Protein AF-A0A0M0J5E9-F1 (afdb_monomer)

Radius of gyration: 32.1 Å; Cα contacts (8 Å, |Δi|>4): 306; chains: 1; bounding box: 68×88×89 Å

Solvent-accessible surface area (backbone atoms only — not comparable to full-atom values): 22358 Å² total; per-residue (Å²): 133,86,81,78,86,78,80,90,80,79,86,72,91,61,78,83,79,73,50,68,64,65,60,50,52,49,55,52,57,64,67,69,70,68,79,88,73,79,88,73,97,67,86,72,73,77,78,82,42,68,33,54,57,40,50,77,71,62,73,48,63,61,46,77,51,90,61,100,62,83,49,80,44,67,73,48,93,90,55,81,80,63,54,76,76,41,45,73,37,80,64,39,54,64,49,46,74,68,38,50,54,49,46,50,54,49,62,57,69,53,63,49,77,61,50,51,41,36,29,46,34,16,38,59,46,76,56,82,65,54,29,56,51,18,52,50,51,42,54,58,64,43,29,71,92,60,25,40,14,62,62,48,50,82,35,47,76,66,39,51,59,36,46,35,54,23,46,68,65,75,42,68,72,33,30,48,50,39,51,52,50,51,47,43,54,44,65,30,42,65,41,18,82,88,80,64,37,34,36,23,34,71,45,51,85,51,41,82,70,55,50,69,59,56,67,75,43,60,82,53,69,64,70,85,78,83,90,71,100,63,93,68,43,70,31,58,54,49,52,52,43,54,52,52,46,56,60,43,45,64,67,79,55,69,71,66,57,68,77,50,54,70,69,58,54,50,51,55,44,50,53,48,49,55,51,49,52,54,42,52,54,35,57,76,71,70,47,63,66,78,61,51,63,44,53,66,53,49,55,52,48,50,53,51,54,53,49,49,54,53,50,51,52,51,51,53,50,48,65,75,38,65,90,44,94,81,64,60,79,90,77,50,81,89,66,54,73,65,66,71,69,47,73,51,73,66,63,67,66,59,68,51,72,70,52,51,50,46,46,71,78,56,60,84,82,83,77,83,80,82,128

Mean predicted aligned error: 16.76 Å

Organism: NCBI:txid1460289

Structure (mmCIF, N/CA/C/O backbone):
data_AF-A0A0M0J5E9-F1
#
_entry.id   AF-A0A0M0J5E9-F1
#
loop_
_atom_site.group_PDB
_atom_site.id
_atom_site.type_symbol
_atom_site.label_atom_id
_atom_site.label_alt_id
_atom_site.label_comp_id
_atom_site.label_asym_id
_atom_site.label_entity_id
_atom_site.label_seq_id
_atom_site.pdbx_PDB_ins_code
_atom_site.Cartn_x
_atom_site.Cartn_y
_atom_site.Cartn_z
_atom_site.occupancy
_atom_site.B_iso_or_equiv
_atom_site.auth_seq_id
_atom_site.auth_comp_id
_atom_site.auth_asym_id
_atom_site.auth_atom_id
_atom_site.pdbx_PDB_model_num
ATOM 1 N N . MET A 1 1 ? 25.572 13.456 -36.551 1.00 31.27 1 MET A N 1
ATOM 2 C CA . MET A 1 1 ? 24.627 13.398 -37.688 1.00 31.27 1 MET A CA 1
ATOM 3 C C . MET A 1 1 ? 23.351 14.129 -37.302 1.00 31.27 1 MET A C 1
ATOM 5 O O . MET A 1 1 ? 22.867 13.868 -36.205 1.00 31.27 1 MET A O 1
ATOM 9 N N . PRO A 1 2 ? 22.829 15.054 -38.122 1.00 29.84 2 PRO A N 1
ATOM 10 C CA . PRO A 1 2 ? 21.558 15.702 -37.829 1.00 29.84 2 PRO A CA 1
ATOM 11 C C . PRO A 1 2 ? 20.419 14.691 -38.028 1.00 29.84 2 PRO A C 1
ATOM 13 O O . PRO A 1 2 ? 20.312 14.066 -39.080 1.00 29.84 2 PRO A O 1
ATOM 16 N N . LEU A 1 3 ? 19.599 14.498 -36.993 1.00 34.84 3 LEU A N 1
ATOM 17 C CA . LEU A 1 3 ? 18.410 13.647 -37.047 1.00 34.84 3 LEU A CA 1
ATOM 18 C C . LEU A 1 3 ? 17.380 14.297 -37.982 1.00 34.84 3 LEU A C 1
ATOM 20 O O . LEU A 1 3 ? 16.943 15.424 -37.738 1.00 34.84 3 LEU A O 1
ATOM 24 N N . GLN A 1 4 ? 17.018 13.603 -39.062 1.00 29.45 4 GLN A N 1
ATOM 25 C CA . GLN A 1 4 ? 15.981 14.052 -39.992 1.00 29.45 4 GLN A CA 1
ATOM 26 C C . GLN A 1 4 ? 14.609 14.141 -39.293 1.00 29.45 4 GLN A C 1
ATOM 28 O O . GLN A 1 4 ? 14.309 13.318 -38.424 1.00 29.45 4 GLN A O 1
ATOM 33 N N . PRO A 1 5 ? 13.762 15.127 -39.649 1.00 32.84 5 PRO A N 1
ATOM 34 C CA . PRO A 1 5 ? 12.410 15.233 -39.114 1.00 32.84 5 PRO A CA 1
ATOM 35 C C . PRO A 1 5 ? 11.516 14.127 -39.697 1.00 32.84 5 PRO A C 1
ATOM 37 O O . PRO A 1 5 ? 11.436 13.964 -40.912 1.00 32.84 5 PRO A O 1
ATOM 40 N N . TYR A 1 6 ? 10.836 13.377 -38.828 1.00 32.84 6 TYR A N 1
ATOM 41 C CA . TYR A 1 6 ? 9.850 12.374 -39.238 1.00 32.84 6 TYR A CA 1
ATOM 42 C C . TYR A 1 6 ? 8.520 13.031 -39.660 1.00 32.84 6 TYR A C 1
ATOM 44 O O . TYR A 1 6 ? 8.147 14.061 -39.089 1.00 32.84 6 TYR A O 1
ATOM 52 N N . PRO A 1 7 ? 7.795 12.448 -40.634 1.00 27.67 7 PRO A N 1
ATOM 53 C CA . PRO A 1 7 ? 6.549 13.003 -41.164 1.00 27.67 7 PRO A CA 1
ATOM 54 C C . PRO A 1 7 ? 5.390 12.955 -40.144 1.00 27.67 7 PRO A C 1
ATOM 56 O O . PRO A 1 7 ? 5.396 12.109 -39.244 1.00 27.67 7 PRO A O 1
ATOM 59 N N . PRO A 1 8 ? 4.372 13.831 -40.276 1.00 29.66 8 PRO A N 1
ATOM 60 C CA . PRO A 1 8 ? 3.209 13.840 -39.392 1.00 29.66 8 PRO A CA 1
ATOM 61 C C . PRO A 1 8 ? 2.333 12.606 -39.646 1.00 29.66 8 PRO A C 1
ATOM 63 O O . PRO A 1 8 ? 1.921 12.355 -40.778 1.00 29.66 8 PRO A O 1
ATOM 66 N N . LEU A 1 9 ? 2.027 11.831 -38.601 1.00 32.59 9 LEU A N 1
ATOM 67 C CA . LEU A 1 9 ? 1.165 10.653 -38.727 1.00 32.59 9 LEU A CA 1
ATOM 68 C C . LEU A 1 9 ? -0.271 10.942 -38.284 1.00 32.59 9 LEU A C 1
ATOM 70 O O . LEU A 1 9 ? -0.553 11.234 -37.124 1.00 32.59 9 LEU A O 1
ATOM 74 N N . ILE A 1 10 ? -1.170 10.787 -39.254 1.00 28.19 10 ILE A N 1
ATOM 75 C CA . ILE A 1 10 ? -2.619 10.670 -39.112 1.00 28.19 10 ILE A CA 1
ATOM 76 C C . ILE A 1 10 ? -2.926 9.374 -38.350 1.00 28.19 10 ILE A C 1
ATOM 78 O O . ILE A 1 10 ? -2.504 8.286 -38.749 1.00 28.19 10 ILE A O 1
ATOM 82 N N . TYR A 1 11 ? -3.693 9.471 -37.265 1.00 32.41 11 TYR A N 1
ATOM 83 C CA . TYR A 1 11 ? -4.140 8.309 -36.504 1.00 32.41 11 TYR A CA 1
ATOM 84 C C . TYR A 1 11 ? -5.205 7.505 -37.285 1.00 32.41 11 TYR A C 1
ATOM 86 O O . TYR A 1 11 ? -6.383 7.844 -37.289 1.00 32.41 11 TYR A O 1
ATOM 94 N N . ARG A 1 12 ? -4.759 6.417 -37.924 1.00 24.50 12 ARG A N 1
ATOM 95 C CA . ARG A 1 12 ? -5.424 5.103 -38.071 1.00 24.50 12 ARG A CA 1
ATOM 96 C C . ARG A 1 12 ? -6.093 4.523 -36.809 1.00 24.50 12 ARG A C 1
ATOM 98 O O . ARG A 1 12 ? -5.331 3.903 -36.071 1.00 24.50 12 ARG A O 1
ATOM 105 N N . PRO A 1 13 ? -7.418 4.577 -36.523 1.00 30.75 13 PRO A N 1
ATOM 106 C CA . PRO A 1 13 ? -7.997 3.673 -35.532 1.00 30.75 13 PRO A CA 1
ATOM 107 C C . PRO A 1 13 ? -8.127 2.293 -36.188 1.00 30.75 13 PRO A C 1
ATOM 109 O O . PRO A 1 13 ? -9.216 1.862 -36.548 1.00 30.75 13 PRO A O 1
ATOM 112 N N . ALA A 1 14 ? -7.001 1.625 -36.420 1.00 26.86 14 ALA A N 1
ATOM 113 C CA . ALA A 1 14 ? -7.002 0.184 -36.581 1.00 26.86 14 ALA A CA 1
ATOM 114 C C . ALA A 1 14 ? -6.906 -0.381 -35.169 1.00 26.86 14 ALA A C 1
ATOM 116 O O . ALA A 1 14 ? -6.099 0.091 -34.365 1.00 26.86 14 ALA A O 1
ATOM 117 N N . THR A 1 15 ? -7.782 -1.326 -34.852 1.00 33.47 15 THR A N 1
ATOM 118 C CA . THR A 1 15 ? -7.737 -2.096 -33.617 1.00 33.47 15 THR A CA 1
ATOM 119 C C . THR A 1 15 ? -6.288 -2.446 -33.302 1.00 33.47 15 THR A C 1
ATOM 121 O O . THR A 1 15 ? -5.539 -2.916 -34.158 1.00 33.47 15 THR A O 1
ATOM 124 N N . MET A 1 16 ? -5.861 -2.123 -32.084 1.00 35.62 16 MET A N 1
ATOM 125 C CA . MET A 1 16 ? -4.578 -2.543 -31.549 1.00 35.62 16 MET A CA 1
ATOM 126 C C . MET A 1 16 ? -4.659 -4.072 -31.439 1.00 35.62 16 MET A C 1
ATOM 128 O O . MET A 1 16 ? -5.006 -4.606 -30.393 1.00 35.62 16 MET A O 1
ATOM 132 N N . ASP A 1 17 ? -4.445 -4.780 -32.551 1.00 32.12 17 ASP A N 1
ATOM 133 C CA . ASP A 1 17 ? -4.603 -6.231 -32.690 1.00 32.12 17 ASP A CA 1
ATOM 134 C C . ASP A 1 17 ? -3.389 -6.944 -32.068 1.00 32.12 17 ASP A C 1
ATOM 136 O O . ASP A 1 17 ? -2.737 -7.816 -32.641 1.00 32.12 17 ASP A O 1
ATOM 140 N N . LEU A 1 18 ? -3.086 -6.581 -30.824 1.00 42.72 18 LEU A N 1
ATOM 141 C CA . LEU A 1 18 ? -2.305 -7.388 -29.905 1.00 42.72 18 LEU A CA 1
ATOM 142 C C . LEU A 1 18 ? -3.254 -8.448 -29.352 1.00 42.72 18 LEU A C 1
ATOM 144 O O . LEU A 1 18 ?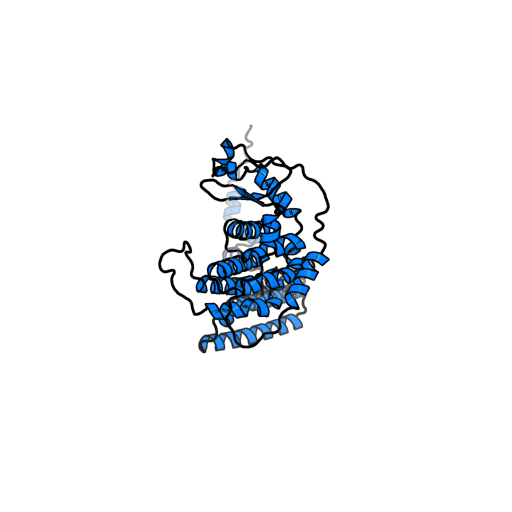 -3.678 -8.385 -28.200 1.00 42.72 18 LEU A O 1
ATOM 148 N N . ARG A 1 19 ? -3.639 -9.412 -30.20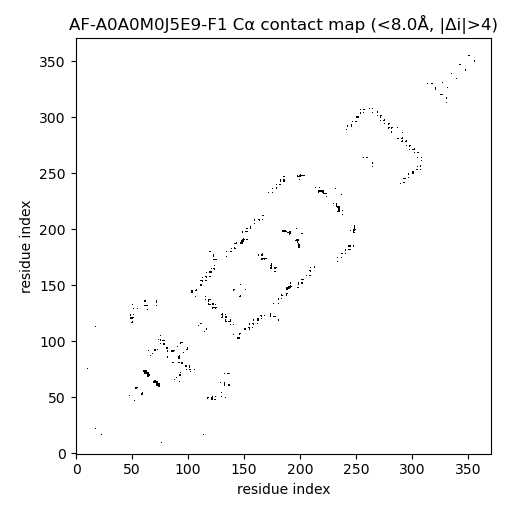2 1.00 34.09 19 ARG A N 1
ATOM 149 C CA . ARG A 1 19 ? -4.454 -10.547 -29.757 1.00 34.09 19 ARG A CA 1
ATOM 150 C C . ARG A 1 19 ? -3.793 -11.143 -28.507 1.00 34.09 19 ARG A C 1
ATOM 152 O O . ARG A 1 19 ? -2.586 -11.412 -28.559 1.00 34.09 19 ARG A O 1
ATOM 159 N N . PRO A 1 20 ? -4.550 -11.416 -27.428 1.00 38.06 20 PRO A N 1
ATOM 160 C CA . PRO A 1 20 ? -4.019 -12.045 -26.217 1.00 38.06 20 PRO A CA 1
ATOM 161 C C . PRO A 1 20 ? -3.192 -13.301 -26.531 1.00 38.06 20 PRO A C 1
ATOM 163 O O . PRO A 1 20 ? -2.174 -13.565 -25.901 1.00 38.06 20 PRO A O 1
ATOM 166 N N . SER A 1 21 ? -3.556 -14.018 -27.599 1.00 33.69 21 SER A N 1
ATOM 167 C CA . SER A 1 21 ? -2.858 -15.202 -28.094 1.00 33.69 21 SER A CA 1
ATOM 168 C C . SER A 1 21 ? -1.421 -14.967 -28.567 1.00 33.69 21 SER A C 1
ATOM 170 O O . SER A 1 21 ? -0.639 -15.903 -28.509 1.00 33.69 21 SER A O 1
ATOM 172 N N . THR A 1 22 ? -1.034 -13.785 -29.051 1.00 39.44 22 THR A N 1
ATOM 173 C CA . THR A 1 22 ? 0.316 -13.562 -29.617 1.00 39.44 22 THR A CA 1
ATOM 174 C C . THR A 1 22 ? 1.338 -13.234 -28.531 1.00 39.44 22 THR A C 1
ATOM 176 O O . THR A 1 22 ? 2.498 -13.632 -28.628 1.00 39.44 22 THR A O 1
ATOM 179 N N . VAL A 1 23 ? 0.889 -12.550 -27.476 1.00 40.12 23 VAL A N 1
ATOM 180 C CA . VAL A 1 23 ? 1.685 -12.262 -26.279 1.00 40.12 23 VAL A CA 1
ATOM 181 C C . VAL A 1 23 ? 1.757 -13.518 -25.404 1.00 40.12 23 VAL A C 1
ATOM 183 O O . VAL A 1 23 ? 2.854 -13.965 -25.083 1.00 40.12 23 VAL A O 1
ATOM 186 N N . GLN A 1 24 ? 0.619 -14.173 -25.136 1.00 37.47 24 GLN A N 1
ATOM 187 C CA . GLN A 1 24 ? 0.556 -15.383 -24.308 1.00 37.47 24 GLN A CA 1
ATOM 188 C C . GLN A 1 24 ? 1.248 -16.596 -24.964 1.00 37.47 24 GLN A C 1
ATOM 190 O O . GLN A 1 24 ? 2.087 -17.221 -24.322 1.00 37.47 24 GLN A O 1
ATOM 195 N N . ARG A 1 25 ? 1.013 -16.889 -26.263 1.00 34.94 25 ARG A N 1
ATOM 196 C CA . ARG A 1 25 ? 1.692 -18.020 -26.942 1.00 34.94 25 ARG A CA 1
ATOM 197 C C . ARG A 1 25 ? 3.201 -17.842 -27.016 1.00 34.94 25 ARG A C 1
ATOM 199 O O . ARG A 1 25 ? 3.900 -18.847 -27.066 1.00 34.94 25 ARG A O 1
ATOM 206 N N . ARG A 1 26 ? 3.715 -16.604 -27.045 1.00 42.16 26 ARG A N 1
ATOM 207 C CA . ARG A 1 26 ? 5.163 -16.345 -27.020 1.00 42.16 26 ARG A CA 1
ATOM 208 C C . ARG A 1 26 ? 5.750 -16.488 -25.620 1.00 42.16 26 ARG A C 1
ATOM 210 O O . ARG A 1 26 ? 6.838 -17.036 -25.504 1.00 42.16 26 ARG A O 1
ATOM 217 N N . TYR A 1 27 ? 5.030 -16.096 -24.569 1.00 42.25 27 TYR A N 1
ATOM 218 C CA . TYR A 1 27 ? 5.440 -16.430 -23.201 1.00 42.25 27 TYR A CA 1
ATOM 219 C C . TYR A 1 27 ? 5.514 -17.950 -22.984 1.00 42.25 27 TYR A C 1
ATOM 221 O O . TYR A 1 27 ? 6.499 -18.422 -22.420 1.00 42.25 27 TYR A O 1
ATOM 229 N N . ASP A 1 28 ? 4.548 -18.710 -23.507 1.00 34.41 28 ASP A N 1
ATOM 230 C CA . ASP A 1 28 ? 4.514 -20.171 -23.363 1.00 34.41 28 ASP A CA 1
ATOM 231 C C . ASP A 1 28 ? 5.556 -20.884 -24.247 1.00 34.41 28 ASP A C 1
ATOM 233 O O . ASP A 1 28 ? 6.241 -21.787 -23.776 1.00 34.41 28 ASP A O 1
ATOM 237 N N . THR A 1 29 ? 5.774 -20.452 -25.498 1.00 33.16 29 THR A N 1
ATOM 238 C CA . THR A 1 29 ? 6.814 -21.054 -26.367 1.00 33.16 29 THR A CA 1
ATOM 239 C C . THR A 1 29 ? 8.239 -20.778 -25.882 1.00 33.16 29 THR A C 1
ATOM 241 O O . THR A 1 29 ? 9.086 -21.658 -25.990 1.00 33.16 29 THR A O 1
ATOM 244 N N . PHE A 1 30 ? 8.513 -19.618 -25.276 1.00 36.84 30 PHE A N 1
ATOM 245 C CA . PHE A 1 30 ? 9.828 -19.337 -24.680 1.00 36.84 30 PHE A CA 1
ATOM 246 C C . PHE A 1 30 ? 10.031 -19.973 -23.294 1.00 36.84 30 PHE A C 1
ATOM 248 O O . PHE A 1 30 ? 11.172 -20.091 -22.851 1.00 36.84 30 PHE A O 1
ATOM 255 N N . ALA A 1 31 ? 8.960 -20.372 -22.600 1.00 34.84 31 ALA A N 1
ATOM 256 C CA . ALA A 1 31 ? 9.044 -21.084 -21.323 1.00 34.84 31 ALA A CA 1
ATOM 257 C C . ALA A 1 31 ? 9.229 -22.606 -21.489 1.00 34.84 31 ALA A C 1
ATOM 259 O O . ALA A 1 31 ? 9.729 -23.252 -20.569 1.00 34.84 31 ALA A O 1
ATOM 260 N N . VAL A 1 32 ? 8.838 -23.171 -22.639 1.00 33.06 32 VAL A N 1
ATOM 261 C CA . VAL A 1 32 ? 8.880 -24.621 -22.911 1.00 33.06 32 VAL A CA 1
ATOM 262 C C . VAL A 1 32 ? 10.236 -25.095 -23.451 1.00 33.06 32 VAL A C 1
ATOM 264 O O . VAL A 1 32 ? 10.626 -26.232 -23.192 1.00 33.06 32 VAL A O 1
ATOM 267 N N . GLU A 1 33 ? 11.027 -24.247 -24.108 1.00 32.06 33 GLU A N 1
ATOM 268 C CA . GLU A 1 33 ? 12.373 -24.634 -24.545 1.00 32.06 33 GLU A CA 1
ATOM 269 C C . GLU A 1 33 ? 13.451 -24.169 -23.566 1.00 32.06 33 GLU A C 1
ATOM 271 O O . GLU A 1 33 ? 13.966 -23.055 -23.668 1.00 32.06 33 GLU A O 1
ATOM 276 N N . ARG A 1 34 ? 13.831 -25.063 -22.644 1.00 36.34 34 ARG A N 1
ATOM 277 C CA . ARG A 1 34 ? 15.221 -25.535 -22.449 1.00 36.34 34 ARG A CA 1
ATOM 278 C C . ARG A 1 34 ? 15.349 -26.241 -21.102 1.00 36.34 34 ARG A C 1
ATOM 280 O O . ARG A 1 34 ? 15.393 -25.612 -20.046 1.00 36.34 34 ARG A O 1
ATOM 287 N N . ALA A 1 35 ? 15.449 -27.567 -21.163 1.00 31.16 35 ALA A N 1
ATOM 288 C CA . ALA A 1 35 ? 16.014 -28.359 -20.080 1.00 31.16 35 ALA A CA 1
ATOM 289 C C . ALA A 1 35 ? 17.440 -27.858 -19.767 1.00 31.16 35 ALA A C 1
ATOM 291 O O . ALA A 1 35 ? 18.141 -27.419 -20.685 1.00 31.16 35 ALA A O 1
ATOM 292 N N . PRO A 1 36 ? 17.891 -27.899 -18.502 1.00 36.91 36 PRO A N 1
ATOM 293 C CA . PRO A 1 36 ? 19.274 -27.586 -18.186 1.00 36.91 36 PRO A CA 1
ATOM 294 C C . PRO A 1 36 ? 20.162 -28.681 -18.787 1.00 36.91 36 PRO A C 1
ATOM 296 O O . PRO A 1 36 ? 20.123 -29.821 -18.333 1.00 36.91 36 PRO A O 1
ATOM 299 N N . SER A 1 37 ? 20.936 -28.356 -19.822 1.00 37.16 37 SER A N 1
ATOM 300 C CA . SER A 1 37 ? 22.072 -29.189 -20.205 1.00 37.16 37 SER A CA 1
ATOM 301 C C . SER A 1 37 ? 23.213 -28.906 -19.237 1.00 37.16 37 SER A C 1
ATOM 303 O O . SER A 1 37 ? 23.553 -27.744 -18.992 1.00 37.16 37 SER A O 1
ATOM 305 N N . ASP A 1 38 ? 23.760 -29.979 -18.682 1.00 39.19 38 ASP A N 1
ATOM 306 C CA . ASP A 1 38 ? 24.918 -29.975 -17.804 1.00 39.19 38 ASP A CA 1
ATOM 307 C C . ASP A 1 38 ? 26.083 -29.127 -18.345 1.00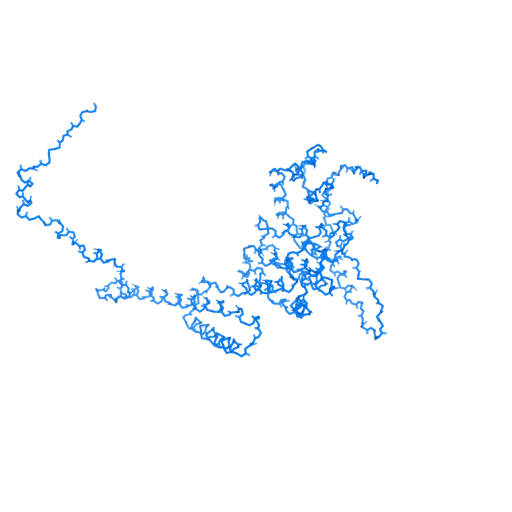 39.19 38 ASP A C 1
ATOM 309 O O . ASP A 1 38 ? 26.319 -29.029 -19.548 1.00 39.19 38 ASP A O 1
ATOM 313 N N . SER A 1 39 ? 26.791 -28.513 -17.392 1.00 44.09 39 SER A N 1
ATOM 314 C CA . SER A 1 39 ? 28.188 -28.063 -17.478 1.00 44.09 39 SER A CA 1
ATOM 315 C C . SER A 1 39 ? 28.617 -27.268 -18.726 1.00 44.09 39 SER A C 1
ATOM 317 O O . SER A 1 39 ? 29.278 -27.763 -19.632 1.00 44.09 39 SER A O 1
ATOM 319 N N . GLY A 1 40 ? 28.412 -25.949 -18.699 1.00 35.22 40 GLY A N 1
ATOM 320 C CA . GLY A 1 40 ? 29.147 -25.057 -19.599 1.00 35.22 40 GLY A CA 1
ATOM 321 C C . GLY A 1 40 ? 28.665 -23.618 -19.560 1.00 35.22 40 GLY A C 1
ATOM 322 O O . GLY A 1 40 ? 27.653 -23.277 -20.162 1.00 35.22 40 GLY A O 1
ATOM 323 N N . SER A 1 41 ? 29.410 -22.753 -18.870 1.00 39.72 41 SER A N 1
ATOM 324 C CA . SER A 1 41 ? 29.223 -21.300 -18.882 1.00 39.72 41 SER A CA 1
ATOM 325 C C . SER A 1 41 ? 29.521 -20.729 -20.273 1.00 39.72 41 SER A C 1
ATOM 327 O O . SER A 1 41 ? 30.589 -20.174 -20.513 1.00 39.72 41 SER A O 1
ATOM 329 N N . THR A 1 42 ? 28.561 -20.826 -21.188 1.00 32.22 42 THR A N 1
ATOM 330 C CA . THR A 1 42 ? 28.466 -19.926 -22.336 1.00 32.22 42 THR A CA 1
ATOM 331 C C . THR A 1 42 ? 27.349 -18.937 -22.034 1.00 32.22 42 THR A C 1
ATOM 333 O O . THR A 1 42 ? 26.202 -19.304 -21.784 1.00 32.22 42 THR A O 1
ATOM 336 N N . TYR A 1 43 ? 27.710 -17.657 -21.942 1.00 35.66 43 TYR A N 1
ATOM 337 C CA . TYR A 1 43 ? 26.771 -16.570 -21.696 1.00 35.66 43 TYR A CA 1
ATOM 338 C C . TYR A 1 43 ? 25.813 -16.457 -22.885 1.00 35.66 43 TYR A C 1
ATOM 340 O O . TYR A 1 43 ? 26.072 -15.726 -23.837 1.00 35.66 43 TYR A O 1
ATOM 348 N N . PHE A 1 44 ? 24.692 -17.174 -22.844 1.00 37.06 44 PHE A N 1
ATOM 349 C CA . PHE A 1 44 ? 23.589 -16.900 -23.752 1.00 37.06 44 PHE A CA 1
ATOM 350 C C . PHE A 1 44 ? 23.045 -15.508 -23.421 1.00 37.06 44 PHE A C 1
ATOM 352 O O . PHE A 1 44 ? 22.544 -15.268 -22.318 1.00 37.06 44 PHE A O 1
ATOM 359 N N . ALA A 1 45 ? 23.185 -14.574 -24.366 1.00 49.50 45 ALA A N 1
ATOM 360 C CA . ALA A 1 45 ? 22.589 -13.251 -24.265 1.00 49.50 45 ALA A CA 1
ATOM 361 C C . ALA A 1 45 ? 21.086 -13.410 -23.998 1.00 49.50 45 ALA A C 1
ATOM 363 O O . ALA A 1 45 ? 20.402 -14.169 -24.688 1.00 49.50 45 ALA A O 1
ATOM 364 N N . ALA A 1 46 ? 20.584 -12.736 -22.960 1.00 55.78 46 ALA A N 1
ATOM 365 C CA . ALA A 1 46 ? 19.167 -12.785 -22.628 1.00 55.78 46 ALA A CA 1
ATOM 366 C C . ALA A 1 46 ? 18.339 -12.386 -23.866 1.00 55.78 46 ALA A C 1
ATOM 368 O O . ALA A 1 46 ? 18.720 -11.435 -24.555 1.00 55.78 46 ALA A O 1
ATOM 369 N N . PRO A 1 47 ? 17.228 -13.083 -24.160 1.00 58.09 47 PRO A N 1
ATOM 370 C CA . PRO A 1 47 ? 16.415 -12.777 -25.329 1.00 58.09 47 PRO A CA 1
ATOM 371 C C . PRO A 1 47 ? 15.949 -11.310 -25.302 1.00 58.09 47 PRO A C 1
ATOM 373 O O . PRO A 1 47 ? 15.702 -10.764 -24.213 1.00 58.09 47 PRO A O 1
ATOM 376 N N . PRO A 1 48 ? 15.837 -10.658 -26.476 1.00 67.00 48 PRO A N 1
ATOM 377 C CA . PRO A 1 48 ? 15.423 -9.261 -26.566 1.00 67.00 48 PRO A CA 1
ATOM 378 C C . PRO A 1 48 ? 14.057 -9.070 -25.903 1.00 67.00 48 PRO A C 1
ATOM 380 O O . PRO A 1 48 ? 13.191 -9.943 -25.993 1.00 67.00 48 PRO A O 1
ATOM 383 N N . THR A 1 49 ? 13.870 -7.951 -25.199 1.00 83.19 49 THR A N 1
ATOM 384 C CA . THR A 1 49 ? 12.570 -7.655 -24.584 1.00 83.19 49 THR A CA 1
ATOM 385 C C . THR A 1 49 ? 11.529 -7.382 -25.664 1.00 83.19 49 THR A C 1
ATOM 387 O O . THR A 1 49 ? 11.830 -6.852 -26.739 1.00 83.19 49 THR A O 1
ATOM 390 N N . ILE A 1 50 ? 10.275 -7.708 -25.370 1.00 85.25 50 ILE A N 1
ATOM 391 C CA . ILE A 1 50 ? 9.132 -7.351 -26.210 1.00 85.25 50 ILE A CA 1
ATOM 392 C C . ILE A 1 50 ? 9.051 -5.825 -26.328 1.00 85.25 50 ILE A C 1
ATOM 394 O O . ILE A 1 50 ? 8.740 -5.311 -27.400 1.00 85.25 50 ILE A O 1
ATOM 398 N N . 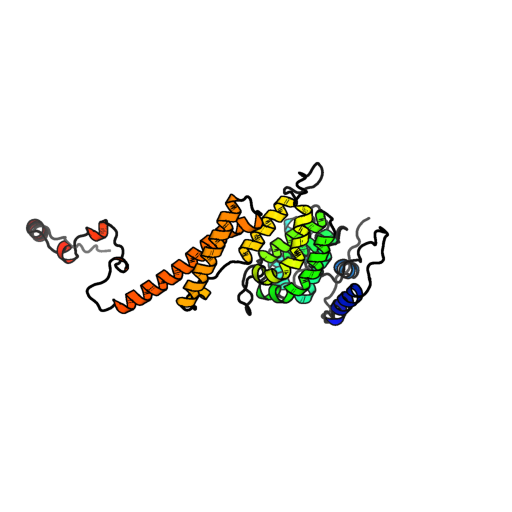PHE A 1 51 ? 9.415 -5.099 -25.266 1.00 88.19 51 PHE A N 1
ATOM 399 C CA . PHE A 1 51 ? 9.513 -3.641 -25.281 1.00 88.19 51 PHE A CA 1
ATOM 400 C C . PHE A 1 51 ? 10.405 -3.124 -26.414 1.00 88.19 51 PHE A C 1
ATOM 402 O O . PHE A 1 51 ? 9.981 -2.255 -27.174 1.00 88.19 51 PHE A O 1
ATOM 409 N N . LYS A 1 52 ? 11.609 -3.687 -26.568 1.00 85.69 52 LYS A N 1
ATOM 410 C CA . LYS A 1 52 ? 12.541 -3.294 -27.630 1.00 85.69 52 LYS A CA 1
ATOM 411 C C . LYS A 1 52 ? 11.980 -3.574 -29.020 1.00 85.69 52 LYS A C 1
ATOM 413 O O . LYS A 1 52 ? 12.053 -2.719 -29.891 1.00 85.69 52 LYS A O 1
ATOM 418 N N . VAL A 1 53 ? 11.322 -4.718 -29.201 1.00 85.56 53 VAL A N 1
ATOM 419 C CA . VAL A 1 53 ? 10.673 -5.059 -30.476 1.00 85.56 53 VAL A CA 1
ATOM 420 C C . VAL A 1 53 ? 9.573 -4.055 -30.839 1.00 85.56 53 VAL A C 1
ATOM 422 O O . VAL A 1 53 ? 9.472 -3.649 -31.993 1.00 85.56 53 VAL A O 1
ATOM 425 N N . VAL A 1 54 ? 8.744 -3.642 -29.877 1.00 84.44 54 VAL A N 1
ATOM 426 C CA . VAL A 1 54 ? 7.680 -2.645 -30.107 1.00 84.44 54 VAL A CA 1
ATOM 427 C C . VAL A 1 54 ? 8.272 -1.245 -30.322 1.00 84.44 54 VAL A C 1
ATOM 429 O O . VAL A 1 54 ? 7.745 -0.471 -31.121 1.00 84.44 54 VAL A O 1
ATOM 432 N N . TYR A 1 55 ? 9.388 -0.928 -29.660 1.00 87.12 55 TYR A N 1
ATOM 433 C CA . TYR A 1 55 ? 10.133 0.309 -29.890 1.00 87.12 55 TYR A CA 1
ATOM 434 C C . TYR A 1 55 ? 10.687 0.393 -31.310 1.00 87.12 55 TYR A C 1
ATOM 436 O O . TYR A 1 55 ? 10.425 1.380 -31.995 1.00 87.12 55 TYR A O 1
ATOM 444 N N . ASP A 1 56 ? 11.372 -0.652 -31.774 1.00 84.06 56 ASP A N 1
ATOM 445 C CA . ASP A 1 56 ? 11.990 -0.688 -33.103 1.00 84.06 56 ASP A CA 1
ATOM 446 C C . ASP A 1 56 ? 10.942 -0.629 -34.230 1.00 84.06 56 ASP A C 1
ATOM 448 O O . ASP A 1 56 ? 11.214 -0.112 -35.310 1.00 84.06 56 ASP A O 1
ATOM 452 N N . ARG A 1 57 ? 9.712 -1.095 -33.967 1.00 79.69 57 ARG A N 1
ATOM 453 C CA . ARG A 1 57 ? 8.563 -0.955 -34.882 1.00 79.69 57 ARG A CA 1
ATOM 454 C C . ARG A 1 57 ? 7.974 0.455 -34.931 1.00 79.69 57 ARG A C 1
ATOM 456 O O . ARG A 1 57 ? 7.267 0.780 -35.876 1.00 79.69 57 ARG A O 1
ATOM 463 N N . GLY A 1 58 ? 8.236 1.284 -33.922 1.00 80.62 58 GLY A N 1
ATOM 464 C CA . GLY A 1 58 ? 7.662 2.626 -33.802 1.00 80.62 58 GLY A CA 1
ATOM 465 C C . GLY A 1 58 ? 6.253 2.674 -33.197 1.00 80.62 58 GLY A C 1
ATOM 466 O O . GLY A 1 58 ? 5.687 3.764 -33.089 1.00 80.62 58 GLY A O 1
ATOM 467 N N . ASP A 1 59 ? 5.720 1.541 -32.733 1.00 79.75 59 ASP A N 1
ATOM 468 C CA . ASP A 1 59 ? 4.347 1.402 -32.217 1.00 79.75 59 ASP A CA 1
ATOM 469 C C . ASP A 1 59 ? 4.174 1.922 -30.775 1.00 79.75 59 ASP A C 1
ATOM 471 O O . ASP A 1 59 ? 3.055 2.048 -30.275 1.00 79.75 59 ASP A O 1
ATOM 475 N N . LEU A 1 60 ? 5.269 2.236 -30.072 1.00 82.56 60 LEU A N 1
ATOM 476 C CA . LEU A 1 60 ? 5.191 2.804 -28.723 1.00 82.56 60 LEU A CA 1
ATOM 477 C C . LEU A 1 60 ? 4.525 4.190 -28.754 1.00 82.56 60 LEU A C 1
ATOM 479 O O . LEU A 1 60 ? 4.969 5.055 -29.508 1.00 82.56 60 LEU A O 1
ATOM 483 N N . PRO A 1 61 ? 3.558 4.486 -27.869 1.00 82.25 61 PRO A N 1
ATOM 484 C CA . PRO A 1 61 ? 2.910 5.797 -27.793 1.00 82.25 61 PRO A CA 1
ATOM 485 C C . PRO A 1 61 ? 3.749 6.833 -27.027 1.00 82.25 61 PRO A C 1
ATOM 487 O O . PRO A 1 61 ? 3.207 7.792 -26.481 1.00 82.25 61 PRO A O 1
ATOM 490 N N . ILE A 1 62 ? 5.067 6.635 -26.955 1.00 84.81 62 ILE A N 1
ATOM 491 C CA . ILE A 1 62 ? 6.005 7.478 -26.220 1.00 84.81 62 ILE A CA 1
ATOM 492 C C . ILE A 1 62 ? 7.205 7.828 -27.106 1.00 84.81 62 ILE A C 1
ATOM 494 O O . ILE A 1 62 ? 7.682 6.996 -27.884 1.00 84.81 62 ILE A O 1
ATOM 498 N N . ARG A 1 63 ? 7.719 9.055 -26.971 1.00 81.62 63 ARG A N 1
ATOM 499 C CA . ARG A 1 63 ? 8.950 9.535 -27.611 1.00 81.62 63 ARG A CA 1
ATOM 500 C C . ARG A 1 63 ? 9.865 10.246 -26.607 1.00 81.62 63 ARG A C 1
ATOM 502 O O . ARG A 1 63 ? 9.392 10.853 -25.645 1.00 81.62 63 ARG A O 1
ATOM 509 N N . VAL A 1 64 ? 11.176 10.170 -26.849 1.00 79.69 64 VAL A N 1
ATOM 510 C CA . VAL A 1 64 ? 12.180 10.999 -26.161 1.00 79.69 64 VAL A CA 1
ATOM 511 C C . VAL A 1 64 ? 12.400 12.252 -26.992 1.00 79.69 64 VAL A C 1
ATOM 513 O O . VAL A 1 64 ? 12.738 12.145 -28.169 1.00 79.69 64 VAL A O 1
ATOM 516 N N . ASN A 1 65 ? 12.267 13.425 -26.380 1.00 69.56 65 ASN A N 1
ATOM 517 C CA . ASN A 1 65 ? 12.694 14.665 -27.016 1.00 69.56 65 ASN A CA 1
ATOM 518 C C . ASN A 1 65 ? 14.149 14.960 -26.629 1.00 69.56 65 ASN A C 1
ATOM 520 O O . ASN A 1 65 ? 14.503 14.992 -25.449 1.00 69.56 65 ASN A O 1
ATOM 524 N N . GLY A 1 66 ? 15.002 15.122 -27.643 1.00 53.88 66 GLY A N 1
ATOM 525 C CA . GLY A 1 66 ? 16.434 15.372 -27.492 1.00 53.88 66 GLY A CA 1
ATOM 526 C C . GLY A 1 66 ? 16.739 16.863 -27.380 1.00 53.88 66 GLY A C 1
ATOM 527 O O . GLY A 1 66 ? 16.858 17.541 -28.395 1.00 53.88 66 GLY A O 1
ATOM 528 N N . GLY A 1 67 ? 16.870 17.353 -26.148 1.00 60.41 67 GLY A N 1
ATOM 529 C CA . GLY A 1 67 ? 17.447 18.658 -25.810 1.00 60.41 67 GLY A CA 1
ATOM 530 C C . GLY A 1 67 ? 18.488 18.517 -24.691 1.00 60.41 67 GLY A C 1
ATOM 531 O O . GLY A 1 67 ? 18.966 17.414 -24.432 1.00 60.41 67 GLY A O 1
ATOM 532 N N . VAL A 1 68 ? 18.818 19.613 -23.994 1.00 56.56 68 VAL A N 1
ATOM 533 C CA . VAL A 1 68 ? 19.766 19.609 -22.852 1.00 56.56 68 VAL A CA 1
ATOM 534 C C . VAL A 1 68 ? 19.265 18.732 -21.691 1.00 56.56 68 VAL A C 1
ATOM 536 O O . VAL A 1 68 ? 20.057 18.069 -21.028 1.00 56.56 68 VAL A O 1
ATOM 539 N N . ALA A 1 69 ? 17.947 18.668 -21.483 1.00 60.78 69 ALA A N 1
ATOM 540 C CA . ALA A 1 69 ? 17.302 17.744 -20.554 1.00 60.78 69 ALA A CA 1
ATOM 541 C C . ALA A 1 69 ? 16.499 16.694 -21.334 1.00 60.78 69 ALA A C 1
ATOM 543 O O . ALA A 1 69 ? 15.693 17.041 -22.199 1.00 60.78 69 ALA A O 1
ATOM 544 N N . LYS A 1 70 ? 16.697 15.408 -21.017 1.00 69.88 70 LYS A N 1
ATOM 545 C CA . LYS A 1 70 ? 15.888 14.312 -21.566 1.00 69.88 70 LYS A CA 1
ATOM 546 C C . LYS A 1 70 ? 14.543 14.279 -20.845 1.00 69.88 70 LYS A C 1
ATOM 548 O O . LYS A 1 70 ? 14.502 14.088 -19.633 1.00 69.88 70 LYS A O 1
ATOM 553 N N . TYR A 1 71 ? 13.451 14.410 -21.585 1.00 74.12 71 TYR A N 1
ATOM 554 C CA . TYR A 1 71 ? 12.099 14.222 -21.063 1.00 74.12 71 TYR A CA 1
ATOM 555 C C . TYR A 1 71 ? 11.277 13.361 -22.017 1.00 74.12 71 TYR A C 1
ATOM 557 O O . TYR A 1 71 ? 11.605 13.194 -23.198 1.00 74.12 71 TYR A O 1
ATOM 565 N N . VAL A 1 72 ? 10.221 12.778 -21.463 1.00 81.69 72 VAL A N 1
ATOM 566 C CA . VAL A 1 72 ? 9.354 11.835 -22.152 1.00 81.69 72 VAL A CA 1
ATOM 567 C C . VAL A 1 72 ? 8.036 12.497 -22.521 1.00 81.69 72 VAL A C 1
ATOM 569 O O . VAL A 1 72 ? 7.423 13.189 -21.711 1.00 81.69 72 VAL A O 1
ATOM 572 N N . ARG A 1 73 ? 7.599 12.283 -23.766 1.00 82.06 73 ARG A N 1
ATOM 573 C CA . ARG A 1 73 ? 6.327 12.792 -24.275 1.00 82.06 73 ARG A CA 1
ATOM 574 C C . ARG A 1 73 ? 5.462 11.649 -24.794 1.00 82.06 73 ARG A C 1
ATOM 576 O O . ARG A 1 73 ? 5.925 10.823 -25.580 1.00 82.06 73 ARG A O 1
ATOM 583 N N . TRP A 1 74 ? 4.204 11.629 -24.374 1.00 84.38 74 TRP A N 1
ATOM 584 C CA . TRP A 1 74 ? 3.182 10.720 -24.874 1.00 84.38 74 TRP A CA 1
ATOM 585 C C . TRP A 1 74 ? 2.544 11.288 -26.137 1.00 84.38 74 TRP A C 1
ATOM 587 O O . TRP A 1 74 ? 2.312 12.493 -26.249 1.00 84.38 74 TRP A O 1
ATOM 597 N N . ALA A 1 75 ? 2.245 10.407 -27.085 1.00 81.19 75 ALA A N 1
ATOM 598 C CA . ALA A 1 75 ? 1.543 10.734 -28.316 1.00 81.19 75 ALA A CA 1
ATOM 599 C C . ALA A 1 75 ? 0.044 10.940 -28.030 1.00 81.19 75 ALA A C 1
ATOM 601 O O . ALA A 1 75 ? -0.771 10.034 -28.198 1.00 81.19 75 ALA A O 1
ATOM 602 N N . VAL A 1 76 ? -0.311 12.133 -27.549 1.00 79.25 76 VAL A N 1
ATOM 603 C CA . VAL A 1 76 ? -1.700 12.537 -27.294 1.00 79.25 76 VAL A CA 1
ATOM 604 C C . VAL A 1 76 ? -2.290 13.134 -28.572 1.00 79.25 76 VAL A C 1
ATOM 606 O O . VAL A 1 76 ? -1.658 13.980 -29.197 1.00 79.25 76 VAL A O 1
ATOM 609 N N . ARG A 1 77 ? -3.492 12.698 -28.973 1.00 64.62 77 ARG A N 1
ATOM 610 C CA . ARG A 1 77 ? -4.115 13.112 -30.248 1.00 64.62 77 ARG A CA 1
ATOM 611 C C . ARG A 1 77 ? -4.493 14.595 -30.300 1.00 64.62 77 ARG A C 1
ATOM 613 O O . ARG A 1 77 ? -4.489 15.175 -31.377 1.00 64.62 77 ARG A O 1
ATOM 620 N N . ASP A 1 78 ? -4.796 15.181 -29.147 1.00 63.62 78 ASP A N 1
ATOM 621 C CA . ASP A 1 78 ? -5.466 16.483 -29.065 1.00 63.62 78 ASP A CA 1
ATOM 622 C C . ASP A 1 78 ? -4.499 17.672 -28.941 1.00 63.62 78 ASP A C 1
ATOM 624 O O . ASP A 1 78 ? -4.940 18.817 -28.944 1.00 63.62 78 ASP A O 1
ATOM 628 N N . VAL A 1 79 ? -3.186 17.427 -28.818 1.00 65.00 79 VAL A N 1
ATOM 629 C CA . VAL A 1 79 ? -2.185 18.487 -28.615 1.00 65.00 79 VAL A CA 1
ATOM 630 C C . VAL A 1 79 ? -1.018 18.309 -29.590 1.00 65.00 79 VAL A C 1
ATOM 632 O O . VAL A 1 79 ? -0.249 17.350 -29.437 1.00 65.00 79 VAL A O 1
ATOM 635 N N . PRO A 1 80 ? -0.842 19.217 -30.572 1.00 63.75 80 PRO A N 1
ATOM 636 C CA . PRO A 1 80 ? 0.273 19.144 -31.508 1.00 63.75 80 PRO A CA 1
ATOM 637 C C . PRO A 1 80 ? 1.624 19.247 -30.785 1.00 63.75 80 PRO A C 1
ATOM 639 O O . PRO A 1 80 ? 1.737 19.723 -29.649 1.00 63.75 80 PRO A O 1
ATOM 642 N N . ALA A 1 81 ? 2.675 18.736 -31.427 1.00 63.12 81 ALA A N 1
ATOM 643 C CA . ALA A 1 81 ? 4.026 18.869 -30.899 1.00 63.12 81 ALA A CA 1
ATOM 644 C C . ALA A 1 81 ? 4.417 20.361 -30.814 1.00 63.12 81 ALA A C 1
ATOM 646 O O . ALA A 1 81 ? 4.071 21.117 -31.717 1.00 63.12 81 ALA A O 1
ATOM 647 N N . PRO A 1 82 ? 5.126 20.789 -29.752 1.00 63.41 82 PRO A N 1
ATOM 648 C CA . PRO A 1 82 ? 5.586 22.157 -29.588 1.00 63.41 82 PRO A CA 1
ATOM 649 C C . PRO A 1 82 ? 6.500 22.526 -30.751 1.00 63.41 82 PRO A C 1
ATOM 651 O O . PRO A 1 82 ? 7.364 21.733 -31.141 1.00 63.41 82 PRO A O 1
ATOM 654 N N . ASP A 1 83 ? 6.345 23.743 -31.269 1.00 62.31 83 ASP A N 1
ATOM 655 C CA . ASP A 1 83 ? 7.250 24.305 -32.266 1.00 62.31 83 ASP A CA 1
ATOM 656 C C . ASP A 1 83 ? 8.699 24.229 -31.775 1.00 62.31 83 ASP A C 1
ATOM 658 O O . ASP A 1 83 ? 8.962 24.366 -30.574 1.00 62.31 83 ASP A O 1
ATOM 662 N N . ARG A 1 84 ? 9.661 24.075 -32.697 1.00 58.19 84 ARG A N 1
ATOM 663 C CA . ARG A 1 84 ? 11.099 23.958 -32.372 1.00 58.19 84 ARG A CA 1
ATOM 664 C C . ARG A 1 84 ? 11.588 25.038 -31.395 1.00 58.19 84 ARG A C 1
ATOM 666 O O . ARG A 1 84 ? 12.410 24.734 -30.539 1.00 58.19 84 ARG A O 1
ATOM 673 N N . ALA A 1 85 ? 11.060 26.261 -31.489 1.00 58.50 85 ALA A N 1
ATOM 674 C CA . ALA A 1 85 ? 11.378 27.366 -30.583 1.00 58.50 85 ALA A CA 1
ATOM 675 C C . ALA A 1 85 ? 10.866 27.136 -29.147 1.00 58.50 85 ALA A C 1
ATOM 677 O O . ALA A 1 85 ? 11.596 27.340 -28.181 1.00 58.50 85 ALA A O 1
ATOM 678 N N . SER A 1 86 ? 9.634 26.648 -28.996 1.00 58.94 86 SER A N 1
ATOM 679 C CA . SER A 1 86 ? 9.033 26.344 -27.690 1.00 58.94 86 SER A CA 1
ATOM 680 C C . SER A 1 86 ? 9.630 25.088 -27.032 1.00 58.94 86 SER A C 1
ATOM 682 O O . SER A 1 86 ? 9.755 25.034 -25.807 1.00 58.94 86 SER A O 1
ATOM 684 N N . ALA A 1 87 ? 10.100 24.127 -27.838 1.00 57.28 87 ALA A N 1
ATOM 685 C CA . ALA A 1 87 ? 10.771 22.905 -27.388 1.00 57.28 87 ALA A CA 1
ATOM 686 C C . ALA A 1 87 ? 12.177 23.131 -26.794 1.00 57.28 87 ALA A C 1
ATOM 688 O O . ALA A 1 87 ? 12.687 22.252 -26.096 1.00 57.28 87 ALA A O 1
ATOM 689 N N . LEU A 1 88 ? 12.801 24.287 -27.062 1.00 56.25 88 LEU A N 1
ATOM 690 C CA . LEU A 1 88 ? 14.113 24.666 -26.516 1.00 56.25 88 LEU A CA 1
ATOM 691 C C . LEU A 1 88 ? 14.035 25.128 -25.051 1.00 56.25 88 LEU A C 1
ATOM 693 O O . LEU A 1 88 ? 15.027 25.043 -24.330 1.00 56.25 88 LEU A O 1
ATOM 697 N N . SER A 1 89 ? 12.863 25.577 -24.590 1.00 60.31 89 SER A N 1
ATOM 698 C CA . SER A 1 89 ? 12.615 25.880 -23.176 1.00 60.31 89 SER A CA 1
ATOM 699 C C . SER A 1 89 ? 12.208 24.612 -22.413 1.00 60.31 89 SER A C 1
ATOM 701 O O . SER A 1 89 ? 11.382 23.840 -22.898 1.00 60.31 89 SER A O 1
ATOM 703 N N . SER A 1 90 ? 12.728 24.396 -21.198 1.00 53.88 90 SER A N 1
ATOM 704 C CA . SER A 1 90 ? 12.348 23.243 -20.357 1.00 53.88 90 SER A CA 1
ATOM 705 C C . SER A 1 90 ? 10.851 23.220 -20.002 1.00 53.88 90 SER A C 1
ATOM 707 O O . SER A 1 90 ? 10.277 22.144 -19.846 1.00 53.88 90 SER A O 1
ATOM 709 N N . ALA A 1 91 ? 10.205 24.390 -19.929 1.00 53.72 91 ALA A N 1
ATOM 710 C CA . ALA A 1 91 ? 8.772 24.531 -19.665 1.00 53.72 91 ALA A CA 1
ATOM 711 C C . ALA A 1 91 ? 7.894 24.259 -20.906 1.00 53.72 91 ALA A C 1
ATOM 713 O O . ALA A 1 91 ? 6.888 23.560 -20.804 1.00 53.72 91 ALA A O 1
ATOM 714 N N . GLY A 1 92 ? 8.280 24.750 -22.090 1.00 54.47 92 GLY A N 1
ATOM 715 C CA . GLY A 1 92 ? 7.560 24.496 -23.348 1.00 54.47 92 GLY A CA 1
ATOM 716 C C . GLY A 1 92 ? 7.731 23.063 -23.866 1.00 54.47 92 GLY A C 1
ATOM 717 O O . GLY A 1 92 ? 6.813 22.484 -24.446 1.00 54.47 92 GLY A O 1
ATOM 718 N N . ALA A 1 93 ? 8.866 22.439 -23.553 1.00 55.47 93 ALA A N 1
ATOM 719 C CA . ALA A 1 93 ? 9.152 21.020 -23.744 1.00 55.47 93 ALA A CA 1
ATOM 720 C C . ALA A 1 93 ? 8.086 20.083 -23.136 1.00 55.47 93 ALA A C 1
ATOM 722 O O . ALA A 1 93 ? 7.626 19.138 -23.787 1.00 55.47 93 ALA A O 1
ATOM 723 N N . LEU A 1 94 ? 7.650 20.382 -21.909 1.00 59.47 94 LEU A N 1
ATOM 724 C CA . LEU A 1 94 ? 6.625 19.628 -21.179 1.00 59.47 94 LEU A CA 1
ATOM 725 C C . LEU A 1 94 ? 5.194 19.916 -21.667 1.00 59.47 94 LEU A C 1
ATOM 727 O O . LEU A 1 94 ? 4.255 19.329 -21.146 1.00 59.47 94 LEU A O 1
ATOM 731 N N . GLY A 1 95 ? 5.017 20.758 -22.694 1.00 64.38 95 GLY A N 1
ATOM 732 C CA . GLY A 1 95 ? 3.741 20.959 -23.390 1.00 64.38 95 GLY A CA 1
ATOM 733 C C . GLY A 1 95 ? 2.719 21.841 -22.665 1.00 64.38 95 GLY A C 1
ATOM 734 O O . GLY A 1 95 ? 1.603 21.982 -23.158 1.00 64.38 95 GLY A O 1
ATOM 735 N N . GLY A 1 96 ? 3.082 22.445 -21.531 1.00 74.81 96 GLY A N 1
ATOM 736 C CA . GLY A 1 96 ? 2.187 23.308 -20.757 1.00 74.81 96 GLY A CA 1
ATOM 737 C C . GLY A 1 96 ? 1.012 22.569 -20.085 1.00 74.81 96 GLY A C 1
ATOM 738 O O . GLY A 1 96 ? 0.876 21.348 -20.205 1.00 74.81 96 GLY A O 1
ATOM 739 N N . PRO A 1 97 ? 0.136 23.301 -19.369 1.00 77.38 97 PRO A N 1
ATOM 740 C CA . PRO A 1 97 ? -0.958 22.710 -18.590 1.00 77.38 97 PRO A CA 1
ATOM 741 C C . PRO A 1 97 ? -2.002 21.987 -19.459 1.00 77.38 97 PRO A C 1
ATOM 743 O O . PRO A 1 97 ? -2.616 21.014 -19.019 1.00 77.38 97 PRO A O 1
ATOM 746 N N . GLU A 1 98 ? -2.185 22.421 -20.709 1.00 78.25 98 GLU A N 1
ATOM 747 C CA . GLU A 1 98 ? -3.105 21.791 -21.662 1.00 78.25 98 GLU A CA 1
ATOM 748 C C . GLU A 1 98 ? -2.653 20.376 -22.039 1.00 78.25 98 GLU A C 1
ATOM 750 O O . GLU A 1 98 ? -3.445 19.429 -21.988 1.00 78.25 98 GLU A O 1
ATOM 755 N N . TYR A 1 99 ? -1.360 20.200 -22.334 1.00 81.44 99 TYR A N 1
ATOM 756 C CA . TYR A 1 99 ? -0.790 18.880 -22.576 1.00 81.44 99 TYR A CA 1
ATOM 757 C C . TYR A 1 99 ? -0.859 17.997 -21.331 1.00 81.44 99 TYR A C 1
ATOM 759 O O . TYR A 1 99 ? -1.188 16.821 -21.453 1.00 81.44 99 TYR A O 1
ATOM 767 N N . GLU A 1 100 ? -0.589 18.522 -20.133 1.00 80.62 100 GLU A N 1
ATOM 768 C CA . GLU A 1 100 ? -0.669 17.727 -18.900 1.00 80.62 100 GLU A CA 1
ATOM 769 C C . GLU A 1 100 ? -2.081 17.180 -18.650 1.00 80.62 100 GLU A C 1
ATOM 771 O O . GLU A 1 100 ? -2.248 16.004 -18.295 1.00 80.62 100 GLU A O 1
ATOM 776 N N . ALA A 1 101 ? -3.109 17.996 -18.896 1.00 81.88 101 ALA A N 1
ATOM 777 C CA . ALA A 1 101 ? -4.500 17.571 -18.808 1.00 81.88 101 ALA A CA 1
ATOM 778 C C . ALA A 1 101 ? -4.833 16.501 -19.862 1.00 81.88 101 ALA A C 1
ATOM 780 O O . ALA A 1 101 ? -5.422 15.465 -19.533 1.00 81.88 101 ALA A O 1
ATOM 781 N N . ALA A 1 102 ? -4.417 16.714 -21.114 1.00 82.69 102 ALA A N 1
ATOM 782 C CA . ALA A 1 102 ? -4.656 15.783 -22.213 1.00 82.69 102 ALA A CA 1
ATOM 783 C C . ALA A 1 102 ? -3.907 14.449 -22.013 1.00 82.69 102 ALA A C 1
ATOM 785 O O . ALA A 1 102 ? -4.488 13.374 -22.167 1.00 82.69 102 ALA A O 1
ATOM 786 N N . ARG A 1 103 ? -2.654 14.499 -21.550 1.00 85.31 103 ARG A N 1
ATOM 787 C CA . ARG A 1 103 ? -1.843 13.340 -21.152 1.00 85.31 103 ARG A CA 1
ATOM 788 C C . ARG A 1 103 ? -2.513 12.557 -20.033 1.00 85.31 103 ARG A C 1
ATOM 790 O O . ARG A 1 103 ? -2.637 11.341 -20.133 1.00 85.31 103 ARG A O 1
ATOM 797 N N . THR A 1 104 ? -2.995 13.230 -18.991 1.00 84.50 104 THR A N 1
ATOM 798 C CA . THR A 1 104 ? -3.674 12.552 -17.877 1.00 84.50 104 THR A CA 1
ATOM 799 C C . THR A 1 104 ? -4.945 11.840 -18.349 1.00 84.50 104 THR A C 1
ATOM 801 O O . THR A 1 104 ? -5.196 10.704 -17.948 1.00 84.50 104 THR A O 1
ATOM 804 N N . ARG A 1 105 ? -5.731 12.458 -19.243 1.00 83.94 105 ARG A N 1
ATOM 805 C CA . ARG A 1 105 ? -6.912 11.823 -19.860 1.00 83.94 105 ARG A CA 1
ATOM 806 C C . ARG A 1 105 ? -6.529 10.617 -20.718 1.00 83.94 105 ARG A C 1
ATOM 808 O O . ARG A 1 105 ? -7.147 9.564 -20.589 1.00 83.94 105 ARG A O 1
ATOM 815 N N . PHE A 1 106 ? -5.485 10.744 -21.531 1.00 85.81 106 PHE A N 1
ATOM 816 C CA . PHE A 1 106 ? -4.983 9.661 -22.373 1.00 85.81 106 PHE A CA 1
ATOM 817 C C . PHE A 1 106 ? -4.529 8.449 -21.544 1.00 85.81 106 PHE A C 1
ATOM 819 O O . PHE A 1 106 ? -4.953 7.325 -21.803 1.00 85.81 106 PHE A O 1
ATOM 826 N N . LEU A 1 107 ? -3.746 8.668 -20.484 1.00 86.50 107 LEU A N 1
ATOM 827 C CA . LEU A 1 107 ? -3.277 7.597 -19.594 1.00 86.50 107 LEU A CA 1
ATOM 828 C C . LEU A 1 107 ? -4.427 6.921 -18.825 1.00 86.50 107 LEU A C 1
ATOM 830 O O . LEU A 1 107 ? -4.376 5.724 -18.519 1.00 86.50 107 LEU A O 1
ATOM 834 N N . ARG A 1 108 ? -5.516 7.652 -18.559 1.00 84.00 108 ARG A N 1
ATOM 835 C CA . ARG A 1 108 ? -6.754 7.074 -18.012 1.00 84.00 108 ARG A CA 1
ATOM 836 C C . ARG A 1 108 ? -7.496 6.169 -18.994 1.00 84.00 108 ARG A C 1
ATOM 838 O O . ARG A 1 108 ? -8.122 5.218 -18.547 1.00 84.00 108 ARG A O 1
ATOM 845 N N . ALA A 1 109 ? -7.412 6.433 -20.295 1.00 84.75 109 ALA A N 1
ATOM 846 C CA . ALA A 1 109 ? -8.076 5.636 -21.329 1.00 84.75 109 ALA A CA 1
ATOM 847 C C . ALA A 1 109 ? -7.248 4.429 -21.807 1.00 84.75 109 ALA A C 1
ATOM 849 O O . ALA A 1 109 ? -7.766 3.557 -22.498 1.00 84.75 109 ALA A O 1
ATOM 850 N N . LEU A 1 110 ? -5.961 4.379 -21.458 1.00 87.19 110 LEU A N 1
ATOM 851 C CA . LEU A 1 110 ? -5.043 3.343 -21.917 1.00 87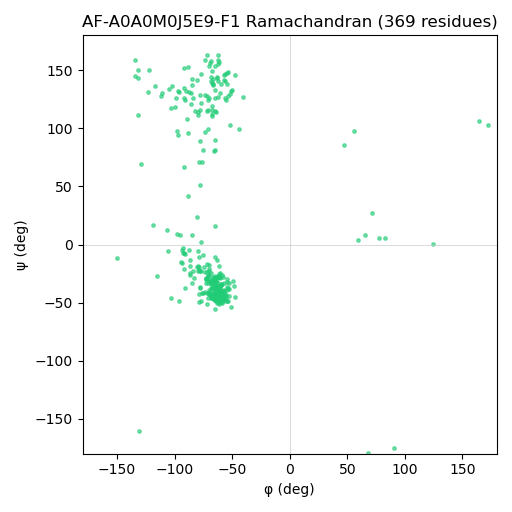.19 110 LEU A CA 1
ATOM 852 C C . LEU A 1 110 ? -5.376 1.954 -21.334 1.00 87.19 110 LEU A C 1
ATOM 854 O O . LEU A 1 110 ? -5.758 1.841 -20.166 1.00 87.19 110 LEU A O 1
ATOM 858 N N . ASP A 1 111 ? -5.177 0.891 -22.120 1.00 86.31 111 ASP A N 1
ATOM 859 C CA . ASP A 1 111 ? -5.348 -0.490 -21.655 1.00 86.31 111 ASP A CA 1
ATOM 860 C C . ASP A 1 111 ? -4.122 -0.971 -20.862 1.00 86.31 111 ASP A C 1
ATOM 862 O O . ASP A 1 111 ? -3.026 -1.167 -21.398 1.00 86.31 111 ASP A O 1
ATOM 866 N N . TYR A 1 112 ? -4.315 -1.171 -19.558 1.00 87.31 112 TYR A N 1
ATOM 867 C CA . TYR A 1 112 ? -3.248 -1.573 -18.644 1.00 87.31 112 TYR A CA 1
ATOM 868 C C . TYR A 1 112 ? -2.852 -3.040 -18.821 1.00 87.31 112 TYR A C 1
ATOM 870 O O . TYR A 1 112 ? -1.708 -3.370 -18.517 1.00 87.31 112 TYR A O 1
ATOM 878 N N . ASN A 1 113 ? -3.732 -3.901 -19.347 1.00 83.88 113 ASN A N 1
ATOM 879 C CA . ASN A 1 113 ? -3.433 -5.325 -19.542 1.00 83.88 113 ASN A CA 1
ATOM 880 C C . ASN A 1 113 ? -2.305 -5.545 -20.551 1.00 83.88 113 ASN A C 1
ATOM 882 O O . ASN A 1 113 ? -1.542 -6.498 -20.437 1.00 83.88 113 ASN A O 1
ATOM 886 N N . VAL A 1 114 ? -2.194 -4.646 -21.526 1.00 85.56 114 VAL A N 1
ATOM 887 C CA . VAL A 1 114 ? -1.174 -4.695 -22.573 1.00 85.56 114 VAL A CA 1
ATOM 888 C C . VAL A 1 114 ? 0.009 -3.810 -22.208 1.00 85.56 114 VAL A C 1
ATOM 890 O O . VAL A 1 114 ? 1.165 -4.228 -22.284 1.00 85.56 114 VAL A O 1
ATOM 893 N N . MET A 1 115 ? -0.273 -2.575 -21.796 1.00 88.50 115 MET A N 1
ATOM 894 C CA . MET A 1 115 ? 0.764 -1.559 -21.676 1.00 88.50 115 MET A CA 1
ATOM 895 C C . MET A 1 115 ? 1.621 -1.766 -20.434 1.00 88.50 115 MET A C 1
ATOM 897 O O . MET A 1 115 ? 2.842 -1.669 -20.513 1.00 88.50 115 MET A O 1
ATOM 901 N N . LEU A 1 116 ? 1.027 -2.103 -19.290 1.00 90.31 116 LEU A N 1
ATOM 902 C CA . LEU A 1 116 ? 1.799 -2.225 -18.058 1.00 90.31 116 LEU A CA 1
ATOM 903 C C . LEU A 1 116 ? 2.802 -3.397 -18.115 1.00 90.31 116 LEU A C 1
ATOM 905 O O . LEU A 1 116 ? 3.976 -3.153 -17.837 1.00 90.31 116 LEU A O 1
ATOM 909 N N . PRO A 1 117 ? 2.441 -4.620 -18.562 1.00 90.62 117 PRO A N 1
ATOM 910 C CA . PRO A 1 117 ? 3.422 -5.692 -18.743 1.00 90.62 117 PRO A CA 1
ATOM 911 C C . PRO A 1 117 ? 4.516 -5.348 -19.760 1.00 90.62 117 PRO A C 1
ATOM 913 O O . PRO A 1 117 ? 5.678 -5.674 -19.522 1.00 90.62 117 PRO A O 1
ATOM 916 N N . LEU A 1 118 ? 4.179 -4.633 -20.843 1.00 90.38 118 LEU A N 1
ATOM 917 C CA . LEU A 1 118 ? 5.143 -4.185 -21.853 1.00 90.38 118 LEU A CA 1
ATOM 918 C C . LEU A 1 118 ? 6.230 -3.285 -21.244 1.00 90.38 118 LEU A C 1
ATOM 920 O O . LEU A 1 118 ? 7.420 -3.513 -21.460 1.00 90.38 118 LEU A O 1
ATOM 924 N N . PHE A 1 119 ? 5.838 -2.283 -20.451 1.00 93.00 119 PHE A N 1
ATOM 925 C CA . PHE A 1 119 ? 6.790 -1.391 -19.778 1.00 93.00 119 PHE A CA 1
ATOM 926 C C . PHE A 1 119 ? 7.591 -2.103 -18.678 1.00 93.00 119 PHE A C 1
ATOM 928 O O . PHE A 1 119 ? 8.768 -1.796 -18.485 1.00 93.00 119 PHE A O 1
ATOM 935 N N . PHE A 1 120 ? 6.991 -3.078 -17.989 1.00 93.38 120 PHE A N 1
ATOM 936 C CA . PHE A 1 120 ? 7.690 -3.898 -16.997 1.00 93.38 120 PHE A CA 1
ATOM 937 C C . PHE A 1 120 ? 8.733 -4.836 -17.624 1.00 93.38 120 PHE A C 1
ATOM 939 O O . PHE A 1 120 ? 9.809 -5.005 -17.052 1.00 93.38 120 PHE A O 1
ATOM 946 N N . ASP A 1 121 ? 8.464 -5.407 -18.801 1.00 90.38 121 ASP A N 1
ATOM 947 C CA . ASP A 1 121 ? 9.444 -6.201 -19.557 1.00 90.38 121 ASP A CA 1
ATOM 948 C C . ASP A 1 121 ? 10.633 -5.335 -20.013 1.00 90.38 121 ASP A C 1
ATOM 950 O O . ASP A 1 121 ? 11.795 -5.731 -19.896 1.00 90.38 121 ASP A O 1
ATOM 954 N N . GLY A 1 122 ? 10.356 -4.085 -20.404 1.00 90.44 122 GLY A N 1
ATOM 955 C CA . GLY A 1 122 ? 11.366 -3.090 -20.770 1.00 90.44 122 GLY A CA 1
ATOM 956 C C . GLY A 1 122 ? 12.327 -2.686 -19.645 1.00 90.44 122 GLY A C 1
ATOM 957 O O . GLY A 1 122 ? 13.377 -2.112 -19.926 1.00 90.44 122 GLY A O 1
ATOM 958 N N . LEU A 1 123 ? 12.049 -3.018 -18.376 1.00 90.88 123 LEU A N 1
ATOM 959 C CA . LEU A 1 123 ? 12.972 -2.733 -17.265 1.00 90.88 123 LEU A CA 1
ATOM 960 C C . LEU A 1 123 ? 14.322 -3.447 -17.425 1.00 90.88 123 LEU A C 1
ATOM 962 O O . LEU A 1 123 ? 15.330 -2.952 -16.907 1.00 90.88 123 LEU A O 1
ATOM 966 N N . ARG A 1 124 ? 14.344 -4.571 -18.162 1.00 89.56 124 ARG A N 1
ATOM 967 C CA . ARG A 1 124 ? 15.549 -5.346 -18.492 1.00 89.56 124 ARG A CA 1
ATOM 968 C C . ARG A 1 124 ? 16.454 -4.653 -19.518 1.00 89.56 124 ARG A C 1
ATOM 970 O O . ARG A 1 124 ? 17.622 -5.015 -19.606 1.00 89.56 124 ARG A O 1
ATOM 977 N N . GLU A 1 125 ? 15.958 -3.658 -20.250 1.00 89.06 125 GLU A N 1
ATOM 978 C CA . GLU A 1 125 ? 16.750 -2.956 -21.261 1.00 89.06 125 GLU A CA 1
ATOM 979 C C . GLU A 1 125 ? 17.876 -2.118 -20.644 1.00 89.06 125 GLU A C 1
ATOM 981 O O . GLU A 1 125 ? 17.714 -1.463 -19.611 1.00 89.06 125 GLU A O 1
ATOM 986 N N . GLU A 1 126 ? 19.028 -2.131 -21.315 1.00 85.12 126 GLU A N 1
ATOM 987 C CA . GLU A 1 126 ? 20.245 -1.411 -20.913 1.00 85.12 126 GLU A CA 1
ATOM 988 C C . GLU A 1 126 ? 20.643 -0.325 -21.908 1.00 85.12 126 GLU A C 1
ATOM 990 O O . GLU A 1 126 ? 21.240 0.674 -21.513 1.00 85.12 126 GLU A O 1
ATOM 995 N N . SER A 1 127 ? 20.274 -0.476 -23.181 1.00 84.94 127 SER A N 1
ATOM 996 C CA . SER A 1 127 ? 20.574 0.517 -24.207 1.00 84.94 127 SER A CA 1
ATOM 997 C C . SER A 1 127 ? 19.697 1.761 -24.051 1.00 84.94 127 SER A C 1
ATOM 999 O O . SER A 1 127 ? 18.465 1.678 -24.013 1.00 84.94 127 SER A O 1
ATOM 1001 N N . GLU A 1 128 ? 20.329 2.931 -24.020 1.00 82.69 128 GLU A N 1
ATOM 1002 C CA . GLU A 1 128 ? 19.657 4.207 -24.277 1.00 82.69 128 GLU A CA 1
ATOM 1003 C C . GLU A 1 128 ? 19.216 4.252 -25.755 1.00 82.69 128 GLU A C 1
ATOM 1005 O O . GLU A 1 128 ? 19.996 3.839 -26.614 1.00 82.69 128 GLU A O 1
ATOM 1010 N N . PRO A 1 129 ? 17.994 4.720 -26.089 1.00 87.12 129 PRO A N 1
ATOM 1011 C CA . PRO A 1 129 ? 17.004 5.401 -25.239 1.00 87.12 129 PRO A CA 1
ATOM 1012 C C . PRO A 1 129 ? 15.959 4.481 -24.574 1.00 87.12 129 PRO A C 1
ATOM 1014 O O . PRO A 1 129 ? 15.188 4.947 -23.734 1.00 87.12 129 PRO A O 1
ATOM 1017 N N . CYS A 1 130 ? 15.920 3.188 -24.918 1.00 86.88 130 CYS A N 1
ATOM 1018 C CA . CYS A 1 130 ? 14.908 2.238 -24.429 1.00 86.88 130 CYS A CA 1
ATOM 1019 C C . CYS A 1 130 ? 14.883 2.140 -22.898 1.00 86.88 130 CYS A C 1
ATOM 1021 O O . CYS A 1 130 ? 13.810 2.168 -22.300 1.00 86.88 130 CYS A O 1
ATOM 1023 N N . ARG A 1 131 ? 16.061 2.105 -22.261 1.00 88.44 131 ARG A N 1
ATOM 1024 C CA . ARG A 1 131 ? 16.207 2.090 -20.796 1.00 88.44 131 ARG A CA 1
ATOM 1025 C C . ARG A 1 131 ? 15.468 3.255 -20.127 1.00 88.44 131 ARG A C 1
ATOM 1027 O O . ARG A 1 131 ? 14.730 3.056 -19.163 1.00 88.44 131 ARG A O 1
ATOM 1034 N N . PHE A 1 132 ? 15.676 4.467 -20.641 1.00 88.50 132 PHE A N 1
ATOM 1035 C CA . PHE A 1 132 ? 15.065 5.686 -20.117 1.00 88.50 132 PHE A CA 1
ATOM 1036 C C . PHE A 1 132 ? 13.553 5.693 -20.352 1.00 88.50 132 PHE A C 1
ATOM 1038 O O . PHE A 1 132 ? 12.795 5.940 -19.416 1.00 88.50 132 PHE A O 1
ATOM 1045 N N . LEU A 1 133 ? 13.112 5.348 -21.567 1.00 90.31 133 LEU A N 1
ATOM 1046 C CA . LEU A 1 133 ? 11.696 5.274 -21.940 1.00 90.31 133 LEU A CA 1
ATOM 1047 C C . LEU A 1 133 ? 10.908 4.262 -21.109 1.00 90.31 133 LEU A C 1
ATOM 1049 O O . LEU A 1 133 ? 9.805 4.568 -20.664 1.00 90.31 133 LEU A O 1
ATOM 1053 N N . ALA A 1 134 ? 11.466 3.071 -20.886 1.00 92.00 134 ALA A N 1
ATOM 1054 C CA . ALA A 1 134 ? 10.806 2.033 -20.109 1.00 92.00 134 ALA A CA 1
ATOM 1055 C C . ALA A 1 134 ? 10.612 2.471 -18.649 1.00 92.00 134 ALA A C 1
ATOM 1057 O O . ALA A 1 134 ? 9.507 2.392 -18.115 1.00 92.00 134 ALA A O 1
ATOM 1058 N N . ALA A 1 135 ? 11.671 2.989 -18.015 1.00 90.19 135 ALA A N 1
ATOM 1059 C CA . ALA A 1 135 ? 11.635 3.394 -16.611 1.00 90.19 135 ALA A CA 1
ATOM 1060 C C . ALA A 1 135 ? 10.714 4.597 -16.361 1.00 90.19 135 ALA A C 1
ATOM 1062 O O . ALA A 1 135 ? 9.920 4.590 -15.421 1.00 90.19 135 ALA A O 1
ATOM 1063 N N . THR A 1 136 ? 10.803 5.623 -17.207 1.00 90.38 136 THR A N 1
ATOM 1064 C CA . THR A 1 136 ? 9.962 6.825 -17.098 1.00 90.38 136 THR A CA 1
ATOM 1065 C C . THR A 1 136 ? 8.515 6.534 -17.479 1.00 90.38 136 THR A C 1
ATOM 1067 O O . THR A 1 136 ? 7.620 6.882 -16.719 1.00 90.38 136 THR A O 1
ATOM 1070 N N . GLY A 1 137 ? 8.267 5.822 -18.581 1.00 90.81 137 GLY A N 1
ATOM 1071 C CA . GLY A 1 137 ? 6.920 5.427 -18.994 1.00 90.81 137 GLY A CA 1
ATOM 1072 C C . GLY A 1 137 ? 6.210 4.577 -17.939 1.00 90.81 137 GLY A C 1
ATOM 1073 O O . GLY A 1 137 ? 5.043 4.822 -17.644 1.00 90.81 137 GLY A O 1
ATOM 1074 N N . MET A 1 138 ? 6.924 3.645 -17.298 1.00 92.94 138 MET A N 1
ATOM 1075 C CA . MET A 1 138 ? 6.405 2.860 -16.172 1.00 92.94 138 MET A CA 1
ATOM 1076 C C . MET A 1 138 ? 6.053 3.742 -14.966 1.00 92.94 138 MET A C 1
ATOM 1078 O O . MET A 1 138 ? 4.949 3.631 -14.430 1.00 92.94 138 MET A O 1
ATOM 1082 N N . ALA A 1 139 ? 6.953 4.649 -14.572 1.00 91.50 139 ALA A N 1
ATOM 1083 C CA . ALA A 1 139 ? 6.716 5.570 -13.462 1.00 91.50 139 ALA A CA 1
ATOM 1084 C C . ALA A 1 139 ? 5.516 6.489 -13.723 1.00 91.50 139 ALA A C 1
ATOM 1086 O O . ALA A 1 139 ? 4.737 6.773 -12.814 1.00 91.50 139 ALA A O 1
ATOM 1087 N N . GLU A 1 140 ? 5.355 6.932 -14.969 1.00 90.12 140 GLU A N 1
ATOM 1088 C CA . GLU A 1 140 ? 4.220 7.741 -15.379 1.00 90.12 140 GLU A CA 1
ATOM 1089 C C . GLU A 1 140 ? 2.925 6.935 -15.362 1.00 90.12 140 GLU A C 1
ATOM 1091 O O . GLU A 1 140 ? 1.981 7.413 -14.755 1.00 90.12 140 GLU A O 1
ATOM 1096 N N . LEU A 1 141 ? 2.884 5.711 -15.903 1.00 90.69 141 LEU A N 1
ATOM 1097 C CA . LEU A 1 141 ? 1.693 4.843 -15.874 1.00 90.69 141 LEU A CA 1
ATOM 1098 C C . LEU A 1 141 ? 1.211 4.488 -14.462 1.00 90.69 141 LEU A C 1
ATOM 1100 O O . LEU A 1 141 ? 0.026 4.209 -14.263 1.00 90.69 141 LEU A O 1
ATOM 1104 N N . LEU A 1 142 ? 2.125 4.457 -13.490 1.00 92.31 142 LEU A N 1
ATOM 1105 C CA . LEU A 1 142 ? 1.830 4.197 -12.079 1.00 92.31 142 LEU A CA 1
ATOM 1106 C C . LEU A 1 142 ? 1.657 5.482 -11.254 1.00 92.31 142 LEU A C 1
ATOM 1108 O O . LEU A 1 142 ? 1.552 5.413 -10.027 1.00 92.31 142 LEU A O 1
ATOM 1112 N N . ALA A 1 143 ? 1.619 6.656 -11.890 1.00 90.38 143 ALA A N 1
ATOM 1113 C CA . ALA A 1 143 ? 1.494 7.911 -11.169 1.00 90.38 143 ALA A CA 1
ATOM 1114 C C . ALA A 1 143 ? 0.110 8.038 -10.495 1.00 90.38 143 ALA A C 1
ATOM 1116 O O . ALA A 1 143 ? -0.925 7.753 -11.109 1.00 90.38 143 ALA A O 1
ATOM 1117 N N . PRO A 1 144 ? 0.051 8.559 -9.255 1.00 84.94 144 PRO A N 1
ATOM 1118 C CA . PRO A 1 144 ? -1.175 8.604 -8.452 1.00 84.94 144 PRO A CA 1
ATOM 1119 C C . PRO A 1 144 ? -2.291 9.487 -9.036 1.00 84.94 144 PRO A C 1
ATOM 1121 O O . PRO A 1 144 ? -3.415 9.442 -8.555 1.00 84.94 144 PRO A O 1
ATOM 1124 N N . ALA A 1 145 ? -2.009 10.291 -10.066 1.00 82.81 145 ALA A N 1
ATOM 1125 C CA . ALA A 1 145 ? -3.013 11.113 -10.743 1.00 82.81 145 ALA A CA 1
ATOM 1126 C C . ALA A 1 145 ? -4.020 10.297 -11.583 1.00 82.81 145 ALA A C 1
ATOM 1128 O O . ALA A 1 145 ? -5.107 10.792 -11.905 1.00 82.81 145 ALA A O 1
ATOM 1129 N N . HIS A 1 146 ? -3.656 9.078 -11.994 1.00 82.00 146 HIS A N 1
ATOM 1130 C CA . HIS A 1 146 ? -4.470 8.257 -12.901 1.00 82.00 146 HIS A CA 1
ATOM 1131 C C . HIS A 1 146 ? -4.332 6.737 -12.709 1.00 82.00 146 HIS A C 1
ATOM 1133 O O . HIS A 1 146 ? -5.113 5.982 -13.298 1.00 82.00 146 HIS A O 1
ATOM 1139 N N . ALA A 1 147 ? -3.351 6.281 -11.927 1.00 85.31 147 ALA A N 1
ATOM 1140 C CA . ALA A 1 147 ? -3.220 4.886 -11.544 1.00 85.31 147 ALA A CA 1
ATOM 1141 C C . ALA A 1 147 ? -4.063 4.597 -10.298 1.00 85.31 147 ALA A C 1
ATOM 1143 O O . ALA A 1 147 ? -3.815 5.162 -9.235 1.00 85.31 147 ALA A O 1
ATOM 1144 N N . ASP A 1 148 ? -5.003 3.664 -10.433 1.00 86.88 148 ASP A N 1
ATOM 1145 C CA . ASP A 1 148 ? -5.851 3.187 -9.344 1.00 86.88 148 ASP A CA 1
ATOM 1146 C C . ASP A 1 148 ? -5.695 1.677 -9.165 1.00 86.88 148 ASP A C 1
ATOM 1148 O O . ASP A 1 148 ? -5.500 0.927 -10.131 1.00 86.88 148 ASP A O 1
ATOM 1152 N N . ALA A 1 149 ? -5.871 1.208 -7.929 1.00 85.31 149 ALA A N 1
ATOM 1153 C CA . ALA A 1 149 ? -5.846 -0.217 -7.604 1.00 85.31 149 ALA A CA 1
ATOM 1154 C C . ALA A 1 149 ? -6.840 -1.056 -8.435 1.00 85.31 149 ALA A C 1
ATOM 1156 O O . ALA A 1 149 ? -6.541 -2.206 -8.739 1.00 85.31 149 ALA A O 1
ATOM 1157 N N . ALA A 1 150 ? -7.968 -0.476 -8.863 1.00 86.19 150 ALA A N 1
ATOM 1158 C CA . ALA A 1 150 ? -8.958 -1.139 -9.717 1.00 86.19 150 ALA A CA 1
ATOM 1159 C C . ALA A 1 150 ? -8.423 -1.509 -11.112 1.00 86.19 150 ALA A C 1
ATOM 1161 O O . ALA A 1 150 ? -8.843 -2.501 -11.697 1.00 86.19 150 ALA A O 1
ATOM 1162 N N . ARG A 1 151 ? -7.489 -0.713 -11.649 1.00 85.94 151 ARG A N 1
ATOM 1163 C CA . ARG A 1 151 ? -6.894 -0.929 -12.979 1.00 85.94 151 ARG A CA 1
ATOM 1164 C C . ARG A 1 151 ? -5.637 -1.783 -12.896 1.00 85.94 151 ARG A C 1
ATOM 1166 O O . ARG A 1 151 ? -5.387 -2.608 -13.765 1.00 85.94 151 ARG A O 1
ATOM 1173 N N . VAL A 1 152 ? -4.846 -1.583 -11.842 1.00 89.19 152 VAL A N 1
ATOM 1174 C CA . VAL A 1 152 ? -3.582 -2.301 -11.632 1.00 89.19 152 VAL A CA 1
ATOM 1175 C C . VAL A 1 152 ? -3.820 -3.719 -11.106 1.00 89.19 152 VAL A C 1
ATOM 1177 O O . VAL A 1 152 ? -3.117 -4.639 -11.515 1.00 89.19 152 VAL A O 1
ATOM 1180 N N . GLY A 1 153 ? -4.816 -3.912 -10.236 1.00 85.81 153 GLY A N 1
ATOM 1181 C CA . GLY A 1 153 ? -5.124 -5.185 -9.576 1.00 85.81 153 GLY A CA 1
ATOM 1182 C C . GLY A 1 153 ? -5.252 -6.379 -10.532 1.00 85.81 153 GLY A C 1
ATOM 1183 O O . GLY A 1 153 ? -4.518 -7.351 -10.345 1.00 85.81 153 GLY A O 1
ATOM 1184 N N . PRO A 1 154 ? -6.094 -6.306 -11.583 1.00 85.50 154 PRO A N 1
ATOM 1185 C CA . PRO A 1 154 ? -6.259 -7.392 -12.557 1.00 85.50 154 PRO A CA 1
ATOM 1186 C C . PRO A 1 154 ? -4.979 -7.751 -13.325 1.00 85.50 154 PRO A C 1
ATOM 1188 O O . PRO A 1 154 ? -4.797 -8.897 -13.727 1.00 85.50 154 PRO A O 1
ATOM 1191 N N . VAL A 1 155 ? -4.073 -6.786 -13.502 1.00 87.69 155 VAL A N 1
ATOM 1192 C CA . VAL A 1 155 ? -2.842 -6.940 -14.292 1.00 87.69 155 VAL A CA 1
ATOM 1193 C C . VAL A 1 155 ? -1.691 -7.510 -13.459 1.00 87.69 155 VAL A C 1
ATOM 1195 O O . VAL A 1 155 ? -0.744 -8.060 -14.018 1.00 87.69 155 VAL A O 1
ATOM 1198 N N . LEU A 1 156 ? -1.764 -7.444 -12.122 1.00 88.75 156 LEU A N 1
ATOM 1199 C CA . LEU A 1 156 ? -0.698 -7.893 -11.215 1.00 88.75 156 LEU A CA 1
ATOM 1200 C C . LEU A 1 156 ? -0.111 -9.279 -11.534 1.00 88.75 156 LEU A C 1
ATOM 1202 O O . LEU A 1 156 ? 1.118 -9.376 -11.532 1.00 88.75 156 LEU A O 1
ATOM 1206 N N . PRO A 1 157 ? -0.903 -10.331 -11.837 1.00 87.69 157 PRO A N 1
ATOM 1207 C CA . PRO A 1 157 ? -0.353 -11.648 -12.160 1.00 87.69 157 PRO A CA 1
ATOM 1208 C C . PRO A 1 157 ? 0.576 -11.623 -13.384 1.00 87.69 157 PRO A C 1
ATOM 1210 O O . PRO A 1 157 ? 1.595 -12.314 -13.398 1.00 87.69 157 PRO A O 1
ATOM 1213 N N . LEU A 1 158 ? 0.273 -10.778 -14.378 1.00 86.81 158 LEU A N 1
ATOM 1214 C CA . LEU A 1 158 ? 1.067 -10.619 -15.601 1.00 86.81 158 LEU A CA 1
ATOM 1215 C C . LEU A 1 158 ? 2.395 -9.893 -15.342 1.00 86.81 158 LEU A C 1
ATOM 1217 O O . LEU A 1 158 ? 3.356 -10.086 -16.082 1.00 86.81 158 LEU A O 1
ATOM 1221 N N . LEU A 1 159 ? 2.485 -9.093 -14.273 1.00 90.81 159 LEU A N 1
ATOM 1222 C CA . LEU A 1 159 ? 3.699 -8.344 -13.923 1.00 90.81 159 LEU A CA 1
ATOM 1223 C C . LEU A 1 159 ? 4.743 -9.194 -13.189 1.00 90.81 159 LEU A C 1
ATOM 1225 O O . LEU A 1 159 ? 5.918 -8.829 -13.150 1.00 90.81 159 LEU A O 1
ATOM 1229 N N . ILE A 1 160 ? 4.349 -10.330 -12.605 1.00 87.25 160 ILE A N 1
ATOM 1230 C CA . ILE A 1 160 ? 5.232 -11.139 -11.749 1.00 87.25 160 ILE A CA 1
ATOM 1231 C C . ILE A 1 160 ? 6.409 -11.715 -12.534 1.00 87.25 160 ILE A C 1
ATOM 1233 O O . ILE A 1 160 ? 7.544 -11.697 -12.051 1.00 87.25 160 ILE A O 1
ATOM 1237 N N . LEU A 1 161 ? 6.154 -12.212 -13.745 1.00 84.12 161 LEU A N 1
ATOM 1238 C CA . LEU A 1 161 ? 7.186 -12.784 -14.602 1.00 84.12 161 LEU A CA 1
ATOM 1239 C C . LEU A 1 161 ? 8.226 -11.741 -15.055 1.00 84.12 161 LEU A C 1
ATOM 1241 O O . LEU A 1 161 ? 9.406 -11.965 -14.769 1.00 84.12 161 LEU A O 1
ATOM 1245 N N . PRO A 1 162 ? 7.852 -10.610 -15.692 1.00 89.62 162 PRO A N 1
ATOM 1246 C CA . PRO A 1 162 ? 8.827 -9.600 -16.102 1.00 89.62 162 PRO A CA 1
ATOM 1247 C C . PRO A 1 162 ? 9.574 -8.996 -14.902 1.00 89.62 162 PRO A C 1
ATOM 1249 O O . PRO A 1 162 ? 10.792 -8.825 -14.972 1.00 89.62 162 PRO A O 1
ATOM 1252 N N . LEU A 1 163 ? 8.907 -8.789 -13.755 1.00 90.69 163 LEU A N 1
ATOM 1253 C CA . LEU A 1 163 ? 9.575 -8.374 -12.512 1.00 90.69 163 LEU A CA 1
ATOM 1254 C C . LEU A 1 163 ? 10.640 -9.372 -12.058 1.00 90.69 163 LEU A C 1
ATOM 1256 O O . LEU A 1 163 ? 11.774 -8.990 -11.766 1.00 90.69 163 LEU A O 1
ATOM 1260 N N . ARG A 1 164 ? 10.291 -10.661 -11.997 1.00 87.50 164 ARG A N 1
ATOM 1261 C CA . ARG A 1 164 ? 11.223 -11.720 -11.599 1.00 87.50 164 ARG A CA 1
ATOM 1262 C C . ARG A 1 164 ? 12.402 -11.806 -12.564 1.00 87.50 164 ARG A C 1
ATOM 1264 O O . ARG A 1 164 ? 13.538 -11.942 -12.116 1.00 87.50 164 ARG A O 1
ATOM 1271 N N . GLN A 1 165 ? 12.150 -11.717 -13.869 1.00 87.38 165 GLN A N 1
ATOM 1272 C CA . GLN A 1 165 ? 13.199 -11.727 -14.887 1.00 87.38 165 GLN A CA 1
ATOM 1273 C C . GLN A 1 165 ? 14.151 -10.537 -14.719 1.00 87.38 165 GLN A C 1
ATOM 1275 O O . GLN A 1 165 ? 15.362 -10.744 -14.716 1.00 87.38 165 GLN A O 1
ATOM 1280 N N . ALA A 1 166 ? 13.634 -9.322 -14.505 1.00 88.50 166 ALA A N 1
ATOM 1281 C CA . ALA A 1 166 ? 14.455 -8.133 -14.281 1.00 88.50 166 ALA A CA 1
ATOM 1282 C C . ALA A 1 166 ? 15.317 -8.253 -13.009 1.00 88.50 166 ALA A C 1
ATOM 1284 O O . ALA A 1 166 ? 16.519 -7.987 -13.055 1.00 88.50 166 ALA A O 1
ATOM 1285 N N . LEU A 1 167 ? 14.745 -8.734 -11.899 1.00 87.38 167 LEU A N 1
ATOM 1286 C CA . LEU A 1 167 ? 15.473 -8.965 -10.643 1.00 87.38 167 LEU A CA 1
ATOM 1287 C C . LEU A 1 167 ? 16.558 -10.051 -10.783 1.00 87.38 167 LEU A C 1
ATOM 1289 O O . LEU A 1 167 ? 17.651 -9.921 -10.234 1.00 87.38 167 LEU A O 1
ATOM 1293 N N . ASN A 1 168 ? 16.299 -11.101 -11.564 1.00 85.38 168 ASN A N 1
ATOM 1294 C CA . ASN A 1 168 ? 17.238 -12.206 -11.769 1.00 85.38 168 ASN A CA 1
ATOM 1295 C C . ASN A 1 168 ? 18.417 -11.881 -12.700 1.00 85.38 168 ASN A C 1
ATOM 1297 O O . ASN A 1 168 ? 19.354 -12.674 -12.759 1.00 85.38 168 ASN A O 1
ATOM 1301 N N . THR A 1 169 ? 18.422 -10.735 -13.392 1.00 83.38 169 THR A N 1
ATOM 1302 C CA . THR A 1 169 ? 19.536 -10.323 -14.278 1.00 83.38 169 THR A CA 1
ATOM 1303 C C . THR A 1 169 ? 20.865 -10.145 -13.545 1.00 83.38 169 THR A C 1
ATOM 1305 O O . THR A 1 169 ? 21.920 -10.127 -14.171 1.00 83.38 169 THR A O 1
ATOM 1308 N N . ARG A 1 170 ? 20.821 -9.990 -12.215 1.00 76.19 170 ARG A N 1
ATOM 1309 C CA . ARG A 1 170 ? 21.952 -9.711 -11.317 1.00 76.19 170 ARG A CA 1
ATOM 1310 C C . ARG A 1 170 ? 22.733 -8.421 -11.599 1.00 76.19 170 ARG A C 1
ATOM 1312 O O . ARG A 1 170 ? 23.710 -8.140 -10.907 1.00 76.19 170 ARG A O 1
ATOM 1319 N N . LYS A 1 171 ? 22.291 -7.614 -12.563 1.00 82.81 171 LYS A N 1
ATOM 1320 C CA . LYS A 1 171 ? 22.883 -6.317 -12.893 1.00 82.81 171 LYS A CA 1
ATOM 1321 C C . LYS A 1 171 ? 22.319 -5.248 -11.967 1.00 82.81 171 LYS A C 1
ATOM 1323 O O . LYS A 1 171 ? 21.103 -5.099 -11.867 1.00 82.81 171 LYS A O 1
ATOM 1328 N N . ILE A 1 172 ? 23.198 -4.505 -11.296 1.00 82.06 172 ILE A N 1
ATOM 1329 C CA . ILE A 1 172 ? 22.824 -3.579 -10.213 1.00 82.06 172 ILE A CA 1
ATOM 1330 C C . ILE A 1 172 ? 21.816 -2.531 -10.703 1.00 82.06 172 ILE A C 1
ATOM 1332 O O . ILE A 1 172 ? 20.798 -2.322 -10.048 1.00 82.06 172 ILE A O 1
ATOM 1336 N N . ASP A 1 173 ? 22.043 -1.929 -11.873 1.00 85.00 173 ASP A N 1
ATOM 1337 C CA . ASP A 1 173 ? 21.147 -0.907 -12.425 1.00 85.00 173 ASP A CA 1
ATOM 1338 C C . ASP A 1 173 ? 19.760 -1.455 -12.778 1.00 85.00 173 ASP A C 1
ATOM 1340 O O . ASP A 1 173 ? 18.744 -0.813 -12.511 1.00 85.00 173 ASP A O 1
ATOM 1344 N N . THR A 1 174 ? 19.702 -2.649 -13.367 1.00 87.31 174 THR A N 1
ATOM 1345 C CA . THR A 1 174 ? 18.448 -3.312 -13.754 1.00 87.31 174 THR A CA 1
ATOM 1346 C C . THR A 1 174 ? 17.650 -3.741 -12.526 1.00 87.31 174 THR A C 1
ATOM 1348 O O . THR A 1 174 ? 16.448 -3.487 -12.443 1.00 87.31 174 THR A O 1
ATOM 1351 N N . VAL A 1 175 ? 18.328 -4.308 -11.524 1.00 87.31 175 VAL A N 1
ATOM 1352 C CA . VAL A 1 175 ? 17.723 -4.670 -10.236 1.00 87.31 175 VAL A CA 1
ATOM 1353 C C . VAL A 1 175 ? 17.201 -3.424 -9.518 1.00 87.31 175 VAL A C 1
ATOM 1355 O O . VAL A 1 175 ? 16.077 -3.435 -9.025 1.00 87.31 175 VAL A O 1
ATOM 1358 N N . ARG A 1 176 ? 17.963 -2.323 -9.510 1.00 88.62 176 ARG A N 1
ATOM 1359 C CA . ARG A 1 176 ? 17.538 -1.043 -8.925 1.00 88.62 176 ARG A CA 1
ATOM 1360 C C . ARG A 1 176 ? 16.256 -0.527 -9.582 1.00 88.62 176 ARG A C 1
ATOM 1362 O O . ARG A 1 176 ? 15.302 -0.231 -8.870 1.00 88.62 176 ARG A O 1
ATOM 1369 N N . ARG A 1 177 ? 16.192 -0.503 -10.921 1.00 90.00 177 ARG A N 1
ATOM 1370 C CA . ARG A 1 177 ? 14.975 -0.118 -11.663 1.00 90.00 177 ARG A CA 1
ATOM 1371 C C . ARG A 1 177 ? 13.782 -1.009 -11.318 1.00 90.00 177 ARG A C 1
ATOM 1373 O O . ARG A 1 177 ? 12.695 -0.492 -11.076 1.00 90.00 177 ARG A O 1
ATOM 1380 N N . ALA A 1 178 ? 13.983 -2.325 -11.244 1.00 91.88 178 ALA A N 1
ATOM 1381 C CA . ALA A 1 178 ? 12.932 -3.272 -10.877 1.00 91.88 178 ALA A CA 1
ATOM 1382 C C . ALA A 1 178 ? 12.417 -3.061 -9.441 1.00 91.88 178 ALA A C 1
ATOM 1384 O O . ALA A 1 178 ? 11.214 -3.133 -9.199 1.00 91.88 178 ALA A O 1
ATOM 1385 N N . ILE A 1 179 ? 13.304 -2.747 -8.493 1.00 91.44 179 ILE A N 1
ATOM 1386 C CA . ILE A 1 179 ? 12.923 -2.435 -7.110 1.00 91.44 179 ILE A CA 1
ATOM 1387 C C . ILE A 1 179 ? 12.166 -1.108 -7.037 1.00 91.44 179 ILE A C 1
ATOM 1389 O O . ILE A 1 179 ? 11.133 -1.035 -6.376 1.00 91.44 179 ILE A O 1
ATOM 1393 N N . THR A 1 180 ? 12.615 -0.073 -7.746 1.00 92.19 180 THR A N 1
ATOM 1394 C CA . THR A 1 180 ? 11.889 1.203 -7.819 1.00 92.19 180 THR A CA 1
ATOM 1395 C C . THR A 1 180 ? 10.499 1.025 -8.440 1.00 92.19 180 THR A C 1
ATOM 1397 O O . THR A 1 180 ? 9.528 1.556 -7.903 1.00 92.19 180 THR A O 1
ATOM 1400 N N . ALA A 1 181 ? 10.371 0.214 -9.497 1.00 93.06 181 ALA A N 1
ATOM 1401 C CA . ALA A 1 181 ? 9.078 -0.144 -10.085 1.00 93.06 181 ALA A CA 1
ATOM 1402 C C . ALA A 1 181 ? 8.166 -0.850 -9.071 1.00 93.06 181 ALA A C 1
ATOM 1404 O O . ALA A 1 181 ? 6.992 -0.511 -8.930 1.00 93.06 181 ALA A O 1
ATOM 1405 N N . LEU A 1 182 ? 8.723 -1.789 -8.300 1.00 93.50 182 LEU A N 1
ATOM 1406 C CA . LEU A 1 182 ? 8.014 -2.477 -7.225 1.00 93.50 182 LEU A CA 1
ATOM 1407 C C . LEU A 1 182 ? 7.551 -1.507 -6.123 1.00 93.50 182 LEU A C 1
ATOM 1409 O O . LEU A 1 182 ? 6.419 -1.608 -5.653 1.00 93.50 182 LEU A O 1
ATOM 1413 N N . GLN A 1 183 ? 8.383 -0.539 -5.726 1.00 92.56 183 GLN A N 1
ATOM 1414 C CA . GLN A 1 183 ? 7.994 0.495 -4.763 1.00 92.56 183 GLN A CA 1
ATOM 1415 C C . GLN A 1 183 ? 6.850 1.372 -5.293 1.00 92.56 183 GLN A C 1
ATOM 1417 O O . GLN A 1 183 ? 5.928 1.684 -4.539 1.00 92.56 183 GLN A O 1
ATOM 1422 N N . GLN A 1 184 ? 6.898 1.773 -6.567 1.00 92.50 184 GLN A N 1
ATOM 1423 C CA . GLN A 1 184 ? 5.845 2.569 -7.207 1.00 92.50 184 GLN A CA 1
ATOM 1424 C C . GLN A 1 184 ? 4.531 1.789 -7.296 1.00 92.50 184 GLN A C 1
ATOM 1426 O O . GLN A 1 184 ? 3.489 2.319 -6.920 1.00 92.50 184 GLN A O 1
ATOM 1431 N N . LEU A 1 185 ? 4.595 0.507 -7.667 1.00 92.25 185 LEU A N 1
ATOM 1432 C CA . LEU A 1 185 ? 3.443 -0.393 -7.730 1.00 92.25 185 LEU A CA 1
ATOM 1433 C C . LEU A 1 185 ? 2.709 -0.486 -6.384 1.00 92.25 185 LEU A C 1
ATOM 1435 O O . LEU A 1 185 ? 1.485 -0.439 -6.323 1.00 92.25 185 LEU A O 1
ATOM 1439 N N . VAL A 1 186 ? 3.456 -0.574 -5.284 1.00 90.75 186 VAL A N 1
ATOM 1440 C CA . VAL A 1 186 ? 2.891 -0.684 -3.930 1.00 90.75 186 VAL A CA 1
ATOM 1441 C C . VAL A 1 186 ? 2.280 0.634 -3.444 1.00 90.75 186 VAL A C 1
ATOM 1443 O O . VAL A 1 186 ? 1.340 0.610 -2.649 1.00 90.75 186 VAL A O 1
ATOM 1446 N N . LYS A 1 187 ? 2.802 1.775 -3.915 1.00 90.12 187 LYS A N 1
ATOM 1447 C CA . LYS A 1 187 ? 2.338 3.127 -3.563 1.00 90.12 187 LYS A CA 1
ATOM 1448 C C . LYS A 1 187 ? 1.080 3.563 -4.331 1.00 90.12 187 LYS A C 1
ATOM 1450 O O . LYS A 1 187 ? 0.551 4.628 -4.019 1.00 90.12 187 LYS A O 1
ATOM 1455 N N . VAL A 1 188 ? 0.600 2.772 -5.296 1.00 90.12 188 VAL A N 1
ATOM 1456 C CA . VAL A 1 188 ? -0.621 3.075 -6.062 1.00 90.12 188 VAL A CA 1
ATOM 1457 C C . VAL A 1 188 ? -1.809 3.271 -5.104 1.00 90.12 188 VAL A C 1
ATOM 1459 O O . VAL A 1 188 ? -2.068 2.399 -4.264 1.00 90.12 188 VAL A O 1
ATOM 1462 N N . PRO A 1 189 ? -2.524 4.409 -5.190 1.00 84.75 189 PRO A N 1
ATOM 1463 C CA . PRO A 1 189 ? -3.642 4.700 -4.307 1.00 84.75 189 PRO A CA 1
ATOM 1464 C C . PRO A 1 189 ? -4.879 3.844 -4.621 1.00 84.75 189 PRO A C 1
ATOM 1466 O O . PRO A 1 189 ? -5.034 3.245 -5.687 1.00 84.75 189 PRO A O 1
ATOM 1469 N N . GLY A 1 190 ? -5.791 3.807 -3.651 1.00 82.44 190 GLY A N 1
ATOM 1470 C CA . GLY A 1 190 ? -7.076 3.127 -3.776 1.00 82.44 190 GLY A CA 1
ATOM 1471 C C . GLY A 1 190 ? -7.070 1.666 -3.328 1.00 82.44 190 GLY A C 1
ATOM 1472 O O . GLY A 1 190 ? -6.106 1.141 -2.763 1.00 82.44 190 GLY A O 1
ATOM 1473 N N . THR A 1 191 ? -8.213 1.026 -3.542 1.00 80.19 191 THR A N 1
ATOM 1474 C CA . THR A 1 191 ? -8.452 -0.391 -3.265 1.00 80.19 191 THR A CA 1
ATOM 1475 C C . THR A 1 191 ? -9.166 -1.015 -4.448 1.00 80.19 191 THR A C 1
ATOM 1477 O O . THR A 1 191 ? -9.991 -0.359 -5.080 1.00 80.19 191 THR A O 1
ATOM 1480 N N . ASP A 1 192 ? -8.853 -2.269 -4.737 1.00 76.19 192 ASP A N 1
ATOM 1481 C CA . ASP A 1 192 ? -9.551 -3.043 -5.753 1.00 76.19 192 ASP A CA 1
ATOM 1482 C C . ASP A 1 192 ? -11.046 -3.169 -5.390 1.00 76.19 192 ASP A C 1
ATOM 1484 O O . ASP A 1 192 ? -11.352 -3.494 -4.241 1.00 76.19 192 ASP A O 1
ATOM 1488 N N . PRO A 1 193 ? -11.988 -2.882 -6.306 1.00 72.69 193 PRO A N 1
ATOM 1489 C CA . PRO A 1 193 ? -13.422 -2.925 -6.022 1.00 72.69 193 PRO A CA 1
ATOM 1490 C C . PRO A 1 193 ? -13.940 -4.329 -5.693 1.00 72.69 193 PRO A C 1
ATOM 1492 O O . PRO A 1 193 ? -14.899 -4.440 -4.934 1.00 72.69 193 PRO A O 1
ATOM 1495 N N . ALA A 1 194 ? -13.320 -5.388 -6.224 1.00 70.12 194 ALA A N 1
ATOM 1496 C CA . ALA A 1 194 ? -13.776 -6.758 -5.993 1.00 70.12 194 ALA A CA 1
ATOM 1497 C C . ALA A 1 194 ? -13.335 -7.288 -4.621 1.00 70.12 194 ALA A C 1
ATOM 1499 O O . ALA A 1 194 ? -14.140 -7.803 -3.850 1.00 70.12 194 ALA A O 1
ATOM 1500 N N . SER A 1 195 ? -12.047 -7.146 -4.300 1.00 65.62 195 SER A N 1
ATOM 1501 C CA . SER A 1 195 ? -11.467 -7.674 -3.058 1.00 65.62 195 SER A CA 1
ATOM 1502 C C . SER A 1 195 ? -11.409 -6.655 -1.912 1.00 65.62 195 SER A C 1
ATOM 1504 O O . SER A 1 195 ? -11.153 -7.014 -0.761 1.00 65.62 195 SER A O 1
ATOM 1506 N N . GLY A 1 196 ? -11.575 -5.363 -2.207 1.00 75.44 196 GLY A N 1
ATOM 1507 C CA . GLY A 1 196 ? -11.320 -4.265 -1.276 1.00 75.44 196 GLY A CA 1
ATOM 1508 C C . GLY A 1 196 ? -9.844 -4.124 -0.884 1.00 75.44 196 GLY A C 1
ATOM 1509 O O . GLY A 1 196 ? -9.534 -3.373 0.043 1.00 75.44 196 GLY A O 1
ATOM 1510 N N . GLN A 1 197 ? -8.916 -4.855 -1.504 1.00 76.94 197 GLN A N 1
ATOM 1511 C CA . GLN A 1 197 ? -7.511 -4.900 -1.096 1.00 76.94 197 GLN A CA 1
ATOM 1512 C C . GLN A 1 197 ? -6.682 -3.797 -1.761 1.00 76.94 197 GLN A C 1
ATOM 1514 O O . GLN A 1 197 ? -6.999 -3.310 -2.842 1.00 76.94 197 GLN A O 1
ATOM 1519 N N . THR A 1 198 ? -5.606 -3.372 -1.097 1.00 85.75 198 THR A N 1
ATOM 1520 C CA . THR A 1 198 ? -4.591 -2.509 -1.718 1.00 85.75 198 THR A CA 1
ATOM 1521 C C . THR A 1 198 ? -3.752 -3.327 -2.696 1.00 85.75 198 THR A C 1
ATOM 1523 O O . THR A 1 198 ? -3.614 -4.542 -2.539 1.00 85.75 198 THR A O 1
ATOM 1526 N N . VAL A 1 199 ? -3.098 -2.660 -3.648 1.00 87.25 199 VAL A N 1
ATOM 1527 C CA . VAL A 1 199 ? -2.172 -3.319 -4.586 1.00 87.25 199 VAL A CA 1
ATOM 1528 C C . VAL A 1 199 ? -1.082 -4.105 -3.840 1.00 87.25 199 VAL A C 1
ATOM 1530 O O . VAL A 1 199 ? -0.772 -5.235 -4.203 1.00 87.25 199 VAL A O 1
ATOM 1533 N N . GLY A 1 200 ? -0.559 -3.565 -2.732 1.00 86.56 200 GLY A N 1
ATOM 1534 C CA . GLY A 1 200 ? 0.429 -4.262 -1.900 1.00 86.56 200 GLY A CA 1
ATOM 1535 C C . GLY A 1 200 ? -0.088 -5.537 -1.216 1.00 86.56 200 GLY A C 1
ATOM 1536 O O . GLY A 1 200 ? 0.687 -6.472 -1.030 1.00 86.56 200 GLY A O 1
ATOM 1537 N N . ALA A 1 201 ? -1.375 -5.602 -0.862 1.00 82.25 201 ALA A N 1
ATOM 1538 C CA . ALA A 1 201 ? -1.989 -6.815 -0.317 1.00 82.25 201 ALA A CA 1
ATOM 1539 C C . ALA A 1 201 ? -2.245 -7.858 -1.416 1.00 82.25 201 ALA A C 1
ATOM 1541 O O . ALA A 1 201 ? -1.906 -9.025 -1.232 1.00 82.25 201 ALA A O 1
ATOM 1542 N N . LEU A 1 202 ? -2.716 -7.422 -2.588 1.00 83.75 202 LEU A N 1
ATOM 1543 C CA . LEU A 1 202 ? -2.875 -8.281 -3.766 1.00 83.75 202 LEU A CA 1
ATOM 1544 C C . LEU A 1 202 ? -1.544 -8.862 -4.265 1.00 83.75 202 LEU A C 1
ATOM 1546 O O . LEU A 1 202 ? -1.515 -9.938 -4.856 1.00 83.75 202 LEU A O 1
ATOM 1550 N N . LEU A 1 203 ? -0.432 -8.168 -4.011 1.00 88.25 203 LEU A N 1
ATOM 1551 C CA . LEU A 1 203 ? 0.906 -8.624 -4.377 1.00 88.25 203 LEU A CA 1
ATOM 1552 C C . LEU A 1 203 ? 1.473 -9.687 -3.418 1.00 88.25 203 LEU A C 1
ATOM 1554 O O . LEU A 1 203 ? 2.392 -10.422 -3.786 1.00 88.25 203 LEU A O 1
ATOM 1558 N N . ALA A 1 204 ? 0.930 -9.802 -2.202 1.00 85.75 204 ALA A N 1
ATOM 1559 C CA . ALA A 1 204 ? 1.469 -10.670 -1.156 1.00 85.75 204 ALA A CA 1
ATOM 1560 C C . ALA A 1 204 ? 1.593 -12.163 -1.538 1.00 85.75 204 ALA A C 1
ATOM 1562 O O . ALA A 1 204 ? 2.631 -12.754 -1.221 1.00 85.75 204 ALA A O 1
ATOM 1563 N N . PRO A 1 205 ? 0.637 -12.784 -2.264 1.00 84.25 205 PRO A N 1
ATOM 1564 C CA . PRO A 1 205 ? 0.762 -14.172 -2.724 1.00 84.25 205 PRO A CA 1
ATOM 1565 C C . PRO A 1 205 ? 1.995 -14.417 -3.608 1.00 84.25 205 PRO A C 1
ATOM 1567 O O . PRO A 1 205 ? 2.537 -15.523 -3.645 1.00 84.25 205 PRO A O 1
ATOM 1570 N N . TYR A 1 206 ? 2.481 -13.378 -4.290 1.00 87.44 206 TYR A N 1
ATOM 1571 C CA . TYR A 1 206 ? 3.594 -13.468 -5.230 1.00 87.44 206 TYR A CA 1
ATOM 1572 C C . TYR A 1 206 ? 4.961 -13.185 -4.597 1.00 87.44 206 TYR A C 1
ATOM 1574 O O . TYR A 1 206 ? 5.988 -13.357 -5.256 1.00 87.44 206 TYR A O 1
ATOM 1582 N N . PHE A 1 207 ? 5.024 -12.824 -3.310 1.00 86.88 207 PHE A N 1
ATOM 1583 C CA . PHE A 1 207 ? 6.285 -12.525 -2.620 1.00 86.88 207 PHE A CA 1
ATOM 1584 C C . PHE A 1 207 ? 7.295 -13.673 -2.671 1.00 86.88 207 PHE A C 1
ATOM 1586 O O . PHE A 1 207 ? 8.491 -13.421 -2.803 1.00 86.88 207 PHE A O 1
ATOM 1593 N N . ARG A 1 208 ? 6.841 -14.932 -2.674 1.00 83.69 208 ARG A N 1
ATOM 1594 C CA . ARG A 1 208 ? 7.729 -16.097 -2.837 1.00 83.69 208 ARG A CA 1
ATOM 1595 C C . ARG A 1 208 ? 8.498 -16.106 -4.165 1.00 83.69 208 ARG A C 1
ATOM 1597 O O . ARG A 1 208 ? 9.558 -16.712 -4.241 1.00 83.69 208 ARG A O 1
ATOM 1604 N N . HIS A 1 209 ? 7.981 -15.441 -5.199 1.00 83.88 209 HIS A N 1
ATOM 1605 C CA . HIS A 1 209 ? 8.608 -15.360 -6.520 1.00 83.88 209 HIS A CA 1
ATOM 1606 C C . HIS A 1 209 ? 9.532 -14.142 -6.673 1.00 83.88 209 HIS A C 1
ATOM 1608 O O . HIS A 1 209 ? 10.410 -14.161 -7.532 1.00 83.88 209 HIS A O 1
ATOM 1614 N N . ILE A 1 210 ? 9.348 -13.108 -5.845 1.00 85.62 210 ILE A N 1
ATOM 1615 C CA . ILE A 1 210 ? 10.046 -11.814 -5.943 1.00 85.62 210 ILE A CA 1
ATOM 1616 C C . ILE A 1 210 ? 11.165 -11.704 -4.892 1.00 85.62 210 ILE A C 1
ATOM 1618 O O . ILE A 1 210 ? 12.290 -11.320 -5.203 1.00 85.62 210 ILE A O 1
ATOM 1622 N N . LEU A 1 211 ? 10.874 -12.073 -3.642 1.00 85.19 211 LEU A N 1
ATOM 1623 C CA . LEU A 1 211 ? 11.760 -11.852 -2.496 1.00 85.19 211 LEU A CA 1
ATOM 1624 C C . LEU A 1 211 ? 13.039 -12.705 -2.440 1.00 85.19 211 LEU A C 1
ATOM 1626 O O . LEU A 1 211 ? 14.005 -12.212 -1.856 1.00 85.19 211 LEU A O 1
ATOM 1630 N N . PRO A 1 212 ? 13.134 -13.928 -3.008 1.00 84.31 212 PRO A N 1
ATOM 1631 C CA . PRO A 1 212 ? 14.371 -14.711 -2.919 1.00 84.31 212 PRO A CA 1
ATOM 1632 C C . PRO A 1 212 ? 15.614 -13.965 -3.423 1.00 84.31 212 PRO A C 1
ATOM 1634 O O . PRO A 1 212 ? 16.698 -14.129 -2.869 1.00 84.31 212 PRO A O 1
ATOM 1637 N N . VAL A 1 213 ? 15.451 -13.089 -4.420 1.00 75.00 213 VAL A N 1
ATOM 1638 C CA . VAL A 1 213 ? 16.548 -12.300 -4.996 1.00 75.00 213 VAL A CA 1
ATOM 1639 C C . VAL A 1 213 ? 17.092 -11.261 -4.014 1.00 75.00 213 VAL A C 1
ATOM 1641 O O . VAL A 1 213 ? 18.283 -10.968 -4.029 1.00 75.00 213 VAL A O 1
ATOM 1644 N N . PHE A 1 214 ? 16.263 -10.737 -3.110 1.00 78.38 214 PHE A N 1
ATOM 1645 C CA . PHE A 1 214 ? 16.667 -9.691 -2.164 1.00 78.38 214 PHE A CA 1
ATOM 1646 C C . PHE A 1 214 ? 17.729 -10.220 -1.191 1.00 78.38 214 PHE A C 1
ATOM 1648 O O . PHE A 1 214 ? 18.638 -9.494 -0.793 1.00 78.38 214 PHE A O 1
ATOM 1655 N N . ASN A 1 215 ? 17.679 -11.517 -0.873 1.00 74.81 215 ASN A N 1
ATOM 1656 C CA . ASN A 1 215 ? 18.673 -12.164 -0.019 1.00 74.81 215 ASN A CA 1
ATOM 1657 C C . ASN A 1 215 ? 20.064 -12.232 -0.672 1.00 74.81 215 ASN A C 1
ATOM 1659 O O . ASN A 1 215 ? 21.057 -12.210 0.049 1.00 74.81 215 ASN A O 1
ATOM 1663 N N . LEU A 1 216 ? 20.154 -12.266 -2.009 1.00 72.56 216 LEU A N 1
ATOM 1664 C CA . LEU A 1 216 ? 21.432 -12.328 -2.738 1.00 72.56 216 LEU A CA 1
ATOM 1665 C C . LEU A 1 216 ? 22.223 -11.015 -2.673 1.00 72.56 216 LEU A C 1
ATOM 1667 O O . LEU A 1 216 ? 23.446 -11.020 -2.786 1.00 72.56 216 LEU A O 1
ATOM 1671 N N . PHE A 1 217 ? 21.531 -9.889 -2.506 1.00 69.00 217 PHE A N 1
ATOM 1672 C CA . PHE A 1 217 ? 22.125 -8.550 -2.530 1.00 69.00 217 PHE A CA 1
ATOM 1673 C C . PHE A 1 217 ? 22.240 -7.914 -1.143 1.00 69.00 217 PHE A C 1
ATOM 1675 O O . PHE A 1 217 ? 22.861 -6.863 -1.005 1.00 69.00 217 PHE A O 1
ATOM 1682 N N . LYS A 1 218 ? 21.708 -8.574 -0.107 1.00 62.88 218 LYS A N 1
ATOM 1683 C CA . LYS A 1 218 ? 21.684 -8.079 1.274 1.00 62.88 218 LYS A CA 1
ATOM 1684 C C . LYS A 1 218 ? 23.077 -7.860 1.885 1.00 62.88 218 LYS A C 1
ATOM 1686 O O . LYS A 1 218 ? 23.227 -7.008 2.749 1.00 62.88 218 LYS A O 1
ATOM 1691 N N . SER A 1 219 ? 24.094 -8.600 1.441 1.00 58.31 219 SER A N 1
ATOM 1692 C CA . SER A 1 219 ? 25.486 -8.458 1.901 1.00 58.31 219 SER A CA 1
ATOM 1693 C C . SER A 1 219 ? 26.324 -7.481 1.068 1.00 58.31 219 SER A C 1
ATOM 1695 O O . SER A 1 219 ? 27.449 -7.164 1.446 1.00 58.31 219 SER A O 1
ATOM 1697 N N . ARG A 1 220 ? 25.803 -6.982 -0.062 1.00 58.12 220 ARG A N 1
ATOM 1698 C CA . ARG A 1 220 ? 26.515 -6.045 -0.943 1.00 58.12 220 ARG A CA 1
ATOM 1699 C C . ARG A 1 220 ? 26.204 -4.599 -0.549 1.00 58.12 220 ARG A C 1
ATOM 1701 O O . ARG A 1 220 ? 25.592 -3.857 -1.311 1.00 58.12 220 ARG A O 1
ATOM 1708 N N . SER A 1 221 ? 26.647 -4.192 0.638 1.00 52.44 221 SER A N 1
ATOM 1709 C CA . SER A 1 221 ? 26.608 -2.797 1.106 1.00 52.44 221 SER A CA 1
ATOM 1710 C C . SER A 1 221 ? 27.872 -2.026 0.697 1.00 52.44 221 SER A C 1
ATOM 1712 O O . SER A 1 221 ? 28.452 -1.299 1.501 1.00 52.44 221 SER A O 1
ATOM 1714 N N . SER A 1 222 ? 28.361 -2.219 -0.532 1.00 49.78 222 SER A N 1
ATOM 1715 C CA . SER A 1 222 ? 29.430 -1.357 -1.040 1.00 49.78 222 SER A CA 1
ATOM 1716 C C . SER A 1 222 ? 28.835 0.036 -1.224 1.00 49.78 222 SER A C 1
ATOM 1718 O O . SER A 1 222 ? 27.942 0.236 -2.051 1.00 49.78 222 SER A O 1
ATOM 1720 N N . LEU A 1 223 ? 29.306 0.979 -0.404 1.00 49.91 223 LEU A N 1
ATOM 1721 C CA . LEU A 1 223 ? 29.142 2.405 -0.645 1.00 49.91 223 LEU A CA 1
ATOM 1722 C C . LEU A 1 223 ? 29.639 2.667 -2.070 1.00 49.91 223 LEU A C 1
ATOM 1724 O O . LEU A 1 223 ? 30.716 2.180 -2.431 1.00 49.91 223 LEU A O 1
ATOM 1728 N N . ALA A 1 224 ? 28.827 3.350 -2.879 1.00 47.31 224 ALA A N 1
ATOM 1729 C CA . ALA A 1 224 ? 29.153 3.667 -4.261 1.00 47.31 224 ALA A CA 1
ATOM 1730 C C . ALA A 1 224 ? 30.536 4.328 -4.304 1.00 47.31 224 ALA A C 1
ATOM 1732 O O . ALA A 1 224 ? 30.699 5.483 -3.921 1.00 47.31 224 ALA A O 1
ATOM 1733 N N . THR A 1 225 ? 31.548 3.563 -4.704 1.00 41.41 225 THR A N 1
ATOM 1734 C CA . THR A 1 225 ? 32.892 4.088 -4.892 1.00 41.41 225 THR A CA 1
ATOM 1735 C C . THR A 1 225 ? 32.945 4.552 -6.337 1.00 41.41 225 THR A C 1
ATOM 1737 O O . THR A 1 225 ? 32.909 3.734 -7.249 1.00 41.41 225 THR A O 1
ATOM 1740 N N . SER A 1 226 ? 32.951 5.875 -6.494 1.00 44.25 226 SER A N 1
ATOM 1741 C CA . SER A 1 226 ? 33.368 6.633 -7.677 1.00 44.25 226 SER A CA 1
ATOM 1742 C C . SER A 1 226 ? 32.662 6.291 -9.001 1.00 44.25 226 SER A C 1
ATOM 1744 O O . SER A 1 226 ? 33.071 5.391 -9.727 1.00 44.25 226 SER A O 1
ATOM 1746 N N . GLY A 1 227 ? 31.647 7.091 -9.360 1.00 51.25 227 GLY A N 1
ATOM 1747 C CA . GLY A 1 227 ? 31.162 7.212 -10.747 1.00 51.25 227 GLY A CA 1
ATOM 1748 C C . GLY A 1 227 ? 29.674 6.946 -11.003 1.00 51.25 227 GLY A C 1
ATOM 1749 O O . GLY A 1 227 ? 29.248 7.043 -12.148 1.00 51.25 227 GLY A O 1
ATOM 1750 N N . SER A 1 228 ? 28.869 6.619 -9.986 1.00 52.00 228 SER A N 1
ATOM 1751 C CA . SER A 1 228 ? 27.420 6.416 -10.153 1.00 52.00 228 SER A CA 1
ATOM 1752 C C . SER A 1 228 ? 26.604 7.503 -9.448 1.00 52.00 228 SER A C 1
ATOM 1754 O O . SER A 1 228 ? 26.760 7.673 -8.241 1.00 52.00 228 SER A O 1
ATOM 1756 N N . ASP A 1 229 ? 25.681 8.154 -10.162 1.00 55.38 229 ASP A N 1
ATOM 1757 C CA . ASP A 1 229 ? 24.801 9.252 -9.701 1.00 55.38 229 ASP A CA 1
ATOM 1758 C C . ASP A 1 229 ? 23.771 8.869 -8.607 1.00 55.38 229 ASP A C 1
ATOM 1760 O O . ASP A 1 229 ? 22.781 9.568 -8.386 1.00 55.38 229 ASP A O 1
ATOM 1764 N N . TYR A 1 230 ? 23.935 7.731 -7.928 1.00 65.12 230 TYR A N 1
ATOM 1765 C CA . TYR A 1 230 ? 22.958 7.226 -6.965 1.00 65.12 230 TYR A CA 1
ATOM 1766 C C . TYR A 1 230 ? 23.353 7.563 -5.525 1.00 65.12 230 TYR A C 1
ATOM 1768 O O . TYR A 1 230 ? 24.421 7.180 -5.058 1.00 65.12 230 TYR A O 1
ATOM 1776 N N . SER A 1 231 ? 22.437 8.196 -4.792 1.00 64.44 231 SER A N 1
ATOM 1777 C CA . SER A 1 231 ? 22.618 8.575 -3.384 1.00 64.44 231 SER A CA 1
ATOM 1778 C C . SER A 1 231 ? 22.416 7.434 -2.380 1.00 64.44 231 SER A C 1
ATOM 1780 O O . SER A 1 231 ? 22.907 7.523 -1.261 1.00 64.44 231 SER A O 1
ATOM 1782 N N . ILE A 1 232 ? 21.691 6.374 -2.758 1.00 74.38 232 ILE A N 1
ATOM 1783 C CA . ILE A 1 232 ? 21.284 5.282 -1.856 1.00 74.38 232 ILE A CA 1
ATOM 1784 C C . ILE A 1 232 ? 21.911 3.964 -2.323 1.00 74.38 232 ILE A C 1
ATOM 1786 O O . ILE A 1 232 ? 21.898 3.641 -3.521 1.00 74.38 232 ILE A O 1
ATOM 1790 N N . SER A 1 233 ? 22.434 3.172 -1.388 1.00 81.88 233 SER A N 1
ATOM 1791 C CA . SER A 1 233 ? 22.959 1.837 -1.688 1.00 81.88 233 SER A CA 1
ATOM 1792 C C . SER A 1 233 ? 21.837 0.866 -2.086 1.00 81.88 233 SER A C 1
ATOM 1794 O O . SER A 1 233 ? 20.663 1.051 -1.764 1.00 81.88 233 SER A O 1
ATOM 1796 N N . ILE A 1 234 ? 22.171 -0.207 -2.807 1.00 82.25 234 ILE A N 1
ATOM 1797 C CA . ILE A 1 234 ? 21.155 -1.198 -3.193 1.00 82.25 234 ILE A CA 1
ATOM 1798 C C . ILE A 1 234 ? 20.558 -1.926 -1.976 1.00 82.25 234 ILE A C 1
ATOM 1800 O O . ILE A 1 234 ? 19.372 -2.248 -1.987 1.00 82.25 234 ILE A O 1
ATOM 1804 N N . GLY A 1 235 ? 21.353 -2.131 -0.919 1.00 80.25 235 GLY A N 1
ATOM 1805 C CA . GLY A 1 235 ? 20.902 -2.732 0.337 1.00 80.25 235 GLY A CA 1
ATOM 1806 C C . GLY A 1 235 ? 19.868 -1.866 1.059 1.00 80.25 235 GLY A C 1
ATOM 1807 O O . GLY A 1 235 ? 18.792 -2.355 1.393 1.00 80.25 235 GLY A O 1
ATOM 1808 N N . GLU A 1 236 ? 20.134 -0.565 1.201 1.00 83.00 236 GLU A N 1
ATOM 1809 C CA . GLU A 1 236 ? 19.180 0.383 1.797 1.00 83.00 236 GLU A CA 1
ATOM 1810 C C . GLU A 1 236 ? 17.882 0.473 0.986 1.00 83.00 236 GLU A C 1
ATOM 1812 O O . GLU A 1 236 ? 16.792 0.473 1.558 1.00 83.00 236 GLU A O 1
ATOM 1817 N N . LEU A 1 237 ? 17.976 0.472 -0.350 1.00 85.00 237 LEU A N 1
ATOM 1818 C CA . LEU A 1 237 ? 16.800 0.464 -1.221 1.00 85.00 237 LEU A CA 1
ATOM 1819 C C . LEU A 1 237 ? 15.957 -0.810 -1.031 1.00 85.00 237 LEU A C 1
ATOM 1821 O O . LEU A 1 237 ? 14.723 -0.759 -1.046 1.00 85.00 237 LEU A O 1
ATOM 1825 N N . MET A 1 238 ? 16.600 -1.965 -0.840 1.00 86.19 238 MET A N 1
ATOM 1826 C CA . MET A 1 238 ? 15.906 -3.221 -0.538 1.00 86.19 238 MET A CA 1
ATOM 1827 C C . MET A 1 238 ? 15.229 -3.180 0.829 1.00 86.19 238 MET A C 1
ATOM 1829 O O . MET A 1 238 ? 14.072 -3.587 0.930 1.00 86.19 238 MET A O 1
ATOM 1833 N N . ASP A 1 239 ? 15.897 -2.655 1.854 1.00 83.94 239 ASP A N 1
ATOM 1834 C CA . ASP A 1 239 ? 15.328 -2.529 3.197 1.00 83.94 239 ASP A CA 1
ATOM 1835 C C . ASP A 1 239 ? 14.130 -1.564 3.224 1.00 83.94 239 ASP A C 1
ATOM 1837 O O . ASP A 1 239 ? 13.088 -1.888 3.808 1.00 83.94 239 ASP A O 1
ATOM 1841 N N . GLU A 1 240 ? 14.212 -0.429 2.520 1.00 86.31 240 GLU A N 1
ATOM 1842 C CA . GLU A 1 240 ? 13.082 0.492 2.343 1.00 86.31 240 GLU A CA 1
ATOM 1843 C C . GLU A 1 240 ? 11.907 -0.207 1.644 1.00 86.31 240 GLU A C 1
ATOM 1845 O O . GLU A 1 240 ? 10.756 -0.120 2.081 1.00 86.31 240 GLU A O 1
ATOM 1850 N N . THR A 1 241 ? 12.194 -0.967 0.586 1.00 89.56 241 THR A N 1
ATOM 1851 C CA . THR A 1 241 ? 11.173 -1.710 -0.163 1.00 89.56 241 THR A CA 1
ATOM 1852 C C . THR A 1 241 ? 10.516 -2.783 0.698 1.00 89.56 241 THR A C 1
ATOM 1854 O O . THR A 1 241 ? 9.291 -2.897 0.711 1.00 89.56 241 THR A O 1
ATOM 1857 N N . MET A 1 242 ? 11.299 -3.531 1.478 1.00 86.25 242 MET A N 1
ATOM 1858 C CA . MET A 1 242 ? 10.782 -4.517 2.428 1.00 86.25 242 MET A CA 1
ATOM 1859 C C . MET A 1 242 ? 9.875 -3.870 3.476 1.00 86.25 242 MET A C 1
ATOM 1861 O O . MET A 1 242 ? 8.824 -4.425 3.810 1.00 86.25 242 MET A O 1
ATOM 1865 N N . HIS A 1 243 ? 10.235 -2.680 3.964 1.00 84.56 243 HIS A N 1
ATOM 1866 C CA . HIS A 1 243 ? 9.393 -1.921 4.882 1.00 84.56 243 HIS A CA 1
ATOM 1867 C C . HIS A 1 243 ? 8.072 -1.489 4.229 1.00 84.56 243 HIS A C 1
ATOM 1869 O O . HIS A 1 243 ? 6.999 -1.683 4.808 1.00 84.56 243 HIS A O 1
ATOM 1875 N N . LEU A 1 244 ? 8.132 -0.949 3.008 1.00 85.62 244 LEU A N 1
ATOM 1876 C CA . LEU A 1 244 ? 6.958 -0.518 2.248 1.00 85.62 244 LEU A CA 1
ATOM 1877 C C . LEU A 1 244 ? 5.994 -1.676 1.963 1.00 85.62 244 LEU A C 1
ATOM 1879 O O . LEU A 1 244 ? 4.785 -1.520 2.170 1.00 85.62 244 LEU A O 1
ATOM 1883 N N . LEU A 1 245 ? 6.518 -2.835 1.553 1.00 85.38 245 LEU A N 1
ATOM 1884 C CA . LEU A 1 245 ? 5.737 -4.051 1.314 1.00 85.38 245 LEU A CA 1
ATOM 1885 C C . LEU A 1 245 ? 5.027 -4.519 2.587 1.00 85.38 245 LEU A C 1
ATOM 1887 O O . LEU A 1 245 ? 3.821 -4.767 2.567 1.00 85.38 245 LEU A O 1
ATOM 1891 N N . ALA A 1 246 ? 5.742 -4.570 3.714 1.00 80.56 246 ALA A N 1
ATOM 1892 C CA . ALA A 1 246 ? 5.161 -4.965 4.995 1.00 80.56 246 ALA A CA 1
ATOM 1893 C C . ALA A 1 246 ? 4.034 -4.017 5.447 1.00 80.56 246 ALA A C 1
ATOM 1895 O O . ALA A 1 246 ? 3.015 -4.467 5.974 1.00 80.56 246 ALA A O 1
ATOM 1896 N N . LEU A 1 247 ? 4.186 -2.707 5.222 1.00 78.56 247 LEU A N 1
ATOM 1897 C CA . LEU A 1 247 ? 3.165 -1.716 5.572 1.00 78.56 247 LEU A CA 1
ATOM 1898 C C . LEU A 1 247 ? 1.875 -1.865 4.755 1.00 78.56 247 LEU A C 1
ATOM 1900 O O . LEU A 1 247 ? 0.785 -1.721 5.317 1.00 78.56 247 LEU A O 1
ATOM 1904 N N . HIS A 1 248 ? 1.987 -2.123 3.450 1.00 72.94 248 HIS A N 1
ATOM 1905 C CA . HIS A 1 248 ? 0.835 -2.155 2.544 1.00 72.94 248 HIS A CA 1
ATOM 1906 C C . HIS A 1 248 ? 0.145 -3.522 2.493 1.00 72.94 248 HIS A C 1
ATOM 1908 O O . HIS A 1 248 ? -1.054 -3.559 2.224 1.00 72.94 248 HIS A O 1
ATOM 1914 N N . ALA A 1 249 ? 0.851 -4.612 2.812 1.00 67.94 249 ALA A N 1
ATOM 1915 C CA . ALA A 1 249 ? 0.290 -5.963 2.832 1.00 67.94 249 ALA A CA 1
ATOM 1916 C C . ALA A 1 249 ? -0.535 -6.294 4.097 1.00 67.94 249 ALA A C 1
ATOM 1918 O O . ALA A 1 249 ? -1.374 -7.184 4.054 1.00 67.94 249 ALA A O 1
ATOM 1919 N N . MET A 1 250 ? -0.324 -5.601 5.229 1.00 58.62 250 MET A N 1
ATOM 1920 C CA . MET A 1 250 ? -0.866 -6.008 6.548 1.00 58.62 250 MET A CA 1
ATOM 1921 C C . MET A 1 250 ? -1.822 -4.998 7.214 1.00 58.62 250 MET A C 1
ATOM 1923 O O . MET A 1 250 ? -2.061 -5.047 8.425 1.00 58.62 250 MET A O 1
ATOM 1927 N N . LYS A 1 251 ? -2.376 -4.032 6.476 1.00 62.91 251 LYS A N 1
ATOM 1928 C CA . LYS A 1 251 ? -3.211 -2.979 7.080 1.00 62.91 251 LYS A CA 1
ATOM 1929 C C . LYS A 1 251 ? -4.630 -3.489 7.400 1.00 62.91 251 LYS A C 1
ATOM 1931 O O . LYS A 1 251 ? -5.538 -3.290 6.604 1.00 62.91 251 LYS A O 1
ATOM 1936 N N . LEU A 1 252 ? -4.843 -4.042 8.605 1.00 64.62 252 LEU A N 1
ATOM 1937 C CA . LEU A 1 252 ? -6.186 -4.379 9.125 1.00 64.62 252 LEU A CA 1
ATOM 1938 C C . LEU A 1 252 ? -7.114 -3.158 9.103 1.00 64.62 252 LEU A C 1
ATOM 1940 O O . LEU A 1 252 ? -6.793 -2.122 9.707 1.00 64.62 252 LEU A O 1
ATOM 1944 N N . LYS A 1 253 ? -8.270 -3.264 8.443 1.00 68.56 253 LYS A N 1
ATOM 1945 C CA . LYS A 1 253 ? -9.211 -2.147 8.316 1.00 68.56 253 LYS A CA 1
ATOM 1946 C C . LYS A 1 253 ? -10.238 -2.151 9.441 1.00 68.56 253 LYS A C 1
ATOM 1948 O O . LYS A 1 253 ? -10.835 -3.165 9.773 1.00 68.56 253 LYS A O 1
ATOM 1953 N N . VAL A 1 254 ? -10.475 -0.974 10.017 1.00 73.94 254 VAL A N 1
ATOM 1954 C CA . VAL A 1 254 ? -11.384 -0.816 11.166 1.00 73.94 254 VAL A CA 1
ATOM 1955 C C . VAL A 1 254 ? -12.846 -1.078 10.787 1.00 73.94 254 VAL A C 1
ATOM 1957 O O . VAL A 1 254 ? -13.592 -1.580 11.618 1.00 73.94 254 VAL A O 1
ATOM 1960 N N . HIS A 1 255 ? -13.264 -0.778 9.552 1.00 79.00 255 HIS A N 1
ATOM 1961 C CA . HIS A 1 255 ? -14.643 -1.036 9.122 1.00 79.00 255 HIS A CA 1
ATOM 1962 C C . HIS A 1 255 ? -14.949 -2.537 9.026 1.00 79.00 255 HIS A C 1
ATOM 1964 O O . HIS A 1 255 ? -16.013 -2.958 9.459 1.00 79.00 255 HIS A O 1
ATOM 1970 N N . GLU A 1 256 ? -13.992 -3.352 8.571 1.00 80.88 256 GLU A N 1
ATOM 1971 C CA . GLU A 1 256 ? -14.125 -4.816 8.538 1.00 80.88 256 GLU A CA 1
ATOM 1972 C C . GLU A 1 256 ? -14.273 -5.395 9.950 1.00 80.88 256 GLU A C 1
ATOM 1974 O O . GLU A 1 256 ? -15.007 -6.353 10.154 1.00 80.88 256 GLU A O 1
ATOM 1979 N N . LEU A 1 257 ? -13.610 -4.794 10.945 1.00 84.56 257 LEU A N 1
ATOM 1980 C CA . LEU A 1 257 ? -13.719 -5.215 12.345 1.00 84.56 257 LEU A CA 1
ATOM 1981 C C . LEU A 1 257 ? -15.084 -4.872 12.958 1.00 84.56 257 LEU A C 1
ATOM 1983 O O . LEU A 1 257 ? -15.539 -5.579 13.847 1.00 84.56 257 LEU A O 1
ATOM 1987 N N . ARG A 1 258 ? -15.746 -3.801 12.503 1.00 84.19 258 ARG A N 1
ATOM 1988 C CA . ARG A 1 258 ? -17.068 -3.403 13.021 1.00 84.19 258 ARG A CA 1
ATOM 1989 C C . ARG A 1 258 ? -18.185 -4.359 12.611 1.00 84.19 258 ARG A C 1
ATOM 1991 O O . ARG A 1 258 ? -19.166 -4.455 13.335 1.00 84.19 258 ARG A O 1
ATOM 1998 N N . ASN A 1 259 ? -18.014 -5.057 11.491 1.00 86.12 259 ASN A N 1
ATOM 1999 C CA . ASN A 1 259 ? -18.995 -6.007 10.967 1.00 86.12 259 ASN A CA 1
ATOM 2000 C C . ASN A 1 259 ? -18.828 -7.424 11.547 1.00 86.12 259 ASN A C 1
ATOM 2002 O O . ASN A 1 259 ? -19.623 -8.303 11.235 1.00 86.12 259 ASN A O 1
ATOM 2006 N N . LYS A 1 260 ? -17.788 -7.668 12.355 1.00 86.75 260 LYS A N 1
ATOM 2007 C CA . LYS A 1 260 ? -17.487 -8.985 12.932 1.00 86.75 260 LYS A CA 1
ATOM 2008 C C . LYS A 1 260 ? -18.136 -9.170 14.297 1.00 86.75 260 LYS A C 1
ATOM 2010 O O . LYS A 1 260 ? -18.293 -8.219 15.064 1.00 86.75 260 LYS A O 1
ATOM 2015 N N . ASN A 1 261 ? -18.429 -10.425 14.627 1.00 90.81 261 ASN A N 1
ATOM 2016 C CA . ASN A 1 261 ? -18.946 -10.787 15.938 1.00 90.81 261 ASN A CA 1
ATOM 2017 C C . ASN A 1 261 ? -17.878 -10.633 17.026 1.00 90.81 261 ASN A C 1
ATOM 2019 O O . ASN A 1 261 ? -16.675 -10.746 16.784 1.00 90.81 261 ASN A O 1
ATOM 2023 N N . LYS A 1 262 ? -18.334 -10.407 18.263 1.00 89.69 262 LYS A N 1
ATOM 2024 C CA . LYS A 1 262 ? -17.456 -10.227 19.429 1.00 89.69 262 LYS A CA 1
ATOM 2025 C C . LYS A 1 262 ? -16.495 -11.410 19.617 1.00 89.69 262 LYS A C 1
ATOM 2027 O O . LYS A 1 262 ? -15.311 -11.180 19.830 1.00 89.69 262 LYS A O 1
ATOM 2032 N N . ALA A 1 263 ? -16.992 -12.640 19.480 1.00 91.56 263 ALA A N 1
ATOM 2033 C CA . ALA A 1 263 ? -16.183 -13.852 19.618 1.00 91.56 263 ALA A CA 1
ATOM 2034 C C . ALA A 1 263 ? -15.057 -13.924 18.572 1.00 91.56 263 ALA A C 1
ATOM 2036 O O . ALA A 1 263 ? -13.933 -14.300 18.895 1.00 91.56 263 ALA A O 1
ATOM 2037 N N . ASP A 1 264 ? -15.328 -13.506 17.334 1.00 90.12 264 ASP A N 1
ATOM 2038 C CA . ASP A 1 264 ? -14.317 -13.492 16.276 1.00 90.12 264 ASP A CA 1
ATOM 2039 C C . ASP A 1 264 ? -13.269 -12.408 16.530 1.00 90.12 264 ASP A C 1
ATOM 2041 O O . ASP A 1 264 ? -12.078 -12.643 16.345 1.00 90.12 264 ASP A O 1
ATOM 2045 N N . LEU A 1 265 ? -13.684 -11.231 17.013 1.00 92.12 265 LEU A N 1
ATOM 2046 C CA . LEU A 1 265 ? -12.753 -10.170 17.407 1.00 92.12 265 LEU A CA 1
ATOM 2047 C C . LEU A 1 265 ? -11.849 -10.594 18.571 1.00 92.12 265 LEU A C 1
ATOM 2049 O O . LEU A 1 265 ? -10.674 -10.232 18.579 1.00 92.12 265 LEU A O 1
ATOM 2053 N N . GLU A 1 266 ? -12.371 -11.358 19.532 1.00 93.94 266 GLU A N 1
ATOM 2054 C CA . GLU A 1 266 ? -11.594 -11.912 20.647 1.00 93.94 266 GLU A CA 1
ATOM 2055 C C . GLU A 1 266 ? -10.588 -12.966 20.169 1.00 93.94 266 GLU A C 1
ATOM 2057 O O . GLU A 1 266 ? -9.416 -12.884 20.535 1.00 93.94 266 GLU A O 1
ATOM 2062 N N . LYS A 1 267 ? -10.990 -13.877 19.272 1.00 94.69 267 LYS A N 1
ATOM 2063 C CA . LYS A 1 267 ? -10.069 -14.839 18.638 1.00 94.69 267 LYS A CA 1
ATOM 2064 C C . LYS A 1 267 ? -8.946 -14.133 17.876 1.00 94.69 267 LYS A C 1
ATOM 2066 O O . LYS A 1 267 ? -7.772 -14.385 18.138 1.00 94.69 267 LYS A O 1
ATOM 2071 N N . GLN A 1 268 ? -9.293 -13.174 17.013 1.00 90.62 268 GLN A N 1
ATOM 2072 C CA . GLN A 1 268 ? -8.308 -12.383 16.266 1.00 90.62 268 GLN A CA 1
ATOM 2073 C C . GLN A 1 268 ? -7.360 -11.603 17.190 1.00 90.62 268 GLN A C 1
ATOM 2075 O O . GLN A 1 268 ? -6.190 -11.394 16.868 1.00 90.62 268 GLN A O 1
ATOM 2080 N N . LEU A 1 269 ? -7.852 -11.138 18.338 1.00 94.19 269 LEU A N 1
ATOM 2081 C CA . LEU A 1 269 ? -7.046 -10.421 19.317 1.00 94.19 269 LEU A CA 1
ATOM 2082 C C . LEU A 1 269 ? -6.033 -11.337 20.014 1.00 94.19 269 LEU A C 1
ATOM 2084 O O . LEU A 1 269 ? -4.889 -10.916 20.203 1.00 94.19 269 LEU A O 1
ATOM 2088 N N . GLU A 1 270 ? -6.418 -12.563 20.366 1.00 96.44 270 GLU A N 1
ATOM 2089 C CA . GLU A 1 270 ? -5.498 -13.545 20.950 1.00 96.44 270 GLU A CA 1
ATOM 2090 C C . GLU A 1 270 ? -4.446 -14.017 19.938 1.00 96.44 270 GLU A C 1
ATOM 2092 O O . GLU A 1 270 ? -3.254 -14.032 20.250 1.00 96.44 270 GLU A O 1
ATOM 2097 N N . GLU A 1 271 ? -4.832 -14.259 18.685 1.00 94.00 271 GLU A N 1
ATOM 2098 C CA . GLU A 1 271 ? -3.885 -14.549 17.599 1.00 94.00 271 GLU A CA 1
ATOM 2099 C C . GLU A 1 271 ? -2.832 -13.433 17.450 1.00 94.00 271 GLU A C 1
ATOM 2101 O O . GLU A 1 271 ? -1.628 -13.688 17.478 1.00 94.00 271 GLU A O 1
ATOM 2106 N N . LEU A 1 272 ? -3.251 -12.164 17.403 1.00 92.94 272 LEU A N 1
ATOM 2107 C CA . LEU A 1 272 ? -2.315 -11.036 17.296 1.00 92.94 272 LEU A CA 1
ATOM 2108 C C . LEU A 1 272 ? -1.414 -10.878 18.533 1.00 92.94 272 LEU A C 1
ATOM 2110 O O . LEU A 1 272 ? -0.265 -10.438 18.414 1.00 92.94 272 LEU A O 1
ATOM 2114 N N . LYS A 1 273 ? -1.909 -11.203 19.733 1.00 95.75 273 LYS A N 1
ATOM 2115 C CA . LYS A 1 273 ? -1.105 -11.184 20.966 1.00 95.75 273 LYS A CA 1
ATOM 2116 C C . LYS A 1 273 ? -0.045 -12.281 20.967 1.00 95.75 273 LYS A C 1
ATOM 2118 O O . LYS A 1 273 ? 1.098 -11.993 21.325 1.00 95.75 273 LYS A O 1
ATOM 2123 N N . THR A 1 274 ? -0.404 -13.500 20.563 1.00 95.38 274 THR A N 1
ATOM 2124 C CA . THR A 1 274 ? 0.548 -14.619 20.457 1.00 95.38 274 THR A CA 1
ATOM 2125 C C . THR A 1 274 ? 1.634 -14.315 19.422 1.00 95.38 274 THR A C 1
ATOM 2127 O O . THR A 1 274 ? 2.820 -14.479 19.718 1.00 95.38 274 THR A O 1
ATOM 2130 N N . GLU A 1 275 ? 1.271 -13.733 18.271 1.00 90.81 275 GLU A N 1
ATOM 2131 C CA . GLU A 1 275 ? 2.239 -13.269 17.269 1.00 90.81 275 GLU A CA 1
ATOM 2132 C C . GLU A 1 275 ? 3.168 -12.187 17.846 1.00 90.81 275 GLU A C 1
ATOM 2134 O O . GLU A 1 275 ? 4.390 -12.262 17.699 1.00 90.81 275 GLU A O 1
ATOM 2139 N N . LEU A 1 276 ? 2.627 -11.193 18.561 1.00 94.00 276 LEU A N 1
ATOM 2140 C CA . LEU A 1 276 ? 3.437 -10.150 19.194 1.00 94.00 276 LEU A CA 1
ATOM 2141 C C . LEU A 1 276 ? 4.423 -10.727 20.217 1.00 94.00 276 LEU A C 1
ATOM 2143 O O . LEU A 1 276 ? 5.566 -10.265 20.283 1.00 94.00 276 LEU A O 1
ATOM 2147 N N . ALA A 1 277 ? 3.991 -11.700 21.022 1.00 95.00 277 ALA A N 1
ATOM 2148 C CA . ALA A 1 277 ? 4.844 -12.365 22.002 1.00 95.00 277 ALA A CA 1
ATOM 2149 C C . ALA A 1 277 ? 6.010 -13.086 21.311 1.00 95.00 277 ALA A C 1
ATOM 2151 O O . ALA A 1 277 ? 7.168 -12.847 21.663 1.00 95.00 277 ALA A O 1
ATOM 2152 N N . ALA A 1 278 ? 5.727 -13.853 20.254 1.00 91.56 278 ALA A N 1
ATOM 2153 C CA . ALA A 1 278 ? 6.751 -14.513 19.446 1.00 91.56 278 ALA A CA 1
ATOM 2154 C C . ALA A 1 278 ? 7.744 -13.506 18.833 1.00 91.56 278 ALA A C 1
ATOM 2156 O O . ALA A 1 278 ? 8.961 -13.700 18.891 1.00 91.56 278 ALA A O 1
ATOM 2157 N N . LEU A 1 279 ? 7.253 -12.377 18.307 1.00 90.12 279 LEU A N 1
ATOM 2158 C CA . LEU A 1 279 ? 8.101 -11.320 17.744 1.00 90.12 279 LEU A CA 1
ATOM 2159 C C . LEU A 1 279 ? 8.970 -10.614 18.796 1.00 90.12 279 LEU A C 1
ATOM 2161 O O . LEU A 1 279 ? 10.073 -10.165 18.480 1.00 90.12 279 LEU A O 1
ATOM 2165 N N . ARG A 1 280 ? 8.507 -10.505 20.047 1.00 92.38 280 ARG A N 1
ATOM 2166 C CA . ARG A 1 280 ? 9.301 -9.943 21.150 1.00 92.38 280 ARG A CA 1
ATOM 2167 C C . ARG A 1 280 ? 10.450 -10.860 21.553 1.00 92.38 280 ARG A C 1
ATOM 2169 O O . ARG A 1 280 ? 11.557 -10.360 21.726 1.00 92.38 280 ARG A O 1
ATOM 2176 N N . VAL A 1 281 ? 10.214 -12.169 21.635 1.00 92.94 281 VAL A N 1
ATOM 2177 C CA . VAL A 1 281 ? 11.281 -13.155 21.881 1.00 92.94 281 VAL A CA 1
ATOM 2178 C C . VAL A 1 281 ? 12.296 -13.128 20.737 1.00 92.94 281 VAL A C 1
ATOM 2180 O O . VAL A 1 281 ? 13.499 -13.042 20.982 1.00 92.94 281 VAL A O 1
ATOM 2183 N N . ALA A 1 282 ? 11.823 -13.082 19.486 1.00 88.81 282 ALA A N 1
ATOM 2184 C CA . ALA A 1 282 ? 12.682 -12.941 18.310 1.00 88.81 282 ALA A CA 1
ATOM 2185 C C . ALA A 1 282 ? 13.537 -11.661 18.348 1.00 88.81 282 ALA A C 1
ATOM 2187 O O . ALA A 1 282 ? 14.670 -11.663 17.883 1.00 88.81 282 ALA A O 1
ATOM 2188 N N . LYS A 1 283 ? 13.023 -10.561 18.915 1.00 90.56 283 LYS A N 1
ATOM 2189 C CA . LYS A 1 283 ? 13.787 -9.316 19.081 1.00 90.56 283 LYS A CA 1
ATOM 2190 C C . LYS A 1 283 ? 14.963 -9.482 20.041 1.00 90.56 283 LYS A C 1
ATOM 2192 O O . LYS A 1 283 ? 16.038 -8.968 19.760 1.00 90.56 283 LYS A O 1
ATOM 2197 N N . VAL A 1 284 ? 14.745 -10.163 21.164 1.00 89.06 284 VAL A N 1
ATOM 2198 C CA . VAL A 1 284 ? 15.775 -10.374 22.195 1.00 89.06 284 VAL A CA 1
ATOM 2199 C C . VAL A 1 284 ? 16.831 -11.378 21.725 1.00 89.06 284 VAL A C 1
ATOM 2201 O O . VAL A 1 284 ? 18.005 -11.214 22.017 1.00 89.06 284 VAL A O 1
ATOM 2204 N N . THR A 1 285 ? 16.430 -12.368 20.930 1.00 89.44 285 THR A N 1
ATOM 2205 C CA . THR A 1 285 ? 17.311 -13.423 20.394 1.00 89.44 285 THR A CA 1
ATOM 2206 C C . THR A 1 285 ? 18.050 -13.033 19.106 1.00 89.44 285 THR A C 1
ATOM 2208 O O . THR A 1 285 ? 18.689 -13.879 18.490 1.00 89.44 285 THR A O 1
ATOM 2211 N N . GLY A 1 286 ? 17.976 -11.768 18.669 1.00 84.19 286 GLY A N 1
ATOM 2212 C CA . GLY A 1 286 ? 18.675 -11.302 17.462 1.00 84.19 286 GLY A CA 1
ATOM 2213 C C . GLY A 1 286 ? 18.083 -11.818 16.141 1.00 84.19 286 GLY A C 1
ATOM 2214 O O . GLY A 1 286 ? 18.788 -11.955 15.146 1.00 84.19 286 GLY A O 1
ATOM 2215 N N . GLY A 1 287 ? 16.784 -12.121 16.110 1.00 75.56 287 GLY A N 1
ATOM 2216 C CA . GLY A 1 287 ? 16.092 -12.636 14.931 1.00 75.56 287 GLY A CA 1
ATOM 2217 C C . GLY A 1 287 ? 16.078 -11.676 13.731 1.00 75.56 287 GLY A C 1
ATOM 2218 O O . GLY A 1 287 ? 16.290 -10.471 13.844 1.00 75.56 287 GLY A O 1
ATOM 2219 N N . ALA A 1 288 ? 15.770 -12.220 12.549 1.00 73.88 288 ALA A N 1
ATOM 2220 C CA . ALA A 1 288 ? 15.795 -11.488 11.281 1.00 73.88 288 ALA A CA 1
ATOM 2221 C C . ALA A 1 288 ? 15.006 -10.158 11.308 1.00 73.88 288 ALA A C 1
ATOM 2223 O O . ALA A 1 288 ? 13.826 -10.129 11.670 1.00 73.88 288 ALA A O 1
ATOM 2224 N N . ALA A 1 289 ? 15.623 -9.078 10.810 1.00 62.16 289 ALA A N 1
ATOM 2225 C CA . ALA A 1 289 ? 15.051 -7.724 10.765 1.00 62.16 289 ALA A CA 1
ATOM 2226 C C . ALA A 1 289 ? 13.655 -7.649 10.107 1.00 62.16 289 ALA A C 1
ATOM 2228 O O . ALA A 1 289 ? 12.789 -6.887 10.547 1.00 62.16 289 ALA A O 1
ATOM 2229 N N . SER A 1 290 ? 13.388 -8.502 9.112 1.00 66.81 290 SER A N 1
ATOM 2230 C CA . SER A 1 290 ? 12.081 -8.611 8.454 1.00 66.81 290 SER A CA 1
ATOM 2231 C C . SER A 1 290 ? 10.963 -9.025 9.417 1.00 66.81 290 SER A C 1
ATOM 2233 O O . SER A 1 290 ? 9.865 -8.476 9.344 1.00 66.81 290 SER A O 1
ATOM 2235 N N . LYS A 1 291 ? 11.232 -9.923 10.375 1.00 65.12 291 LYS A N 1
ATOM 2236 C CA . LYS A 1 291 ? 10.274 -10.297 11.428 1.00 65.12 291 LYS A CA 1
ATOM 2237 C C . LYS A 1 291 ? 10.074 -9.143 12.415 1.00 65.12 291 LYS A C 1
ATOM 2239 O O . LYS A 1 291 ? 8.939 -8.817 12.751 1.00 65.12 291 LYS A O 1
ATOM 2244 N N . LEU A 1 292 ? 11.149 -8.462 12.814 1.00 73.56 292 LEU A N 1
ATOM 2245 C CA . LEU A 1 292 ? 11.099 -7.367 13.796 1.00 73.56 292 LEU A CA 1
ATOM 2246 C C . LEU A 1 292 ? 10.314 -6.146 13.304 1.00 73.56 292 LEU A C 1
ATOM 2248 O O . LEU A 1 292 ? 9.621 -5.491 14.086 1.00 73.56 292 LEU A O 1
ATOM 2252 N N . SER A 1 293 ? 10.357 -5.873 12.000 1.00 72.94 293 SER A N 1
ATOM 2253 C CA . SER A 1 293 ? 9.604 -4.777 11.379 1.00 72.94 293 SER A CA 1
ATOM 2254 C C . SER A 1 293 ? 8.083 -4.874 11.610 1.00 72.94 293 SER A C 1
ATOM 2256 O O . SER A 1 293 ? 7.399 -3.850 11.721 1.00 72.94 293 SER A O 1
ATOM 2258 N N . LYS A 1 294 ? 7.554 -6.095 11.791 1.00 72.00 294 LYS A N 1
ATOM 2259 C CA . LYS A 1 294 ? 6.125 -6.360 12.018 1.00 72.00 294 LYS A CA 1
ATOM 2260 C C . LYS A 1 294 ? 5.630 -5.895 13.387 1.00 72.00 294 LYS A C 1
ATOM 2262 O O . LYS A 1 294 ? 4.444 -5.610 13.533 1.00 72.00 294 LYS A O 1
ATOM 2267 N N . ILE A 1 295 ? 6.513 -5.720 14.377 1.00 82.38 295 ILE A N 1
ATOM 2268 C CA . ILE A 1 295 ? 6.136 -5.364 15.760 1.00 82.38 295 ILE A CA 1
ATOM 2269 C C . ILE A 1 295 ? 5.288 -4.086 15.803 1.00 82.38 295 ILE A C 1
ATOM 2271 O O . ILE A 1 295 ? 4.269 -4.024 16.496 1.00 82.38 295 ILE A O 1
ATOM 2275 N N . LYS A 1 296 ? 5.683 -3.049 15.054 1.00 82.69 296 LYS A N 1
ATOM 2276 C CA . LYS A 1 296 ? 4.952 -1.771 15.023 1.00 82.69 296 LYS A CA 1
ATOM 2277 C C . LYS A 1 296 ? 3.557 -1.936 14.416 1.00 82.69 296 LYS A C 1
ATOM 2279 O O . LYS A 1 296 ? 2.619 -1.285 14.877 1.00 82.69 296 LYS A O 1
ATOM 2284 N N . VAL A 1 297 ? 3.422 -2.789 13.402 1.00 78.75 297 VAL A N 1
ATOM 2285 C CA . VAL A 1 297 ? 2.153 -3.059 12.715 1.00 78.75 297 VAL A CA 1
ATOM 2286 C C . VAL A 1 297 ? 1.225 -3.863 13.621 1.00 78.75 297 VAL A C 1
ATOM 2288 O O . VAL A 1 297 ? 0.119 -3.403 13.890 1.00 78.75 297 VAL A O 1
ATOM 2291 N N . VAL A 1 298 ? 1.701 -4.972 14.192 1.00 86.19 298 VAL A N 1
ATOM 2292 C CA . VAL A 1 298 ? 0.920 -5.833 15.098 1.00 86.19 298 VAL A CA 1
ATOM 2293 C C . VAL A 1 298 ? 0.427 -5.051 16.323 1.00 86.19 298 VAL A C 1
ATOM 2295 O O . VAL A 1 298 ? -0.750 -5.125 16.670 1.00 86.19 298 VAL A O 1
ATOM 2298 N N . ARG A 1 299 ? 1.260 -4.183 16.923 1.00 91.44 299 ARG A N 1
ATOM 2299 C CA . ARG A 1 299 ? 0.823 -3.293 18.021 1.00 91.44 299 ARG A CA 1
ATOM 2300 C C . ARG A 1 299 ? -0.327 -2.368 17.615 1.00 91.44 299 ARG A C 1
ATOM 2302 O O . ARG A 1 299 ? -1.264 -2.179 18.390 1.00 91.44 299 ARG A O 1
ATOM 2309 N N . LYS A 1 300 ? -0.260 -1.781 16.415 1.00 87.00 300 LYS A N 1
ATOM 2310 C CA . LYS A 1 300 ? -1.335 -0.926 15.884 1.00 87.00 300 LYS A CA 1
ATOM 2311 C C . LYS A 1 300 ? -2.600 -1.736 15.593 1.00 87.00 300 LYS A C 1
ATOM 2313 O O . LYS A 1 300 ? -3.692 -1.239 15.848 1.00 87.00 300 LYS A O 1
ATOM 2318 N N . SER A 1 301 ? -2.457 -2.959 15.094 1.00 85.81 301 SER A N 1
ATOM 2319 C CA . SER A 1 301 ? -3.559 -3.891 14.846 1.00 85.81 301 SER A CA 1
ATOM 2320 C C . SER A 1 301 ? -4.304 -4.256 16.133 1.00 85.81 301 SER A C 1
ATOM 2322 O O . SER A 1 301 ? -5.517 -4.067 16.193 1.00 85.81 301 SER A O 1
ATOM 2324 N N . ILE A 1 302 ? -3.590 -4.642 17.197 1.00 91.94 302 ILE A N 1
ATOM 2325 C CA . ILE A 1 302 ? -4.180 -4.923 18.520 1.00 91.94 302 ILE A CA 1
ATOM 2326 C C . ILE A 1 302 ? -4.948 -3.704 19.045 1.00 91.94 302 ILE A C 1
ATOM 2328 O O . ILE A 1 302 ? -6.097 -3.822 19.472 1.00 91.94 302 ILE A O 1
ATOM 2332 N N . ALA A 1 303 ? -4.347 -2.511 18.966 1.00 92.88 303 ALA A N 1
ATOM 2333 C CA . ALA A 1 303 ? -4.998 -1.282 19.413 1.00 92.88 303 ALA A CA 1
ATOM 2334 C C . ALA A 1 303 ? -6.302 -0.996 18.644 1.00 92.88 303 ALA A C 1
ATOM 2336 O O . ALA A 1 303 ? -7.282 -0.551 19.244 1.00 92.88 303 ALA A O 1
ATOM 2337 N N . ARG A 1 304 ? -6.351 -1.277 17.334 1.00 90.06 304 ARG A N 1
ATOM 2338 C CA . ARG A 1 304 ? -7.569 -1.124 16.519 1.00 90.06 304 ARG A CA 1
ATOM 2339 C C . ARG A 1 304 ? -8.673 -2.083 16.957 1.00 90.06 304 ARG A C 1
ATOM 2341 O O . ARG A 1 304 ? -9.794 -1.624 17.154 1.00 90.06 304 ARG A O 1
ATOM 2348 N N . VAL A 1 305 ? -8.357 -3.365 17.152 1.00 92.12 305 VAL A N 1
ATOM 2349 C CA . VAL A 1 305 ? -9.333 -4.379 17.594 1.00 92.12 305 VAL A CA 1
ATOM 2350 C C . VAL A 1 305 ? -9.900 -4.022 18.970 1.00 92.12 305 VAL A C 1
ATOM 2352 O O . VAL A 1 305 ? -11.116 -3.913 19.119 1.00 92.12 305 VAL A O 1
ATOM 2355 N N . LEU A 1 306 ? -9.035 -3.703 19.940 1.00 94.38 306 LEU A N 1
ATOM 2356 C CA . LEU A 1 306 ? -9.452 -3.240 21.271 1.00 94.38 306 LEU A CA 1
ATOM 2357 C C . LEU A 1 306 ? -10.332 -1.988 21.208 1.00 94.38 306 LEU A C 1
ATOM 2359 O O . LEU A 1 306 ? -11.291 -1.859 21.965 1.00 94.38 306 LEU A O 1
ATOM 2363 N N . THR A 1 307 ? -10.026 -1.055 20.305 1.00 93.81 307 THR A N 1
ATOM 2364 C CA . THR A 1 307 ? -10.835 0.158 20.134 1.00 93.81 307 THR A CA 1
ATOM 2365 C C . THR A 1 307 ? -12.241 -0.178 19.645 1.00 93.81 307 THR A C 1
ATOM 2367 O O . THR A 1 307 ? -13.200 0.381 20.170 1.00 93.81 307 THR A O 1
ATOM 2370 N N . VAL A 1 308 ? -12.381 -1.091 18.678 1.00 93.75 308 VAL A N 1
ATOM 2371 C CA . VAL A 1 308 ? -13.694 -1.514 18.166 1.00 93.75 308 VAL A CA 1
ATOM 2372 C C . VAL A 1 308 ? -14.489 -2.242 19.246 1.00 93.75 308 VAL A C 1
ATOM 2374 O O . VAL A 1 308 ? -15.630 -1.860 19.479 1.00 93.75 308 VAL A O 1
ATOM 2377 N N . ILE A 1 309 ? -13.878 -3.190 19.967 1.00 94.00 309 ILE A N 1
ATOM 2378 C CA . ILE A 1 309 ? -14.522 -3.894 21.091 1.00 94.00 309 ILE A CA 1
ATOM 2379 C C . ILE A 1 309 ? -15.017 -2.894 22.148 1.00 94.00 309 ILE A C 1
ATOM 2381 O O . ILE A 1 309 ? -16.164 -2.952 22.585 1.00 94.00 309 ILE A O 1
ATOM 2385 N N . ASN A 1 310 ? -14.187 -1.918 22.521 1.00 92.44 310 ASN A N 1
ATOM 2386 C CA . ASN A 1 310 ? -14.572 -0.896 23.495 1.00 92.44 310 ASN A CA 1
ATOM 2387 C C . ASN A 1 310 ? -15.688 0.025 22.974 1.00 92.44 310 ASN A C 1
ATOM 2389 O O . ASN A 1 310 ? -16.545 0.454 23.747 1.00 92.44 310 ASN A O 1
ATOM 2393 N N . GLN A 1 311 ? -15.681 0.361 21.680 1.00 91.75 311 GLN A N 1
ATOM 2394 C CA . GLN A 1 311 ? -16.741 1.154 21.052 1.00 91.75 311 GLN A CA 1
ATOM 2395 C C . GLN A 1 311 ? -18.073 0.397 21.053 1.00 91.75 311 GLN A C 1
ATOM 2397 O O . GLN A 1 311 ? -19.081 0.974 21.464 1.00 91.75 311 GLN A O 1
ATOM 2402 N N . THR A 1 312 ? -18.083 -0.877 20.646 1.00 90.69 312 THR A N 1
ATOM 2403 C CA . THR A 1 312 ? -19.305 -1.693 20.590 1.00 90.69 312 THR A CA 1
ATOM 2404 C C . THR A 1 312 ? -19.874 -1.924 21.985 1.00 90.69 312 THR A C 1
ATOM 2406 O O . THR A 1 312 ? -21.046 -1.624 22.208 1.00 90.69 312 THR A O 1
ATOM 2409 N N . GLN A 1 313 ? -19.046 -2.310 22.960 1.00 90.81 313 GLN A N 1
ATOM 2410 C CA . GLN A 1 313 ? -19.471 -2.480 24.354 1.00 90.81 313 GLN A CA 1
ATOM 2411 C C . GLN A 1 313 ? -20.072 -1.194 24.931 1.00 90.81 313 GLN A C 1
ATOM 2413 O O . GLN A 1 313 ? -21.169 -1.211 25.486 1.00 90.81 313 GLN A O 1
ATOM 2418 N N . LYS A 1 314 ? -19.405 -0.044 24.754 1.00 90.69 314 LYS A N 1
ATOM 2419 C CA . LYS A 1 314 ? -19.941 1.241 25.231 1.00 90.69 314 LYS A CA 1
ATOM 2420 C C . LYS A 1 314 ? -21.227 1.633 24.518 1.00 90.69 314 LYS A C 1
ATOM 2422 O O . LYS A 1 314 ? -22.098 2.212 25.156 1.00 90.69 314 LYS A O 1
ATOM 2427 N N . SER A 1 315 ? -21.359 1.341 23.225 1.00 90.69 315 SER A N 1
ATOM 2428 C CA . SER A 1 315 ? -22.596 1.616 22.487 1.00 90.69 315 SER A CA 1
ATOM 2429 C C . SER A 1 315 ? -23.768 0.788 23.022 1.00 90.69 315 SER A C 1
ATOM 2431 O O . SER A 1 315 ? -24.818 1.353 23.308 1.00 90.69 315 SER A O 1
ATOM 2433 N N . GLN A 1 316 ? -23.558 -0.506 23.282 1.00 90.88 316 GLN A N 1
ATOM 2434 C CA . GLN A 1 316 ? -24.564 -1.397 23.863 1.00 90.88 316 GLN A CA 1
ATOM 2435 C C . GLN A 1 316 ? -24.944 -0.965 25.283 1.00 90.88 316 GLN A C 1
ATOM 2437 O O . GLN A 1 316 ? -26.125 -0.856 25.601 1.00 90.88 316 GLN A O 1
ATOM 2442 N N . LEU A 1 317 ? -23.958 -0.623 26.119 1.00 91.62 317 LEU A N 1
ATOM 2443 C CA . LEU A 1 317 ? -24.218 -0.113 27.465 1.00 91.62 317 LEU A CA 1
ATOM 2444 C C . LEU A 1 317 ? -24.987 1.215 27.440 1.00 91.62 317 LEU A C 1
ATOM 2446 O O . LEU A 1 317 ? -25.876 1.418 28.259 1.00 91.62 317 LEU A O 1
ATOM 2450 N N . ARG A 1 318 ? -24.697 2.116 26.492 1.00 90.19 318 ARG A N 1
ATOM 2451 C CA . ARG A 1 318 ? -25.471 3.358 26.326 1.00 90.19 318 ARG A CA 1
ATOM 2452 C C . ARG A 1 318 ? -26.926 3.089 25.967 1.00 90.19 318 ARG A C 1
ATOM 2454 O O . ARG A 1 318 ? -27.781 3.804 26.467 1.00 90.19 318 ARG A O 1
ATOM 2461 N N . MET A 1 319 ? -27.198 2.079 25.141 1.00 90.75 319 MET A N 1
ATOM 2462 C CA . MET A 1 319 ? -28.570 1.668 24.830 1.00 90.75 319 MET A CA 1
ATOM 2463 C C . MET A 1 319 ? -29.265 1.096 26.072 1.00 90.75 319 MET A C 1
ATOM 2465 O O . MET A 1 319 ? -30.393 1.471 26.363 1.00 90.75 319 MET A O 1
ATOM 2469 N N . PHE A 1 320 ? -28.574 0.263 26.854 1.00 91.38 320 PHE A N 1
ATOM 2470 C CA . PHE A 1 320 ? -29.129 -0.358 28.063 1.00 91.38 320 PHE A CA 1
ATOM 2471 C C . PHE A 1 320 ? -29.394 0.625 29.220 1.00 91.38 320 PHE A C 1
ATOM 2473 O O . PHE A 1 320 ? -30.330 0.434 29.995 1.00 91.38 320 PHE A O 1
ATOM 2480 N N . TYR A 1 321 ? -28.564 1.662 29.363 1.00 91.94 321 TYR A N 1
ATOM 2481 C CA . TYR A 1 321 ? -28.682 2.683 30.414 1.00 91.94 321 TYR A CA 1
ATOM 2482 C C . TYR A 1 321 ? -29.385 3.968 29.949 1.00 91.94 321 TYR A C 1
ATOM 2484 O O . TYR A 1 321 ? -29.364 4.952 30.681 1.00 91.94 321 TYR A O 1
ATOM 2492 N N . LYS A 1 322 ? -29.980 3.991 28.749 1.00 87.81 322 LYS A N 1
ATOM 2493 C CA . LYS A 1 322 ? -30.561 5.212 28.168 1.00 87.81 322 LYS A CA 1
ATOM 2494 C C . LYS A 1 322 ? -31.673 5.809 29.035 1.00 87.81 322 LYS A C 1
ATOM 2496 O O . LYS A 1 322 ? -31.685 7.017 29.241 1.00 87.81 322 LYS A O 1
ATOM 2501 N N . ASP A 1 323 ? -32.526 4.946 29.578 1.00 88.19 323 ASP A N 1
ATOM 2502 C CA . ASP A 1 323 ? -33.727 5.337 30.325 1.00 88.19 323 ASP A CA 1
ATOM 2503 C C . ASP A 1 323 ? -33.571 5.115 31.840 1.00 88.19 323 ASP A C 1
ATOM 2505 O O . ASP A 1 323 ? -34.543 5.136 32.587 1.00 88.19 323 ASP A O 1
ATOM 2509 N N . LYS A 1 324 ? -32.341 4.858 32.308 1.00 90.69 324 LYS A N 1
ATOM 2510 C CA . LYS A 1 324 ? -32.045 4.603 33.723 1.00 90.69 324 LYS A CA 1
ATOM 2511 C C . LYS A 1 324 ? -31.434 5.837 34.372 1.00 90.69 324 LYS A C 1
ATOM 2513 O O . LYS A 1 324 ? -30.474 6.401 33.852 1.00 90.69 324 LYS A O 1
ATOM 2518 N N . ASP A 1 325 ? -31.894 6.162 35.576 1.00 85.25 325 ASP A N 1
ATOM 2519 C CA . ASP A 1 325 ? -31.379 7.299 36.351 1.00 85.25 325 ASP A CA 1
ATOM 2520 C C . ASP A 1 325 ? -29.907 7.119 36.763 1.00 85.25 325 ASP A C 1
ATOM 2522 O O . ASP A 1 325 ? -29.119 8.069 36.817 1.00 85.25 325 ASP A O 1
ATOM 2526 N N . LEU A 1 326 ? -29.503 5.872 37.033 1.00 87.75 326 LEU A N 1
ATOM 2527 C CA . LEU A 1 326 ? -28.154 5.528 37.476 1.00 87.75 326 LEU A CA 1
ATOM 2528 C C . LEU A 1 326 ? -27.287 5.052 36.308 1.00 87.75 326 LEU A C 1
ATOM 2530 O O . LEU A 1 326 ? -27.282 3.878 35.937 1.00 87.75 326 LEU A O 1
ATOM 2534 N N . VAL A 1 327 ? -26.493 5.979 35.769 1.00 87.75 327 VAL A N 1
ATOM 2535 C CA . VAL A 1 327 ? -25.516 5.701 34.706 1.00 87.75 327 VAL A CA 1
ATOM 2536 C C . VAL A 1 327 ? -24.105 5.488 35.290 1.00 87.75 327 VAL A C 1
ATOM 2538 O O . VAL A 1 327 ? -23.639 6.342 36.066 1.00 87.75 327 VAL A O 1
ATOM 2541 N N . PRO A 1 328 ? -23.381 4.421 34.880 1.00 90.06 328 PRO A N 1
ATOM 2542 C CA . PRO A 1 328 ? -21.990 4.178 35.265 1.00 90.06 328 PRO A CA 1
ATOM 2543 C C . PRO A 1 328 ? -21.051 5.349 34.950 1.00 90.06 328 PRO A C 1
ATOM 2545 O O . PRO A 1 328 ? -21.206 6.037 33.937 1.00 90.06 328 PRO A O 1
ATOM 2548 N N . LEU A 1 329 ? -20.024 5.542 35.786 1.00 86.12 329 LEU A N 1
ATOM 2549 C CA . LEU A 1 329 ? -19.050 6.638 35.659 1.00 86.12 329 LEU A CA 1
ATOM 2550 C C . LEU A 1 329 ? -18.396 6.714 34.267 1.00 86.12 329 LEU A C 1
ATOM 2552 O O . LEU A 1 329 ? -18.211 7.813 33.747 1.00 86.12 329 LEU A O 1
ATOM 2556 N N . ASP A 1 330 ? -18.117 5.570 33.637 1.00 84.25 330 ASP A N 1
ATOM 2557 C CA . ASP A 1 330 ? -17.464 5.480 32.322 1.00 84.25 330 ASP A CA 1
ATOM 2558 C C . ASP A 1 330 ? -18.307 5.988 31.147 1.00 84.25 330 ASP A C 1
ATOM 2560 O O . ASP A 1 330 ? -17.761 6.369 30.104 1.00 84.25 330 ASP A O 1
ATOM 2564 N N . LEU A 1 331 ? -19.634 5.977 31.294 1.00 87.81 331 LEU A N 1
ATOM 2565 C CA . LEU A 1 331 ? -20.571 6.446 30.272 1.00 87.81 331 LEU A CA 1
ATOM 2566 C C . LEU A 1 331 ? -20.952 7.914 30.467 1.00 87.81 331 LEU A C 1
ATOM 2568 O O . LEU A 1 331 ? -21.452 8.538 29.528 1.00 87.81 331 LEU A O 1
ATOM 2572 N N . ARG A 1 332 ? -20.694 8.479 31.655 1.00 85.62 332 ARG A N 1
ATOM 2573 C CA . ARG A 1 332 ? -20.964 9.889 31.940 1.00 85.62 332 ARG A CA 1
ATOM 2574 C C . ARG A 1 332 ? -20.111 10.786 31.051 1.00 85.62 332 ARG A C 1
ATOM 2576 O O . ARG A 1 332 ? -18.937 10.530 30.781 1.00 85.62 332 ARG A O 1
ATOM 2583 N N . PHE A 1 333 ? -20.702 11.897 30.626 1.00 84.00 333 PHE A N 1
ATOM 2584 C CA . PHE A 1 333 ? -19.979 12.905 29.867 1.00 84.00 333 PHE A CA 1
ATOM 2585 C C . PHE A 1 333 ? -18.829 13.488 30.704 1.00 84.00 333 PHE A C 1
ATOM 2587 O O . PHE A 1 333 ? -19.031 13.978 31.820 1.00 84.00 333 PHE A O 1
ATOM 2594 N N . LYS A 1 334 ? -17.609 13.468 30.156 1.00 86.69 334 LYS A N 1
ATOM 2595 C CA . LYS A 1 334 ? -16.431 14.039 30.815 1.00 86.69 334 LYS A CA 1
ATOM 2596 C C . LYS A 1 334 ? -16.487 15.566 30.753 1.00 86.69 334 LYS A C 1
ATOM 2598 O O . LYS A 1 334 ? -16.082 16.179 29.773 1.00 86.69 334 LYS A O 1
ATOM 2603 N N . LYS A 1 335 ? -16.968 16.188 31.829 1.00 88.00 335 LYS A N 1
ATOM 2604 C CA . LYS A 1 335 ? -16.967 17.649 32.003 1.00 88.00 335 LYS A CA 1
ATOM 2605 C C . LYS A 1 335 ? -15.593 18.150 32.462 1.00 88.00 335 LYS A C 1
ATOM 2607 O O . LYS A 1 335 ? -14.955 17.540 33.335 1.00 88.00 335 LYS A O 1
ATOM 2612 N N . THR A 1 336 ? -15.168 19.304 31.947 1.00 91.75 336 THR A N 1
ATOM 2613 C CA . THR A 1 336 ? -13.992 20.016 32.473 1.00 91.75 336 THR A CA 1
ATOM 2614 C C . THR A 1 336 ? -14.226 20.432 33.929 1.00 91.75 336 THR A C 1
ATOM 2616 O O . THR A 1 336 ? -15.367 20.514 34.397 1.00 91.75 336 THR A O 1
ATOM 2619 N N . ARG A 1 337 ? -13.145 20.687 34.679 1.00 90.06 337 ARG A N 1
ATOM 2620 C CA . ARG A 1 337 ? -13.240 21.127 36.083 1.00 90.06 337 ARG A CA 1
ATOM 2621 C C . ARG A 1 337 ? -14.047 22.422 36.218 1.00 90.06 337 ARG A C 1
ATOM 2623 O O . ARG A 1 337 ? -14.849 22.527 37.138 1.00 90.06 337 ARG A O 1
ATOM 2630 N N . ALA A 1 338 ? -13.869 23.361 35.287 1.00 92.44 338 ALA A N 1
ATOM 2631 C CA . ALA A 1 338 ? -14.613 24.618 35.251 1.00 92.44 338 ALA A CA 1
ATOM 2632 C C . ALA A 1 338 ? -16.123 24.383 35.100 1.00 92.44 338 ALA A C 1
ATOM 2634 O O . ALA A 1 338 ? -16.896 24.918 35.883 1.00 92.44 338 ALA A O 1
ATOM 2635 N N . ILE A 1 339 ? -16.543 23.509 34.175 1.00 89.06 339 ILE A N 1
ATOM 2636 C CA . ILE A 1 339 ? -17.964 23.178 33.975 1.00 89.06 339 ILE A CA 1
ATOM 2637 C C . ILE A 1 339 ? -18.543 22.466 35.205 1.00 89.06 339 ILE A C 1
ATOM 2639 O O . ILE A 1 339 ? -19.680 22.727 35.579 1.00 89.06 339 ILE A O 1
ATOM 2643 N N . ARG A 1 340 ? -17.772 21.586 35.861 1.00 87.12 340 ARG A N 1
ATOM 2644 C CA . ARG A 1 340 ? -18.207 20.918 37.103 1.00 87.12 340 ARG A CA 1
ATOM 2645 C C . ARG A 1 340 ? -18.398 21.883 38.274 1.00 87.12 340 ARG A C 1
ATOM 2647 O O . ARG A 1 340 ? -19.238 21.616 39.120 1.00 87.12 340 ARG A O 1
ATOM 2654 N N . LYS A 1 341 ? -17.615 22.963 38.330 1.00 91.44 341 LYS A N 1
ATOM 2655 C CA . LYS A 1 341 ? -17.704 24.003 39.365 1.00 91.44 341 LYS A CA 1
ATOM 2656 C C . LYS A 1 341 ? -18.628 25.165 38.994 1.00 91.44 341 LYS A C 1
ATOM 2658 O O . LYS A 1 341 ? -18.847 26.043 39.822 1.00 91.44 341 LYS A O 1
ATOM 2663 N N . ALA A 1 342 ? -19.121 25.213 37.760 1.00 91.75 342 ALA A N 1
ATOM 2664 C CA . ALA A 1 342 ? -20.000 26.281 37.320 1.00 91.75 342 ALA A CA 1
ATOM 2665 C C . ALA A 1 342 ? -21.332 26.210 38.077 1.00 91.75 342 ALA A C 1
ATOM 2667 O O . ALA A 1 342 ? -21.900 25.132 38.244 1.00 91.75 342 ALA A O 1
ATOM 2668 N N . LEU A 1 343 ? -21.833 27.374 38.491 1.00 91.31 343 LEU A N 1
ATOM 2669 C CA . LEU A 1 343 ? -23.160 27.508 39.090 1.00 91.31 343 LEU A CA 1
ATOM 2670 C C . LEU A 1 343 ? -24.235 26.962 38.139 1.00 91.31 343 LEU A C 1
ATOM 2672 O O . LEU A 1 343 ? -24.163 27.192 36.922 1.00 91.31 343 LEU A O 1
ATOM 2676 N N . THR A 1 344 ? -25.237 26.270 38.689 1.00 91.00 344 THR A N 1
ATOM 2677 C CA . THR A 1 344 ? -26.399 25.816 37.909 1.00 91.00 344 THR A CA 1
ATOM 2678 C C . THR A 1 344 ? -27.164 27.025 37.348 1.00 91.00 344 THR A C 1
ATOM 2680 O O . THR A 1 344 ? -27.075 28.118 37.911 1.00 91.00 344 THR A O 1
ATOM 2683 N N . PRO A 1 345 ? -27.924 26.887 36.243 1.00 91.12 345 PRO A N 1
ATOM 2684 C CA . PRO A 1 345 ? -28.707 27.997 35.689 1.00 91.12 345 PRO A CA 1
ATOM 2685 C C . PRO A 1 345 ? -29.619 28.659 36.730 1.00 91.12 345 PRO A C 1
ATOM 2687 O O . PRO A 1 345 ? -29.690 29.883 36.796 1.00 91.12 345 PRO A O 1
ATOM 2690 N N . GLN A 1 346 ? -30.218 27.852 37.612 1.00 91.94 346 GLN A N 1
ATOM 2691 C CA . GLN A 1 346 ? -31.006 28.330 38.747 1.00 91.94 346 GLN A CA 1
ATOM 2692 C C . GLN A 1 346 ? -30.158 29.167 39.715 1.00 91.94 346 GLN A C 1
ATOM 2694 O O . GLN A 1 346 ? -30.510 30.308 39.998 1.00 91.94 346 GLN A O 1
ATOM 2699 N N . GLN A 1 347 ? -28.998 28.666 40.151 1.00 90.50 347 GLN A N 1
ATOM 2700 C CA . GLN A 1 347 ? -28.086 29.412 41.029 1.00 90.50 347 GLN A CA 1
ATOM 2701 C C . GLN A 1 347 ? -27.579 30.714 40.399 1.00 90.50 347 GLN A C 1
ATOM 2703 O O . GLN A 1 347 ? -27.427 31.706 41.101 1.00 90.50 347 GLN A O 1
ATOM 2708 N N . LYS A 1 348 ? -27.343 30.736 39.082 1.00 90.31 348 LYS A N 1
ATOM 2709 C CA . LYS A 1 348 ? -26.979 31.965 38.358 1.00 90.31 348 LYS A CA 1
ATOM 2710 C C . LYS A 1 348 ? -28.130 32.964 38.273 1.00 90.31 348 LYS A C 1
ATOM 2712 O O . LYS A 1 348 ? -27.880 34.162 38.228 1.00 90.31 348 LYS A O 1
ATOM 2717 N N . SER A 1 349 ? -29.369 32.477 38.209 1.00 88.94 349 SER A N 1
ATOM 2718 C CA . SER A 1 349 ? -30.563 33.324 38.131 1.00 88.94 349 SER A CA 1
ATOM 2719 C C . SER A 1 349 ? -30.966 33.927 39.481 1.00 88.9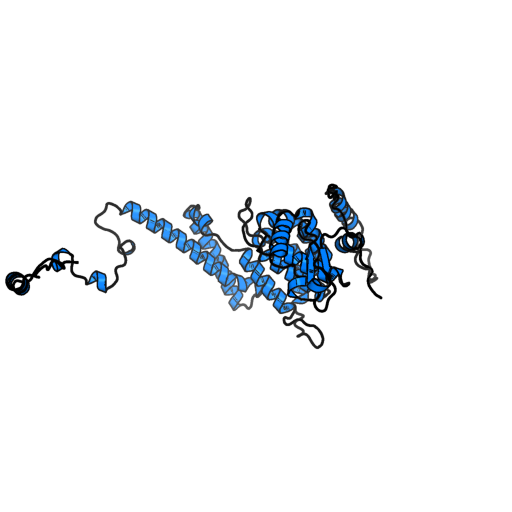4 349 SER A C 1
ATOM 2721 O O . SER A 1 349 ? -31.618 34.971 39.513 1.00 88.94 349 SER A O 1
ATOM 2723 N N . LEU A 1 350 ? -30.558 33.303 40.593 1.00 90.94 350 LEU A N 1
ATOM 2724 C CA . LEU A 1 350 ? -30.820 33.806 41.938 1.00 90.94 350 LEU A CA 1
ATOM 2725 C C . LEU A 1 350 ? -30.047 35.106 42.179 1.00 90.94 350 LEU A C 1
ATOM 2727 O O . LEU A 1 350 ? -28.818 35.141 42.205 1.00 90.94 350 LEU A O 1
ATOM 2731 N N . LYS A 1 351 ? -30.793 36.191 42.383 1.00 89.88 351 LYS A N 1
ATOM 2732 C CA . LYS A 1 351 ? -30.240 37.507 42.699 1.00 89.88 351 LYS A CA 1
ATOM 2733 C C . LYS A 1 351 ? -30.110 37.654 44.206 1.00 89.88 351 LYS A C 1
ATOM 2735 O O . LYS A 1 351 ? -31.053 37.409 44.953 1.00 89.88 351 LYS A O 1
ATOM 2740 N N . THR A 1 352 ? -28.950 38.113 44.658 1.00 91.62 352 THR A N 1
ATOM 2741 C CA . THR A 1 352 ? -28.793 38.535 46.054 1.00 91.62 352 THR A CA 1
ATOM 2742 C C . THR A 1 352 ? -29.665 39.760 46.328 1.00 91.62 352 THR A C 1
ATOM 2744 O O . THR A 1 352 ? -29.910 40.565 45.427 1.00 91.62 352 THR A O 1
ATOM 2747 N N . LEU A 1 353 ? -30.080 39.969 47.582 1.00 93.31 353 LEU A N 1
ATOM 2748 C CA . LEU A 1 353 ? -30.835 41.171 47.969 1.00 93.31 353 LEU A CA 1
ATOM 2749 C C . LEU A 1 353 ? -30.103 42.463 47.576 1.00 93.31 353 LEU A C 1
ATOM 2751 O O . LEU A 1 353 ? -30.729 43.428 47.144 1.00 93.31 353 LEU A O 1
ATOM 2755 N N . LYS A 1 354 ? -28.766 42.469 47.671 1.00 93.50 354 LYS A N 1
ATOM 2756 C CA . LYS A 1 354 ? -27.918 43.585 47.233 1.00 93.50 354 LYS A CA 1
ATOM 2757 C C . LYS A 1 354 ? -28.069 43.857 45.735 1.00 93.50 354 LYS A C 1
ATOM 2759 O O . LYS A 1 354 ? -28.207 45.010 45.335 1.00 93.50 354 LYS A O 1
ATOM 2764 N N . GLN A 1 355 ? -28.065 42.811 44.913 1.00 90.75 355 GLN A N 1
ATOM 2765 C CA . GLN A 1 355 ? -28.215 42.933 43.467 1.00 90.75 355 GLN A CA 1
ATOM 2766 C C . GLN A 1 355 ? -29.641 43.321 43.066 1.00 90.75 355 GLN A C 1
ATOM 2768 O O . GLN A 1 355 ? -29.801 44.228 42.258 1.00 90.75 355 GLN A O 1
ATOM 2773 N N . ALA A 1 356 ? -30.662 42.738 43.699 1.00 92.00 356 ALA A N 1
ATOM 2774 C CA . ALA A 1 356 ? -32.058 43.124 43.495 1.00 92.00 356 ALA A CA 1
ATOM 2775 C C . ALA A 1 356 ? -32.299 44.605 43.841 1.00 92.00 356 ALA A C 1
ATOM 2777 O O . ALA A 1 356 ? -32.918 45.337 43.070 1.00 92.00 356 ALA A O 1
ATOM 2778 N N . LYS A 1 357 ? -31.741 45.084 44.964 1.00 94.62 357 LYS A N 1
ATOM 2779 C CA . LYS A 1 357 ? -31.761 46.512 45.313 1.00 94.62 357 LYS A CA 1
ATOM 2780 C C . LYS A 1 357 ? -31.041 47.341 44.252 1.00 94.62 357 LYS A C 1
ATOM 2782 O O . LYS A 1 357 ? -31.609 48.322 43.789 1.00 94.62 357 LYS A O 1
ATOM 2787 N N . LYS A 1 358 ? -29.834 46.958 43.828 1.00 92.81 358 LYS A N 1
ATOM 2788 C CA . LYS A 1 358 ? -29.079 47.696 42.803 1.00 92.81 358 LYS A CA 1
ATOM 2789 C C . LYS A 1 358 ? -29.858 47.823 41.492 1.00 92.81 358 LYS A C 1
ATOM 2791 O O . LYS A 1 358 ? -29.945 48.920 40.961 1.00 92.81 358 LYS A O 1
ATOM 2796 N N . GLU A 1 359 ? -30.450 46.738 41.004 1.00 89.94 359 GLU A N 1
ATOM 2797 C CA . GLU A 1 359 ? -31.258 46.740 39.779 1.00 89.94 359 GLU A CA 1
ATOM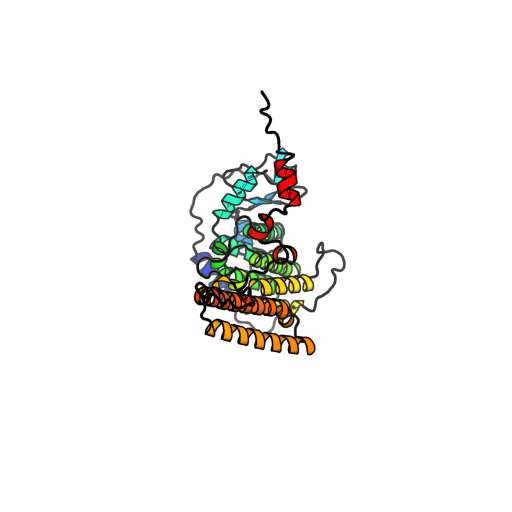 2798 C C . GLU A 1 359 ? -32.521 47.598 39.911 1.00 89.94 359 GLU A C 1
ATOM 2800 O O . GLU A 1 359 ? -32.883 48.290 38.964 1.00 89.94 359 GLU A O 1
ATOM 2805 N N . LYS A 1 360 ? -33.159 47.605 41.092 1.00 88.88 360 LYS A N 1
ATOM 2806 C CA . LYS A 1 360 ? -34.307 48.479 41.378 1.00 88.88 360 LYS A CA 1
ATOM 2807 C C . LYS A 1 360 ? -33.924 49.962 41.344 1.00 88.88 360 LYS A C 1
ATOM 2809 O O . LYS A 1 360 ? -34.682 50.768 40.821 1.00 88.88 360 LYS A O 1
ATOM 2814 N N . HIS A 1 361 ? -32.774 50.320 41.918 1.00 93.38 361 HIS A N 1
ATOM 2815 C CA . HIS A 1 361 ? -32.343 51.720 42.023 1.00 93.38 361 HIS A CA 1
ATOM 2816 C C . HIS A 1 361 ? -31.664 52.233 40.743 1.00 93.38 361 HIS A C 1
ATOM 2818 O O . HIS A 1 361 ? -31.747 53.419 40.443 1.00 93.38 361 HIS A O 1
ATOM 2824 N N . PHE A 1 362 ? -31.014 51.354 39.976 1.00 90.44 362 PHE A N 1
ATOM 2825 C CA . PHE A 1 362 ? -30.275 51.700 38.760 1.00 90.44 362 PHE A CA 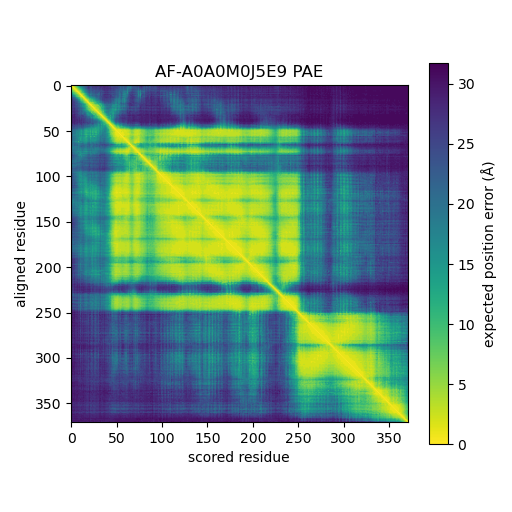1
ATOM 2826 C C . PHE A 1 362 ? -30.689 50.798 37.586 1.00 90.44 362 PHE A C 1
ATOM 2828 O O . PHE A 1 362 ? -29.899 49.952 37.149 1.00 90.44 362 PHE A O 1
ATOM 2835 N N . PRO A 1 363 ? -31.921 50.943 37.063 1.00 88.44 363 PRO A N 1
ATOM 2836 C CA . PRO A 1 363 ? -32.340 50.206 35.880 1.00 88.44 363 PRO A CA 1
ATOM 2837 C C . PRO A 1 363 ? -31.533 50.661 34.658 1.00 88.44 363 PRO A C 1
ATOM 2839 O O . PRO A 1 363 ? -31.243 51.848 34.486 1.00 88.44 363 PRO A O 1
ATOM 2842 N N . ILE A 1 364 ? -31.186 49.715 33.782 1.00 84.06 364 ILE A N 1
ATOM 2843 C CA . ILE A 1 364 ? -30.530 50.029 32.508 1.00 84.06 364 ILE A CA 1
ATOM 2844 C C . ILE A 1 364 ? -31.507 50.849 31.668 1.00 84.06 364 ILE A C 1
ATOM 2846 O O . ILE A 1 364 ? -32.560 50.358 31.255 1.00 84.06 364 ILE A O 1
ATOM 2850 N N . ARG A 1 365 ? -31.151 52.107 31.412 1.00 83.00 365 ARG A N 1
ATOM 2851 C CA . ARG A 1 365 ? -31.916 52.991 30.537 1.00 83.00 365 ARG A CA 1
ATOM 2852 C C . ARG A 1 365 ? -31.718 52.518 29.098 1.00 83.00 365 ARG A C 1
ATOM 2854 O O . ARG A 1 365 ? -30.599 52.516 28.592 1.00 83.00 365 ARG A O 1
ATOM 2861 N N . LYS A 1 366 ? -32.794 52.058 28.458 1.00 81.69 366 LYS A N 1
ATOM 2862 C CA . LYS A 1 366 ? -32.791 51.721 27.030 1.00 81.69 366 LYS A CA 1
ATOM 2863 C C . LYS A 1 366 ? -32.933 53.022 26.246 1.00 81.69 366 LYS A C 1
ATOM 2865 O O . LYS A 1 366 ? -33.967 53.674 26.343 1.00 81.69 366 LYS A O 1
ATOM 2870 N N . TYR A 1 367 ? -31.903 53.394 25.498 1.00 82.56 367 TYR A N 1
ATOM 2871 C CA . TYR A 1 367 ? -31.943 54.545 24.602 1.00 82.56 367 TYR A CA 1
ATOM 2872 C C . TYR A 1 367 ? -32.273 54.063 23.191 1.00 82.56 367 TYR A C 1
ATOM 2874 O O . TYR A 1 367 ? -31.659 53.112 22.707 1.00 82.56 367 TYR A O 1
ATOM 2882 N N . ALA A 1 368 ? -33.237 54.704 22.534 1.00 79.19 368 ALA A N 1
ATOM 2883 C CA . ALA A 1 368 ? -33.403 54.561 21.096 1.00 79.19 368 ALA A CA 1
ATOM 2884 C C . ALA A 1 368 ? -32.409 55.513 20.424 1.00 79.19 368 ALA A C 1
ATOM 2886 O O . ALA A 1 368 ? -32.501 56.727 20.603 1.00 79.19 368 ALA A O 1
ATOM 2887 N N . VAL A 1 369 ? -31.436 54.972 19.694 1.00 71.31 369 VAL A N 1
ATOM 2888 C CA . VAL A 1 369 ? -30.572 55.787 18.835 1.00 71.31 369 VAL A CA 1
ATOM 2889 C C . VAL A 1 369 ? -31.384 56.098 17.582 1.00 71.31 369 VAL A C 1
ATOM 2891 O O . VAL A 1 369 ? -31.785 55.181 16.868 1.00 71.31 369 VAL A O 1
ATOM 2894 N N . LYS A 1 370 ? -31.693 57.377 17.355 1.00 67.31 370 LYS A N 1
ATOM 2895 C CA . LYS A 1 37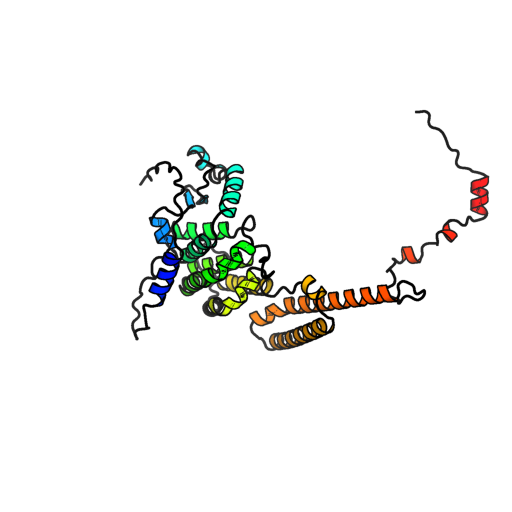0 ? -32.277 57.832 16.091 1.00 67.31 370 LYS A CA 1
ATOM 2896 C C . LYS A 1 370 ? -31.164 57.735 15.044 1.00 67.31 370 LYS A C 1
ATOM 2898 O O . LYS A 1 370 ? -30.126 58.362 15.243 1.00 67.31 370 LYS A O 1
ATOM 2903 N N . ALA A 1 371 ? -31.350 56.870 14.048 1.00 62.28 371 ALA A N 1
ATOM 2904 C CA . ALA A 1 371 ? -30.415 56.714 12.936 1.00 62.28 371 ALA A CA 1
ATOM 2905 C C . ALA A 1 371 ? -30.307 58.009 12.126 1.00 62.28 371 ALA A C 1
ATOM 2907 O O . ALA A 1 371 ? -31.353 58.694 11.993 1.00 62.28 371 ALA A O 1
#

Nearest PDB structures (foldseek):
  9f1b-assembly1_Bh  TM=7.542E-01  e=2.643E-09  Oryctolagus cuniculus
  8b2l-assembly1_n3  TM=7.641E-01  e=7.662E-09  Nicotiana tabacum
  7oyc-assembly1_h1  TM=7.516E-01  e=7.662E-09  Xenopus laevis
  8q7z-assembly1_Bh  TM=7.544E-01  e=8.025E-09  Gallus gallus
  9cai-assembly1_Ch  TM=7.629E-01  e=2.025E-08  Caenorhabditis elegans

Sequence (371 aa):
MPLQPYPPLIYRPATMDLRPSTVQRRYDTFAVERAPSDSGSTYFAAPPTIFKVVYDRGDLPIRVNGGVAKYVRWAVRDVPAPDRASALSSAGALGGPEYEAARTRFLRALDYNVMLPLFFDGLREESEPCRFLAATGMAELLAPAHADAARVGPVLPLLILPLRQALNTRKIDTVRRAITALQQLVKVPGTDPASGQTVGALLAPYFRHILPVFNLFKSRSSLATSGSDYSISIGELMDETMHLLALHAMKLKVHELRNKNKADLEKQLEELKTELAALRVAKVTGGAASKLSKIKVVRKSIARVLTVINQTQKSQLRMFYKDKDLVPLDLRFKKTRAIRKALTPQQKSLKTLKQAKKEKHFPIRKYAVKA

Foldseek 3Di:
DDDDDDDDDDDDPDPPPPPVCVVVVVVVVVVPDDDDDDDDPDPDPDDDFPLVVCVVVVVAQKDWDDDPDTDIAGNQPPADQQDPVLCNDPQSVCVPPVRVVSVLVVLLPDQCLPPQLSLLLLLQDDDPPSNVCSLVVLLVSLDQSRFACQRVLVNLVSNLVSLLVQLVVPDLSSVLSSLVSLLSQLVHDAAHPPPRAGSLQSCVVSCVSNVVSLVVCLPVQPDPDDDDPDPDGSNRSSVVSLLSSLVRNQQDDLVVLLPDDPVVLVVVLVVLVVLLVVLVVCVVVVHDPSSVSCNVVSVVVNVSSVVSSVVVVLVVLCVVCVPPPDHDPVNDDDDDPCVVPDDDPVRVPDDDPVRVVVCVVDPDDDDDDDD

pLDDT: mean 76.44, std 18.89, range [24.5, 96.44]

InterPro domains:
  IPR001854 Large ribosomal subunit protein uL29 [MF_00374] (250-312)
  IPR001854 Large ribosomal subunit protein uL29 [PF00831] (256-311)
  IPR001854 Large ribosomal subunit protein uL29 [TIGR00012] (256-311)
  IPR001854 Large ribosomal subunit protein uL29 [cd00427] (256-311)
  IPR018254 Large ribosomal subunit protein uL29, conserved site [PS00579] (291-305)
  IPR019399 Parkin co-regulated protein [PF10274] (108-246)
  IPR036049 Large ribosomal subunit protein uL29 superfamily [G3DSA:1.10.287.310] (249-325)
  IPR036049 Large ribosomal subunit protein uL29 superfamily [SSF46561] (252-312)
  IPR045059 Large ribosomal subunit protein uL29, eukaryota [PTHR45722] (251-371)

Secondary structure (DSSP, 8-state):
-PPPPPPPPP---------HHHHHHHHHHHHHS----SS-----PPPPPHHHHHHHHT--SEEEE-SSS-EEEE--TTSPPPPHHHHTSHHHHTTHHHHHHHHHHHHHHS-HHHHHHHHHHGGG--STTHHHHHHHHHHHHT-TTT--HHHHGGGHHHHHHHHHHHHHT--HHHHHHHHHHHHHHHH--S--TTT---HHHHTGGGHHHHTHHHHHHTT------SS---SS-HHHHHHHHHHHHHHHH----HHHHHTS-HHHHHHHHHHHHHHHHHHHHHHHTT--HHHHTHHHHHHHHHHHHHHHHHHHHHHHHHHHTTT-S---TTTS----HHHHHSPPHHHHHPPPHHHHHHHHHS---------